Protein AF-0000000066282594 (afdb_homodimer)

InterPro domains:
  IPR005519 Acid phosphatase, class B-like [PF03767] (32-254)
  IPR011267 Vegetative storage protein [TIGR01680] (4-250)
  IPR014403 Vegetative storage protein/acid phosphatase [PIRSF002674] (5-254)
  IPR023214 HAD superfamily [G3DSA:3.40.50.1000] (39-254)
  IPR036412 HAD-like superfamily [SSF56784] (94-238)

Radius of gyration: 31.0 Å; Cα contacts (8 Å, |Δi|>4): 776; chains: 2; bounding box: 67×126×119 Å

Structure (mmCIF, N/CA/C/O backbone):
data_AF-0000000066282594-model_v1
#
loop_
_entity.id
_entity.type
_entity.pdbx_description
1 polymer 'Stem 28 kDa glycoprotein'
#
loop_
_atom_site.group_PDB
_atom_site.id
_atom_site.type_symbol
_atom_site.label_atom_id
_atom_site.label_alt_id
_atom_site.label_comp_id
_atom_site.label_asym_id
_atom_site.label_entity_id
_atom_site.label_seq_id
_atom_site.pdbx_PDB_ins_code
_atom_site.Cartn_x
_atom_site.Cartn_y
_atom_site.Cartn_z
_atom_site.occupancy
_atom_site.B_iso_or_equiv
_atom_site.auth_seq_id
_atom_site.auth_comp_id
_atom_site.auth_asym_id
_atom_site.auth_atom_id
_atom_site.pdbx_PDB_model_num
ATOM 1 N N . MET A 1 1 ? -28.25 36.562 92.438 1 31.73 1 MET A N 1
ATOM 2 C CA . MET A 1 1 ? -28.422 35.531 91.375 1 31.73 1 MET A CA 1
ATOM 3 C C . MET A 1 1 ? -27.719 35.906 90.125 1 31.73 1 MET A C 1
ATOM 5 O O . MET A 1 1 ? -28.188 36.781 89.375 1 31.73 1 MET A O 1
ATOM 9 N N . LYS A 1 2 ? -26.438 35.938 90.125 1 34.5 2 LYS A N 1
ATOM 10 C CA . LYS A 1 2 ? -25.469 36.375 89.125 1 34.5 2 LYS A CA 1
ATOM 11 C C . LYS A 1 2 ? -25.578 35.531 87.875 1 34.5 2 LYS A C 1
ATOM 13 O O . LYS A 1 2 ? -25.547 34.281 87.938 1 34.5 2 LYS A O 1
ATOM 18 N N . MET A 1 3 ? -26.266 36.031 86.875 1 27.12 3 MET A N 1
ATOM 19 C CA . MET A 1 3 ? -26.516 35.406 85.562 1 27.12 3 MET A CA 1
ATOM 20 C C . MET A 1 3 ? -25.203 35.094 84.875 1 27.12 3 MET A C 1
ATOM 22 O O . MET A 1 3 ? -24.391 35.969 84.625 1 27.12 3 MET A O 1
ATOM 26 N N . LYS A 1 4 ? -24.703 33.844 85.062 1 37 4 LYS A N 1
ATOM 27 C CA . LYS A 1 4 ? -23.531 33.219 84.438 1 37 4 LYS A CA 1
ATOM 28 C C . LYS A 1 4 ? -23.625 33.312 82.875 1 37 4 LYS A C 1
ATOM 30 O O . LYS A 1 4 ? -24.547 32.75 82.312 1 37 4 LYS A O 1
ATOM 35 N N . VAL A 1 5 ? -23.375 34.469 82.25 1 31.92 5 VAL A N 1
ATOM 36 C CA . VAL A 1 5 ? -23.406 34.594 80.812 1 31.92 5 VAL A CA 1
ATOM 37 C C . VAL A 1 5 ? -22.453 33.594 80.188 1 31.92 5 VAL A C 1
ATOM 39 O O . VAL A 1 5 ? -21.25 33.594 80.438 1 31.92 5 VAL A O 1
ATOM 42 N N . LEU A 1 6 ? -22.875 32.406 79.875 1 33.69 6 LEU A N 1
ATOM 43 C CA . LEU A 1 6 ? -22.141 31.344 79.188 1 33.69 6 LEU A CA 1
ATOM 44 C C . LEU A 1 6 ? -21.766 31.781 77.75 1 33.69 6 LEU A C 1
ATOM 46 O O . LEU A 1 6 ? -22.656 32.062 76.938 1 33.69 6 LEU A O 1
ATOM 50 N N . VAL A 1 7 ? -20.703 32.469 77.562 1 32.22 7 VAL A N 1
ATOM 51 C CA . VAL A 1 7 ? -20.188 32.875 76.25 1 32.22 7 VAL A CA 1
ATOM 52 C C . VAL A 1 7 ? -19.844 31.625 75.438 1 32.22 7 VAL A C 1
ATOM 54 O O . VAL A 1 7 ? -19.047 30.781 75.875 1 32.22 7 VAL A O 1
ATOM 57 N N . PHE A 1 8 ? -20.766 31.047 74.75 1 31.28 8 PHE A N 1
ATOM 58 C CA . PHE A 1 8 ? -20.562 29.938 73.812 1 31.28 8 PHE A CA 1
ATOM 59 C C . PHE A 1 8 ? -19.578 30.328 72.688 1 31.28 8 PHE A C 1
ATOM 61 O O . PHE A 1 8 ? -19.781 31.328 72 1 31.28 8 PHE A O 1
ATOM 68 N N . PHE A 1 9 ? -18.344 30.109 72.875 1 31.17 9 PHE A N 1
ATOM 69 C CA . PHE A 1 9 ? -17.266 30.297 71.938 1 31.17 9 PHE A CA 1
ATOM 70 C C . PHE A 1 9 ? -17.484 29.422 70.688 1 31.17 9 PHE A C 1
ATOM 72 O O . PHE A 1 9 ? -17.594 28.203 70.812 1 31.17 9 PHE A O 1
ATOM 79 N N . VAL A 1 10 ? -18.281 29.828 69.75 1 32.06 10 VAL A N 1
ATOM 80 C CA . VAL A 1 10 ? -18.453 29.125 68.5 1 32.06 10 VAL A CA 1
ATOM 81 C C . VAL A 1 10 ? -17.109 29.016 67.812 1 32.06 10 VAL A C 1
ATOM 83 O O . VAL A 1 10 ? -16.5 30.031 67.438 1 32.06 10 VAL A O 1
ATOM 86 N N . ALA A 1 11 ? -16.312 28.062 68.062 1 30.88 11 ALA A N 1
ATOM 87 C CA . ALA A 1 11 ? -15.078 27.734 67.375 1 30.88 11 ALA A CA 1
ATOM 88 C C . ALA A 1 11 ? -15.336 27.5 65.875 1 30.88 11 ALA A C 1
ATOM 90 O O . ALA A 1 11 ? -16.125 26.625 65.5 1 30.88 11 ALA A O 1
ATOM 91 N N . THR A 1 12 ? -15.43 28.531 65.062 1 30.45 12 THR A N 1
ATOM 92 C CA . THR A 1 12 ? -15.516 28.406 63.594 1 30.45 12 THR A CA 1
ATOM 93 C C . THR A 1 12 ? -14.391 27.531 63.062 1 30.45 12 THR A C 1
ATOM 95 O O . THR A 1 12 ? -13.211 27.812 63.281 1 30.45 12 THR A O 1
ATOM 98 N N . ILE A 1 13 ? -14.539 26.219 63.031 1 33.38 13 ILE A N 1
ATOM 99 C CA . ILE A 1 13 ? -13.625 25.266 62.406 1 33.38 13 ILE A CA 1
ATOM 100 C C . ILE A 1 13 ? -13.375 25.672 60.969 1 33.38 13 ILE A C 1
ATOM 102 O O . ILE A 1 13 ? -14.312 25.719 60.156 1 33.38 13 ILE A O 1
ATOM 106 N N . LEU A 1 14 ? -12.594 26.672 60.719 1 28.94 14 LEU A N 1
ATOM 107 C CA . LEU A 1 14 ? -12.141 26.938 59.344 1 28.94 14 LEU A CA 1
ATOM 108 C C . LEU A 1 14 ? -11.547 25.672 58.719 1 28.94 14 LEU A C 1
ATOM 110 O O . LEU A 1 14 ? -10.516 25.172 59.188 1 28.94 14 LEU A O 1
ATOM 114 N N . VAL A 1 15 ? -12.344 24.672 58.375 1 31.45 15 VAL A N 1
ATOM 115 C CA . VAL A 1 15 ? -11.852 23.578 57.562 1 31.45 15 VAL A CA 1
ATOM 116 C C . VAL A 1 15 ? -11.133 24.141 56.344 1 31.45 15 VAL A C 1
ATOM 118 O O . VAL A 1 15 ? -11.75 24.797 55.5 1 31.45 15 VAL A O 1
ATOM 121 N N . ALA A 1 16 ? -9.93 24.594 56.5 1 28.61 16 ALA A N 1
ATOM 122 C CA . ALA A 1 16 ? -9.117 24.875 55.312 1 28.61 16 ALA A CA 1
ATOM 123 C C . ALA A 1 16 ? -9.188 23.734 54.312 1 28.61 16 ALA A C 1
ATOM 125 O O . ALA A 1 16 ? -8.867 22.594 54.656 1 28.61 16 ALA A O 1
ATOM 126 N N . TRP A 1 17 ? -10.203 23.75 53.438 1 31.44 17 TRP A N 1
ATOM 127 C CA . TRP A 1 17 ? -10.211 22.875 52.25 1 31.44 17 TRP A CA 1
ATOM 128 C C . TRP A 1 17 ? -8.852 22.906 51.562 1 31.44 17 TRP A C 1
ATOM 130 O O . TRP A 1 17 ? -8.406 23.938 51.094 1 31.44 17 TRP A O 1
ATOM 140 N N . GLN A 1 18 ? -7.832 22.219 52.125 1 27 18 GLN A N 1
ATOM 141 C CA . GLN A 1 18 ? -6.609 22.016 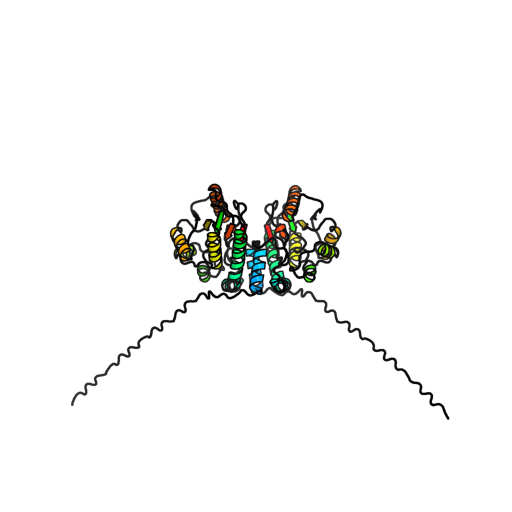51.375 1 27 18 GLN A CA 1
ATOM 142 C C . GLN A 1 18 ? -6.93 21.562 49.938 1 27 18 GLN A C 1
ATOM 144 O O . GLN A 1 18 ? -7.547 20.516 49.75 1 27 18 GLN A O 1
ATOM 149 N N . CYS A 1 19 ? -7.254 22.5 49.062 1 28.05 19 CYS A N 1
ATOM 150 C CA . CYS A 1 19 ? -7.25 22.188 47.625 1 28.05 19 CYS A CA 1
ATOM 151 C C . CYS A 1 19 ? -6.047 21.328 47.25 1 28.05 19 CYS A C 1
ATOM 153 O O . CYS A 1 19 ? -4.906 21.797 47.312 1 28.05 19 CYS A O 1
ATOM 155 N N . HIS A 1 20 ? -6.039 20.094 47.719 1 28.69 20 HIS A N 1
ATOM 156 C CA . HIS A 1 20 ? -5 19.25 47.156 1 28.69 20 HIS A CA 1
ATOM 157 C C . HIS A 1 20 ? -4.867 19.484 45.656 1 28.69 20 HIS A C 1
ATOM 159 O O . HIS A 1 20 ? -5.832 19.328 44.906 1 28.69 20 HIS A O 1
ATOM 165 N N . ALA A 1 21 ? -4.113 20.516 45.312 1 29.17 21 ALA A N 1
ATOM 166 C CA . ALA A 1 21 ? -3.656 20.578 43.906 1 29.17 21 ALA A CA 1
ATOM 167 C C . ALA A 1 21 ? -3.303 19.203 43.375 1 29.17 21 ALA A C 1
ATOM 169 O O . ALA A 1 21 ? -2.408 18.531 43.906 1 29.17 21 ALA A O 1
ATOM 170 N N . TYR A 1 22 ? -4.297 18.406 43 1 27.08 22 TYR A N 1
ATOM 171 C CA . TYR A 1 22 ? -3.963 17.266 42.156 1 27.08 22 TYR A CA 1
ATOM 172 C C . TYR A 1 22 ? -2.826 17.594 41.219 1 27.08 22 TYR A C 1
ATOM 174 O O . TYR A 1 22 ? -2.889 18.578 40.469 1 27.08 22 TYR A O 1
ATOM 182 N N . ASP A 1 23 ? -1.637 17.328 41.625 1 27.12 23 ASP A N 1
ATOM 183 C CA . ASP A 1 23 ? -0.494 17.328 40.719 1 27.12 23 ASP A CA 1
ATOM 184 C C . ASP A 1 23 ? -0.9 16.875 39.312 1 27.12 23 ASP A C 1
ATOM 186 O O . ASP A 1 23 ? -1.333 15.734 39.125 1 27.12 23 ASP A O 1
ATOM 190 N N . MET A 1 24 ? -1.604 17.703 38.625 1 27.31 24 MET A N 1
ATOM 191 C CA . MET A 1 24 ? -1.705 17.391 37.188 1 27.31 24 MET A CA 1
ATOM 192 C C . MET A 1 24 ? -0.394 16.812 36.656 1 27.31 24 MET A C 1
ATOM 194 O O . MET A 1 24 ? 0.635 17.5 36.688 1 27.31 24 MET A O 1
ATOM 198 N N . PHE A 1 25 ? -0.106 15.555 37 1 27.42 25 PHE A N 1
ATOM 199 C CA . PHE A 1 25 ? 0.994 14.914 36.281 1 27.42 25 PHE A CA 1
ATOM 200 C C . PHE A 1 25 ? 1.01 15.344 34.812 1 27.42 25 PHE A C 1
ATOM 202 O O . PHE A 1 25 ? 0.014 15.188 34.094 1 27.42 25 PHE A O 1
ATOM 209 N N . PRO A 1 26 ? 1.711 16.375 34.5 1 30.33 26 PRO A N 1
ATOM 210 C CA . PRO A 1 26 ? 1.862 16.484 33.062 1 30.33 26 PRO A CA 1
ATOM 211 C C . PRO A 1 26 ? 2.064 15.141 32.375 1 30.33 26 PRO A C 1
ATOM 213 O O . PRO A 1 26 ? 2.781 14.281 32.906 1 30.33 26 PRO A O 1
ATOM 216 N N . LEU A 1 27 ? 1.071 14.508 31.875 1 29.5 27 LEU A N 1
ATOM 217 C CA . LEU A 1 27 ? 1.38 13.453 30.906 1 29.5 27 LEU A CA 1
ATOM 218 C C . LEU A 1 27 ? 2.707 13.727 30.203 1 29.5 27 LEU A C 1
ATOM 220 O O . LEU A 1 27 ? 2.799 14.625 29.375 1 29.5 27 LEU A O 1
ATOM 224 N N . ARG A 1 28 ? 3.779 13.711 30.906 1 31.67 28 ARG A N 1
ATOM 225 C CA . ARG A 1 28 ? 5.043 13.602 30.188 1 31.67 28 ARG A CA 1
ATOM 226 C C . ARG A 1 28 ? 4.887 12.719 28.953 1 31.67 28 ARG A C 1
ATOM 228 O O . ARG A 1 28 ? 4.543 11.539 29.078 1 31.67 28 ARG A O 1
ATOM 235 N N . MET A 1 29 ? 4.52 13.266 27.922 1 33.06 29 MET A N 1
ATOM 236 C CA . MET A 1 29 ? 4.82 12.523 26.703 1 33.06 29 MET A CA 1
ATOM 237 C C . MET A 1 29 ? 6.156 11.797 26.828 1 33.06 29 MET A C 1
ATOM 239 O O . MET A 1 29 ? 7.191 12.43 27.047 1 33.06 29 MET A O 1
ATOM 243 N N . ASN A 1 30 ? 6.266 10.742 27.578 1 34.03 30 ASN A N 1
ATOM 244 C CA . ASN A 1 30 ? 7.438 9.875 27.531 1 34.03 30 ASN A CA 1
ATOM 245 C C . ASN A 1 30 ? 8.172 9.992 26.203 1 34.03 30 ASN A C 1
ATOM 247 O O . ASN A 1 30 ? 7.727 9.438 25.188 1 34.03 30 ASN A O 1
ATOM 251 N N . THR A 1 31 ? 8.656 11.039 25.812 1 38.94 31 THR A N 1
ATOM 252 C CA . THR A 1 31 ? 9.586 11.25 24.703 1 38.94 31 THR A CA 1
ATOM 253 C C . THR A 1 31 ? 10.609 10.117 24.625 1 38.94 31 THR A C 1
ATOM 255 O O . THR A 1 31 ? 11.453 10.094 23.734 1 38.94 31 THR A O 1
ATOM 258 N N . GLY A 1 32 ? 10.898 9.391 25.719 1 40.34 32 GLY A N 1
ATOM 259 C CA . GLY A 1 32 ? 11.945 8.383 25.688 1 40.34 32 GLY A CA 1
ATOM 260 C C . GLY A 1 32 ? 11.57 7.148 24.875 1 40.34 32 GLY A C 1
ATOM 261 O O . GLY A 1 32 ? 11.398 6.066 25.438 1 40.34 32 GLY A O 1
ATOM 262 N N . TYR A 1 33 ? 10.664 7.176 23.938 1 48.03 33 TYR A N 1
ATOM 263 C CA . TYR A 1 33 ? 10.562 5.875 23.297 1 48.03 33 TYR A CA 1
ATOM 264 C C . TYR A 1 33 ? 11.945 5.273 23.062 1 48.03 33 TYR A C 1
ATOM 266 O O . TYR A 1 33 ? 12.766 5.84 22.344 1 48.03 33 TYR A O 1
ATOM 274 N N . GLY A 1 34 ? 12.422 4.598 24 1 55.06 34 GLY A N 1
ATOM 275 C CA . GLY A 1 34 ? 13.625 3.787 23.875 1 55.06 34 GLY A CA 1
ATOM 276 C C . GLY A 1 34 ? 13.789 3.158 22.5 1 55.06 34 GLY A C 1
ATOM 277 O O . GLY A 1 34 ? 12.969 3.377 21.609 1 55.06 34 GLY A O 1
ATOM 278 N N . ALA A 1 35 ? 14.938 2.461 22.188 1 78.25 35 ALA A N 1
ATOM 279 C CA . ALA A 1 35 ? 15.281 1.725 20.969 1 78.25 35 ALA A CA 1
ATOM 280 C C . ALA A 1 35 ? 14.172 0.739 20.609 1 78.25 35 ALA A C 1
ATOM 282 O O . ALA A 1 35 ? 13.617 0.068 21.469 1 78.25 35 ALA A O 1
ATOM 283 N N . ARG A 1 36 ? 13.633 0.884 19.391 1 89.31 36 ARG A N 1
ATOM 284 C CA . ARG A 1 36 ? 12.656 -0.071 18.875 1 89.31 36 ARG A CA 1
ATOM 285 C C . ARG A 1 36 ? 13.164 -1.502 19.016 1 89.31 36 ARG A C 1
ATOM 287 O O . ARG A 1 36 ? 14.328 -1.785 18.734 1 89.31 36 ARG A O 1
ATOM 294 N N . THR A 1 37 ? 12.281 -2.297 19.562 1 93.31 37 THR A N 1
ATOM 295 C CA . THR A 1 37 ? 12.641 -3.709 19.531 1 93.31 37 THR A CA 1
ATOM 296 C C . THR A 1 37 ? 12.727 -4.207 18.078 1 93.31 37 THR A C 1
ATOM 298 O O . THR A 1 37 ? 12.133 -3.615 17.188 1 93.31 37 THR A O 1
ATOM 301 N N . PRO A 1 38 ? 13.477 -5.289 17.859 1 93.94 38 PRO A N 1
ATOM 302 C CA . PRO A 1 38 ? 13.555 -5.852 16.5 1 93.94 38 PRO A CA 1
ATOM 303 C C . PRO A 1 38 ? 12.188 -6.246 15.953 1 93.94 38 PRO A C 1
ATOM 305 O O . PRO A 1 38 ? 11.914 -6.055 14.766 1 93.94 38 PRO A O 1
ATOM 308 N N . GLU A 1 39 ? 11.344 -6.785 16.828 1 94.94 39 GLU A N 1
ATOM 309 C CA . GLU A 1 39 ? 10.016 -7.203 16.406 1 94.94 39 GLU A CA 1
ATOM 310 C C . GLU A 1 39 ? 9.211 -6.02 15.859 1 94.94 39 GLU A C 1
ATOM 312 O O . GLU A 1 39 ? 8.586 -6.117 14.805 1 94.94 39 GLU A O 1
AT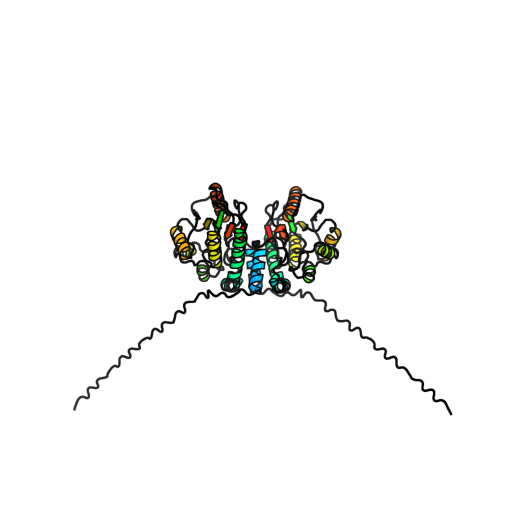OM 317 N N . VAL A 1 40 ? 9.266 -4.93 16.594 1 97.06 40 VAL A N 1
ATOM 318 C CA . VAL A 1 40 ? 8.531 -3.729 16.219 1 97.06 40 VAL A CA 1
ATOM 319 C C . VAL A 1 40 ? 9.117 -3.143 14.93 1 97.06 40 VAL A C 1
ATOM 321 O O . VAL A 1 40 ? 8.383 -2.77 14.016 1 97.06 40 VAL A O 1
ATOM 324 N N . LYS A 1 41 ? 10.422 -3.111 14.852 1 97.62 41 LYS A N 1
ATOM 325 C CA . LYS A 1 41 ? 11.125 -2.578 13.68 1 97.62 41 LYS A CA 1
ATOM 326 C C . LYS A 1 41 ? 10.82 -3.406 12.438 1 97.62 41 LYS A C 1
ATOM 328 O O . LYS A 1 41 ? 10.578 -2.854 11.359 1 97.62 41 LYS A O 1
ATOM 333 N N . CYS A 1 42 ? 10.859 -4.68 12.578 1 98.31 42 CYS A N 1
ATOM 334 C CA . CYS A 1 42 ? 10.664 -5.57 11.438 1 98.31 42 CYS A CA 1
ATOM 335 C C . CYS A 1 42 ? 9.211 -5.551 10.977 1 98.31 42 CYS A C 1
ATOM 337 O O . CYS A 1 42 ? 8.938 -5.684 9.781 1 98.31 42 CYS A O 1
ATOM 339 N N . ALA A 1 43 ? 8.25 -5.383 11.945 1 98.06 43 ALA A N 1
ATOM 340 C CA . ALA A 1 43 ? 6.852 -5.207 11.562 1 98.06 43 ALA A CA 1
ATOM 341 C C . ALA A 1 43 ? 6.66 -3.922 10.766 1 98.06 43 ALA A C 1
ATOM 343 O O . ALA A 1 43 ? 5.91 -3.898 9.781 1 98.06 43 ALA A O 1
ATOM 344 N N . SER A 1 44 ? 7.367 -2.875 11.156 1 98.62 44 SER A N 1
ATOM 345 C CA . SER A 1 44 ? 7.305 -1.614 10.43 1 98.62 44 SER A CA 1
ATOM 346 C C . SER A 1 44 ? 7.906 -1.752 9.031 1 98.62 44 SER A C 1
ATOM 348 O O . SER A 1 44 ? 7.387 -1.183 8.07 1 98.62 44 SER A O 1
ATOM 350 N N . TRP A 1 45 ? 9.023 -2.457 8.953 1 98.38 45 TRP A N 1
ATOM 351 C CA . TRP A 1 45 ? 9.648 -2.707 7.66 1 98.38 45 TRP A CA 1
ATOM 352 C C . TRP A 1 45 ? 8.688 -3.443 6.73 1 98.38 45 TRP A C 1
ATOM 354 O O . TRP A 1 45 ? 8.516 -3.057 5.57 1 98.38 45 TRP A O 1
ATOM 364 N N . ARG A 1 46 ? 8.031 -4.457 7.246 1 98.19 46 ARG A N 1
ATOM 365 C CA . ARG A 1 46 ? 7.082 -5.23 6.453 1 98.19 46 ARG A CA 1
ATOM 366 C C . ARG A 1 46 ? 5.926 -4.355 5.973 1 98.19 46 ARG A C 1
ATOM 368 O O . ARG A 1 46 ? 5.535 -4.422 4.805 1 98.19 46 ARG A O 1
ATOM 375 N N . LEU A 1 47 ? 5.387 -3.525 6.871 1 98.5 47 LEU A N 1
ATOM 376 C CA . LEU A 1 47 ? 4.305 -2.625 6.48 1 98.5 47 LEU A CA 1
ATOM 377 C C . LEU A 1 47 ? 4.762 -1.68 5.375 1 98.5 47 LEU A C 1
ATOM 379 O O . LEU A 1 47 ? 4.023 -1.433 4.418 1 98.5 47 LEU A O 1
ATOM 383 N N . ALA A 1 48 ? 5.949 -1.167 5.531 1 98.56 48 ALA A N 1
ATOM 384 C CA . ALA A 1 48 ? 6.477 -0.222 4.551 1 98.56 48 ALA A CA 1
ATOM 385 C C . ALA A 1 48 ? 6.641 -0.882 3.186 1 98.56 48 ALA A C 1
ATOM 387 O O . ALA A 1 48 ? 6.438 -0.241 2.15 1 98.56 48 ALA A O 1
ATOM 388 N N . VAL A 1 49 ? 6.996 -2.141 3.152 1 98.31 49 VAL A N 1
ATOM 389 C CA . VAL A 1 49 ? 7.109 -2.891 1.906 1 98.31 49 VAL A CA 1
ATOM 390 C C . VAL A 1 49 ? 5.727 -3.088 1.293 1 98.31 49 VAL A C 1
ATOM 392 O O . VAL A 1 49 ? 5.527 -2.84 0.101 1 98.31 49 VAL A O 1
ATOM 395 N N . GLU A 1 50 ? 4.738 -3.508 2.16 1 98.44 50 GLU A N 1
ATOM 396 C CA . GLU A 1 50 ? 3.391 -3.789 1.673 1 98.44 50 GLU A CA 1
ATOM 397 C C . GLU A 1 50 ? 2.705 -2.518 1.184 1 98.44 50 GLU A C 1
ATOM 399 O O . GLU A 1 50 ? 1.892 -2.561 0.257 1 98.44 50 GLU A O 1
ATOM 404 N N . ALA A 1 51 ? 3.082 -1.38 1.747 1 97.88 51 ALA A N 1
ATOM 405 C CA . ALA A 1 51 ? 2.506 -0.101 1.34 1 97.88 51 ALA A CA 1
ATOM 406 C C . ALA A 1 51 ? 3.354 0.564 0.259 1 97.88 51 ALA A C 1
ATOM 408 O O . ALA A 1 51 ? 3.156 1.739 -0.059 1 97.88 51 ALA A O 1
ATOM 409 N N . HIS A 1 52 ? 4.348 -0.109 -0.227 1 97.25 52 HIS A N 1
ATOM 410 C CA . HIS A 1 52 ? 5.223 0.268 -1.33 1 97.25 52 HIS A CA 1
ATOM 411 C C . HIS A 1 52 ? 6.07 1.483 -0.97 1 97.25 52 HIS A C 1
ATOM 413 O O . HIS A 1 52 ? 6.43 2.275 -1.844 1 97.25 52 HIS A O 1
ATOM 419 N N . ASN A 1 53 ? 6.336 1.726 0.315 1 98 53 ASN A N 1
ATOM 420 C CA . ASN A 1 53 ? 7.293 2.727 0.773 1 98 53 ASN A CA 1
ATOM 421 C C . ASN A 1 53 ? 8.734 2.242 0.614 1 98 53 ASN A C 1
ATOM 423 O O . ASN A 1 53 ? 9.633 3.039 0.36 1 98 53 ASN A O 1
ATOM 427 N N . ILE A 1 54 ? 8.898 0.956 0.827 1 97.56 54 ILE A N 1
ATOM 428 C CA . ILE A 1 54 ? 10.195 0.306 0.632 1 97.56 54 ILE A CA 1
ATOM 429 C C . ILE A 1 54 ? 10.117 -0.652 -0.555 1 97.56 54 ILE A C 1
ATOM 431 O O . ILE A 1 54 ? 9.195 -1.465 -0.645 1 97.56 54 ILE A O 1
ATOM 435 N N . PHE A 1 55 ? 11.023 -0.49 -1.493 1 95.5 55 PHE A N 1
ATOM 436 C CA . PHE A 1 55 ? 11.094 -1.351 -2.668 1 95.5 55 PHE A CA 1
ATOM 437 C C . PHE A 1 55 ? 12.531 -1.484 -3.152 1 95.5 55 PHE A C 1
ATOM 439 O O . PHE A 1 55 ? 13.422 -0.777 -2.674 1 95.5 55 PHE A O 1
ATOM 446 N N . GLY A 1 56 ? 12.742 -2.453 -3.957 1 94.62 56 GLY A N 1
ATOM 447 C CA . GLY A 1 56 ? 14.031 -2.605 -4.605 1 94.62 56 GLY A CA 1
ATOM 448 C C . GLY A 1 56 ? 15.055 -3.312 -3.738 1 94.62 56 GLY A C 1
ATOM 449 O O . GLY A 1 56 ? 16.25 -3.299 -4.043 1 94.62 56 GLY A O 1
ATOM 450 N N . PHE A 1 57 ? 14.656 -3.906 -2.662 1 96 57 PHE A N 1
ATOM 451 C CA . PHE A 1 57 ? 15.609 -4.586 -1.792 1 96 57 PHE A CA 1
ATOM 452 C C . PHE A 1 57 ? 15.945 -5.969 -2.334 1 96 57 PHE A C 1
ATOM 454 O O . PHE A 1 57 ? 15.109 -6.617 -2.959 1 96 57 PHE A O 1
ATOM 461 N N . GLU A 1 58 ? 17.125 -6.426 -2.051 1 96.38 58 GLU A N 1
ATOM 462 C CA . GLU A 1 58 ? 17.594 -7.734 -2.502 1 96.38 58 GLU A CA 1
ATOM 463 C C . GLU A 1 58 ? 17.281 -8.812 -1.469 1 96.38 58 GLU A C 1
ATOM 465 O O . GLU A 1 58 ? 17.062 -9.977 -1.823 1 96.38 58 GLU A O 1
ATOM 470 N N . THR A 1 59 ? 17.375 -8.391 -0.194 1 97.75 59 THR A N 1
ATOM 471 C CA . THR A 1 59 ? 17.078 -9.273 0.928 1 97.75 59 THR A CA 1
ATOM 472 C C . THR A 1 59 ? 16.266 -8.531 1.996 1 97.75 59 THR A C 1
ATOM 474 O O . THR A 1 59 ? 16.25 -7.301 2.023 1 97.75 59 THR A O 1
ATOM 477 N N . ILE A 1 60 ? 15.617 -9.305 2.787 1 97.88 60 ILE A N 1
ATOM 478 C CA . ILE A 1 60 ? 15.07 -8.672 3.982 1 97.88 60 ILE A CA 1
ATOM 479 C C . ILE A 1 60 ? 16.203 -8.328 4.945 1 97.88 60 ILE A C 1
ATOM 481 O O . ILE A 1 60 ? 17.312 -8.867 4.828 1 97.88 60 ILE A O 1
ATOM 485 N N . PRO A 1 61 ? 15.961 -7.387 5.875 1 97.25 61 PRO A N 1
ATOM 486 C CA . PRO A 1 61 ? 17.016 -7.156 6.871 1 97.25 61 PRO A CA 1
ATOM 487 C C . PRO A 1 61 ? 17.359 -8.414 7.664 1 97.25 61 PRO A C 1
ATOM 489 O O . PRO A 1 61 ? 16.453 -9.148 8.094 1 97.25 61 PRO A O 1
ATOM 492 N N . GLU A 1 62 ? 18.625 -8.617 7.84 1 97.31 62 GLU A N 1
ATOM 493 C CA . GLU A 1 62 ? 19.094 -9.82 8.531 1 97.31 62 GLU A CA 1
ATOM 494 C C . GLU A 1 62 ? 18.453 -9.945 9.914 1 97.31 62 GLU A C 1
ATOM 496 O O . GLU A 1 62 ? 18.109 -11.047 10.344 1 97.31 62 GLU A O 1
ATOM 501 N N . GLU A 1 63 ? 18.281 -8.867 10.547 1 97.25 63 GLU A N 1
ATOM 502 C CA . GLU A 1 63 ? 17.75 -8.883 11.914 1 97.25 63 GLU A CA 1
ATOM 503 C C . GLU A 1 63 ? 16.281 -9.273 11.93 1 97.25 63 GLU A C 1
ATOM 505 O O . GLU A 1 63 ? 15.719 -9.57 12.984 1 97.25 63 GLU A O 1
ATOM 510 N N . CYS A 1 64 ? 15.625 -9.367 10.734 1 97.94 64 CYS A N 1
ATOM 511 C CA . CYS A 1 64 ? 14.18 -9.578 10.695 1 97.94 64 CYS A CA 1
ATOM 512 C C . CYS A 1 64 ? 13.852 -11.039 10.391 1 97.94 64 CYS A C 1
ATOM 514 O O . CYS A 1 64 ? 12.688 -11.391 10.227 1 97.94 64 CYS A O 1
ATOM 516 N N . VAL A 1 65 ? 14.828 -11.922 10.32 1 97.69 65 VAL A N 1
ATOM 517 C CA . VAL A 1 65 ? 14.586 -13.297 9.891 1 97.69 65 VAL A CA 1
ATOM 518 C C . VAL A 1 65 ? 13.625 -13.977 10.867 1 97.69 65 VAL A C 1
ATOM 520 O O . VAL A 1 65 ? 12.68 -14.648 10.445 1 97.69 65 VAL A O 1
ATOM 523 N N . GLU A 1 66 ? 13.82 -13.82 12.188 1 97.56 66 GLU A N 1
ATOM 524 C CA . GLU A 1 66 ? 12.969 -14.492 13.164 1 97.56 66 GLU A CA 1
ATOM 525 C C . GLU A 1 66 ? 11.555 -13.922 13.148 1 97.56 66 GLU A C 1
ATOM 527 O O . GLU A 1 66 ? 10.578 -14.672 13.219 1 97.56 66 GLU A O 1
ATOM 532 N N . ALA A 1 67 ? 11.469 -12.625 13.078 1 97.44 67 ALA A N 1
ATOM 533 C CA . ALA A 1 67 ? 10.164 -11.984 13 1 97.44 67 ALA A CA 1
ATOM 534 C C . ALA A 1 67 ? 9.414 -12.414 11.742 1 97.44 67 ALA A C 1
ATOM 536 O O . ALA A 1 67 ? 8.195 -12.586 11.758 1 97.44 67 ALA A O 1
ATOM 537 N N . THR A 1 68 ? 10.133 -12.578 10.648 1 97.75 68 THR A N 1
ATOM 538 C CA . THR A 1 68 ? 9.531 -13.008 9.391 1 97.75 68 THR A CA 1
ATOM 539 C C . THR A 1 68 ? 9.016 -14.438 9.5 1 97.75 68 THR A C 1
ATOM 541 O O . THR A 1 68 ? 7.91 -14.742 9.047 1 97.75 68 THR A O 1
ATOM 544 N N . LYS A 1 69 ? 9.766 -15.266 10.156 1 97.56 69 LYS A N 1
ATOM 545 C CA . LYS A 1 69 ? 9.336 -16.641 10.391 1 97.56 69 LYS A CA 1
ATOM 546 C C . LYS A 1 69 ? 8.047 -16.688 11.211 1 97.56 69 LYS A C 1
ATOM 548 O O . LYS A 1 69 ? 7.117 -17.422 10.875 1 97.56 69 LYS A O 1
ATOM 553 N N . GLU A 1 70 ? 8.094 -15.938 12.211 1 96.94 70 GLU A N 1
ATOM 554 C CA . GLU A 1 70 ? 6.918 -15.891 13.078 1 96.94 70 GLU A CA 1
ATOM 555 C C . GLU A 1 70 ? 5.691 -15.391 12.32 1 96.94 70 GLU A C 1
ATOM 557 O O . GLU A 1 70 ? 4.59 -15.906 12.5 1 96.94 70 GLU A O 1
ATOM 562 N N . TYR A 1 71 ? 5.867 -14.422 11.477 1 97.56 71 TYR A N 1
ATOM 563 C CA . TYR A 1 71 ? 4.766 -13.883 10.688 1 97.56 71 TYR A CA 1
ATOM 564 C C . TYR A 1 71 ? 4.223 -14.93 9.727 1 97.56 71 TYR A C 1
ATOM 566 O O . TYR A 1 71 ? 3.014 -15.164 9.664 1 97.56 71 TYR A O 1
ATOM 574 N N . ILE A 1 72 ? 5.117 -15.586 9.031 1 97.06 72 ILE A N 1
ATOM 575 C CA . ILE A 1 72 ? 4.758 -16.5 7.953 1 97.06 72 ILE A CA 1
ATOM 576 C C . ILE A 1 72 ? 4.086 -17.75 8.531 1 97.06 72 ILE A C 1
ATOM 578 O O . ILE A 1 72 ? 3.146 -18.281 7.945 1 97.06 72 ILE A O 1
ATOM 582 N N . HIS A 1 73 ? 4.52 -18.156 9.641 1 95.81 73 HIS A N 1
ATOM 583 C CA . HIS A 1 73 ? 4.02 -19.406 10.195 1 95.81 73 HIS A CA 1
ATOM 584 C C . HIS A 1 73 ? 2.951 -19.172 11.25 1 95.81 73 HIS A C 1
ATOM 586 O O . HIS A 1 73 ? 2.311 -20.109 11.727 1 95.81 73 HIS A O 1
ATOM 592 N N . GLY A 1 74 ? 2.805 -17.891 11.594 1 93.81 74 GLY A N 1
ATOM 593 C CA . GLY A 1 74 ? 1.743 -17.547 12.523 1 93.81 74 GLY A CA 1
ATOM 594 C C . GLY A 1 74 ? 0.401 -17.344 11.852 1 93.81 74 GLY A C 1
ATOM 595 O O . GLY A 1 74 ? 0.265 -17.562 10.648 1 93.81 74 GLY A O 1
ATOM 596 N N . GLU A 1 75 ? -0.566 -16.891 12.625 1 95.94 75 GLU A N 1
ATOM 597 C CA . GLU A 1 75 ? -1.929 -16.734 12.125 1 95.94 75 GLU A CA 1
ATOM 598 C C . GLU A 1 75 ? -2.061 -15.484 11.258 1 95.94 75 GLU A C 1
ATOM 600 O O . GLU A 1 75 ? -2.975 -15.383 10.438 1 95.94 75 GLU A O 1
ATOM 605 N N . GLN A 1 76 ? -1.122 -14.562 11.461 1 97.81 76 GLN A N 1
ATOM 606 C CA . GLN A 1 76 ? -1.294 -13.242 10.859 1 97.81 76 GLN A CA 1
ATOM 607 C C . GLN A 1 76 ? -1.15 -13.305 9.344 1 97.81 76 GLN A C 1
ATOM 609 O O . GLN A 1 76 ? -1.896 -12.641 8.617 1 97.81 76 GLN A O 1
ATOM 614 N N . TYR A 1 77 ? -0.216 -14.094 8.844 1 97.88 77 TYR A N 1
ATOM 615 C CA . TYR A 1 77 ? 0.002 -14.18 7.402 1 97.88 77 TYR A CA 1
ATOM 616 C C . TYR A 1 77 ? -1.243 -14.703 6.691 1 97.88 77 TYR A C 1
ATOM 618 O O . TYR A 1 77 ? -1.678 -14.133 5.688 1 97.88 77 TYR A O 1
ATOM 626 N N . ARG A 1 78 ? -1.752 -15.703 7.191 1 97.44 78 ARG A N 1
ATOM 627 C CA . ARG A 1 78 ? -2.967 -16.266 6.609 1 97.44 78 ARG A CA 1
ATOM 628 C C . ARG A 1 78 ? -4.129 -15.289 6.715 1 97.44 78 ARG A C 1
ATOM 630 O O . ARG A 1 78 ?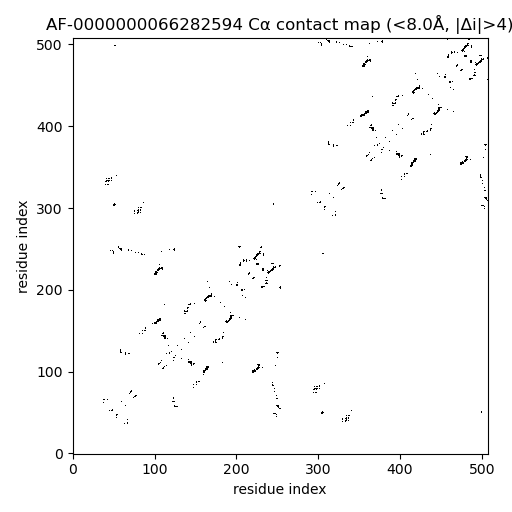 -4.934 -15.164 5.789 1 97.44 78 ARG A O 1
ATOM 637 N N . SER A 1 79 ? -4.242 -14.656 7.852 1 98.56 79 SER A N 1
ATOM 638 C CA . SER A 1 79 ? -5.301 -13.672 8.055 1 98.56 79 SER A CA 1
ATOM 639 C C . SER A 1 79 ? -5.184 -12.523 7.055 1 98.56 79 SER A C 1
ATOM 641 O O . SER A 1 79 ? -6.191 -12.062 6.512 1 98.56 79 SER A O 1
ATOM 643 N N . ASP A 1 80 ? -3.973 -12.047 6.848 1 98.81 80 ASP A N 1
ATOM 644 C CA . ASP A 1 80 ? -3.744 -10.984 5.875 1 98.81 80 ASP A CA 1
ATOM 645 C C . ASP A 1 80 ? -4.18 -11.422 4.477 1 98.81 80 ASP A C 1
ATOM 647 O O . ASP A 1 80 ? -4.879 -10.68 3.779 1 98.81 80 ASP A O 1
ATOM 651 N N . SER A 1 81 ? -3.768 -12.617 4.109 1 98.69 81 SER A N 1
ATOM 652 C CA . SER A 1 81 ? -4.137 -13.172 2.811 1 98.69 81 SER A CA 1
ATOM 653 C C . SER A 1 81 ? -5.648 -13.328 2.682 1 98.69 81 SER A C 1
ATOM 655 O O . SER A 1 81 ? -6.227 -12.984 1.649 1 98.69 81 SER A O 1
ATOM 657 N N . LYS A 1 82 ? -6.242 -13.82 3.719 1 98.69 82 LYS A N 1
ATOM 658 C CA . LYS A 1 82 ? -7.691 -14 3.73 1 98.69 82 LYS A CA 1
ATOM 659 C C . LYS A 1 82 ? -8.406 -12.664 3.52 1 98.69 82 LYS A C 1
ATOM 661 O O . LYS A 1 82 ? -9.344 -12.578 2.721 1 98.69 82 LYS A O 1
ATOM 666 N N . THR A 1 83 ? -8.008 -11.68 4.199 1 98.75 83 THR A N 1
ATOM 667 C CA . THR A 1 83 ? -8.641 -10.367 4.125 1 98.75 83 THR A CA 1
ATOM 668 C C . THR A 1 83 ? -8.586 -9.812 2.705 1 98.75 83 THR A C 1
ATOM 670 O O . THR A 1 83 ? -9.594 -9.336 2.18 1 98.75 83 THR A O 1
ATOM 673 N N . VAL A 1 84 ? -7.445 -9.906 2.051 1 98.88 84 VAL A N 1
ATOM 674 C CA . VAL A 1 84 ? -7.273 -9.375 0.704 1 98.88 84 VAL A CA 1
ATOM 675 C C . VAL A 1 84 ? -8.102 -10.188 -0.288 1 98.88 84 VAL A C 1
ATOM 677 O O . VAL A 1 84 ? -8.797 -9.625 -1.139 1 98.88 84 VAL A O 1
ATOM 680 N N . ASN A 1 85 ? -8.039 -11.477 -0.177 1 98.88 85 ASN A N 1
ATOM 681 C CA . ASN A 1 85 ? -8.82 -12.328 -1.069 1 98.88 85 ASN A CA 1
ATOM 682 C C . ASN A 1 85 ? -10.312 -12.109 -0.888 1 98.88 85 ASN A C 1
ATOM 684 O O . ASN A 1 85 ? -11.07 -12.141 -1.86 1 98.88 85 ASN A O 1
ATOM 688 N N . GLN A 1 86 ? -10.758 -11.906 0.337 1 98.56 86 GLN A N 1
ATOM 689 C CA . GLN A 1 86 ? -12.156 -11.602 0.596 1 98.56 86 GLN A CA 1
ATOM 690 C C . GLN A 1 86 ? -12.562 -10.281 -0.051 1 98.56 86 GLN A C 1
ATOM 692 O O . GLN A 1 86 ? -13.664 -10.164 -0.591 1 98.56 86 GLN A O 1
ATOM 697 N N . GLN A 1 87 ? -11.68 -9.336 0.01 1 98.38 87 GLN A N 1
ATOM 698 C CA . GLN A 1 87 ? -11.977 -8.055 -0.628 1 98.38 87 GLN A CA 1
ATOM 699 C C . GLN A 1 87 ? -12.148 -8.219 -2.137 1 98.38 87 GLN A C 1
ATOM 701 O O . GLN A 1 87 ? -13.023 -7.602 -2.736 1 98.38 87 GLN A O 1
ATOM 706 N N . ALA A 1 88 ? -11.305 -9.055 -2.742 1 98.69 88 ALA A N 1
ATOM 707 C CA . ALA A 1 88 ? -11.422 -9.328 -4.172 1 98.69 88 ALA A CA 1
ATOM 708 C C . ALA A 1 88 ? -12.766 -9.977 -4.492 1 98.69 88 ALA A C 1
ATOM 710 O O . ALA A 1 88 ? -13.43 -9.609 -5.465 1 98.69 88 ALA A O 1
ATOM 711 N N . TYR A 1 89 ? -13.18 -10.867 -3.656 1 98.69 89 TYR A N 1
ATOM 712 C CA . TYR A 1 89 ? -14.461 -11.539 -3.861 1 98.69 89 TYR A CA 1
ATOM 713 C C . TYR A 1 89 ? -15.625 -10.562 -3.689 1 98.69 89 TYR A C 1
ATOM 715 O O . TYR A 1 89 ? -16.562 -10.57 -4.48 1 98.69 89 TYR A O 1
ATOM 723 N N . PHE A 1 90 ? -15.555 -9.711 -2.619 1 97.81 90 PHE A N 1
ATOM 724 C CA . PHE A 1 90 ? -16.625 -8.742 -2.367 1 97.81 90 PHE A CA 1
ATOM 725 C C . PHE A 1 90 ? -16.766 -7.781 -3.539 1 97.81 90 PHE A C 1
ATOM 727 O O . PHE A 1 90 ? -17.875 -7.426 -3.924 1 97.81 90 PHE A O 1
ATOM 734 N N . TYR A 1 91 ? -15.719 -7.418 -4.086 1 97.88 91 TYR A N 1
ATOM 735 C CA . TYR A 1 91 ? -15.719 -6.574 -5.277 1 97.88 91 TYR A CA 1
ATOM 736 C C . TYR A 1 91 ? -16.359 -7.297 -6.457 1 97.88 91 TYR A C 1
ATOM 738 O O . TYR A 1 91 ? -17.234 -6.75 -7.133 1 97.88 91 TYR A O 1
ATOM 746 N N . A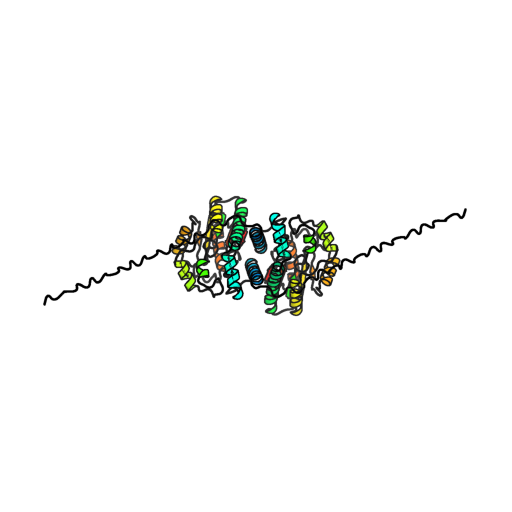LA A 1 92 ? -15.969 -8.523 -6.684 1 98.31 92 ALA A N 1
ATOM 747 C CA . ALA A 1 92 ? -16.391 -9.312 -7.84 1 98.31 92 ALA A CA 1
ATOM 748 C C . ALA A 1 92 ? -17.875 -9.656 -7.766 1 98.31 92 ALA A C 1
ATOM 750 O O . ALA A 1 92 ? -18.578 -9.617 -8.781 1 98.31 9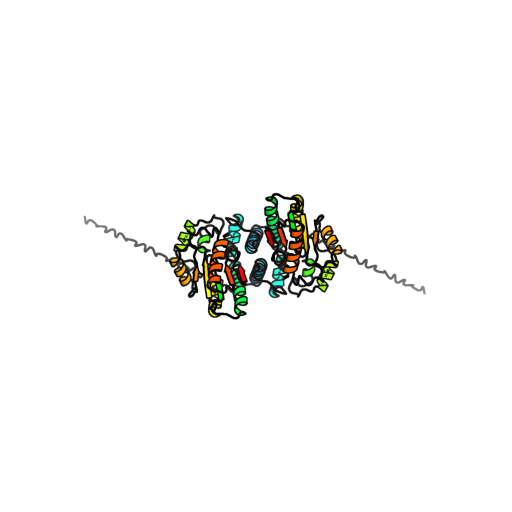2 ALA A O 1
ATOM 751 N N . ARG A 1 93 ? -18.312 -9.922 -6.582 1 97.56 93 ARG A N 1
ATOM 752 C CA . ARG A 1 93 ? -19.656 -10.445 -6.41 1 97.56 93 ARG A CA 1
ATOM 753 C C . ARG A 1 93 ? -20.703 -9.383 -6.746 1 97.56 93 ARG A C 1
ATOM 755 O O . ARG A 1 93 ? -21.844 -9.711 -7.07 1 97.56 93 ARG A O 1
ATOM 762 N N . ASP A 1 94 ? -20.344 -8.172 -6.738 1 95.5 94 ASP A N 1
ATOM 763 C CA . ASP A 1 94 ? -21.281 -7.074 -6.969 1 95.5 94 ASP A CA 1
ATOM 764 C C . ASP A 1 94 ? -21.266 -6.645 -8.438 1 95.5 94 ASP A C 1
ATOM 766 O O . ASP A 1 94 ? -22.016 -5.75 -8.828 1 95.5 94 ASP A O 1
ATOM 770 N N . LEU A 1 95 ? -20.469 -7.316 -9.289 1 96.5 95 LEU A N 1
ATOM 771 C CA . LEU A 1 95 ? -20.344 -6.949 -10.695 1 96.5 95 LEU A CA 1
ATOM 772 C C . LEU A 1 95 ? -21.25 -7.809 -11.562 1 96.5 95 LEU A C 1
ATOM 774 O O . LEU A 1 95 ? -21.5 -8.977 -11.242 1 96.5 95 LEU A O 1
ATOM 778 N N . GLU A 1 96 ? -21.797 -7.125 -12.602 1 96.94 96 GLU A N 1
ATOM 779 C CA . GLU A 1 96 ? -22.359 -7.922 -13.688 1 96.94 96 GLU A CA 1
ATOM 780 C C . GLU A 1 96 ? -21.25 -8.562 -14.531 1 96.94 96 GLU A C 1
ATOM 782 O O . GLU A 1 96 ? -20.406 -7.863 -15.094 1 96.94 96 GLU A O 1
ATOM 787 N N . VAL A 1 97 ? -21.375 -9.867 -14.625 1 97.88 97 VAL A N 1
ATOM 788 C CA . VAL A 1 97 ? -20.281 -10.586 -15.289 1 97.88 97 VAL A CA 1
ATOM 789 C C . VAL A 1 97 ? -20.609 -10.766 -16.766 1 97.88 97 VAL A C 1
ATOM 791 O O . VAL A 1 97 ? -21.688 -11.234 -17.125 1 97.88 97 VAL A O 1
ATOM 794 N N . HIS A 1 98 ? -19.703 -10.344 -17.609 1 97.31 98 HIS A N 1
ATOM 795 C CA . HIS A 1 98 ? -19.797 -10.508 -19.062 1 97.31 98 HIS A CA 1
ATOM 796 C C . HIS A 1 98 ? -18.812 -11.562 -19.562 1 97.31 98 HIS A C 1
ATOM 798 O O . HIS A 1 98 ? -17.875 -11.922 -18.859 1 97.31 98 HIS A O 1
ATOM 804 N N . PRO A 1 99 ? -19.125 -11.797 -20.922 1 89.31 99 PRO A N 1
ATOM 805 C CA . PRO A 1 99 ? -18.203 -12.773 -21.5 1 89.31 99 PRO A CA 1
ATOM 806 C C . PRO A 1 99 ? -16.781 -12.242 -21.594 1 89.31 99 PRO A C 1
ATOM 808 O O . PRO A 1 99 ? -16.578 -11.07 -21.906 1 89.31 99 PRO A O 1
ATOM 811 N N . LYS A 1 100 ? -15.844 -12.602 -21.031 1 97.06 100 LYS A N 1
ATOM 812 C CA . LYS A 1 100 ? -14.414 -12.328 -21.172 1 97.06 100 LYS A CA 1
ATOM 813 C C . LYS A 1 100 ? -13.906 -11.477 -20 1 97.06 100 LYS A C 1
ATOM 815 O O . LYS A 1 100 ? -12.797 -10.953 -20.047 1 97.06 100 LYS A O 1
ATOM 820 N N . ASP A 1 101 ? -14.852 -11.148 -19.062 1 98.12 101 ASP A N 1
ATOM 821 C CA . ASP A 1 101 ? -14.367 -10.555 -17.828 1 98.12 101 ASP A CA 1
ATOM 822 C C . ASP A 1 101 ? -13.352 -11.461 -17.141 1 98.12 101 ASP A C 1
ATOM 824 O O . ASP A 1 101 ? -13.617 -12.648 -16.922 1 98.12 101 ASP A O 1
ATOM 828 N N . THR A 1 102 ? -12.203 -10.859 -16.797 1 98.12 102 THR A N 1
ATOM 829 C CA . THR A 1 102 ? -11.102 -11.719 -16.391 1 98.12 102 THR A CA 1
ATOM 830 C C . THR A 1 102 ? -10.453 -11.188 -15.109 1 98.12 102 THR A C 1
ATOM 832 O O . THR A 1 102 ? -10.312 -9.977 -14.938 1 98.12 102 THR A O 1
ATOM 835 N N . PHE A 1 103 ? -10.164 -12.102 -14.258 1 98.75 103 PHE A N 1
ATOM 836 C CA . PHE A 1 103 ? -9.211 -11.844 -13.188 1 98.75 103 PHE A CA 1
ATOM 837 C C . PHE A 1 103 ? -7.836 -12.398 -13.547 1 98.75 103 PHE A C 1
ATOM 839 O O . PHE A 1 103 ? -7.723 -13.547 -13.992 1 98.75 103 PHE A O 1
ATOM 846 N N . VAL A 1 104 ? -6.797 -11.586 -13.352 1 98.88 104 VAL A N 1
ATOM 847 C CA . VAL A 1 104 ? -5.418 -11.984 -13.602 1 98.88 104 VAL A CA 1
ATOM 848 C C . VAL A 1 104 ? -4.715 -12.266 -12.281 1 98.88 104 VAL A C 1
ATOM 850 O O . VAL A 1 104 ? -4.703 -11.422 -11.383 1 98.88 104 VAL A O 1
ATOM 853 N N . PHE A 1 105 ? -4.188 -13.477 -12.164 1 98.94 105 PHE A N 1
ATOM 854 C CA . PHE A 1 105 ? -3.424 -13.891 -10.992 1 98.94 105 PHE A CA 1
ATOM 855 C C . PHE A 1 105 ? -1.95 -14.062 -11.344 1 98.94 105 PHE A C 1
ATOM 857 O O . PHE A 1 105 ? -1.615 -14.672 -12.359 1 98.94 105 PHE A O 1
ATOM 864 N N . SER A 1 106 ? -1.087 -13.523 -10.422 1 98.81 106 SER A N 1
ATOM 865 C CA . SER A 1 106 ? 0.276 -14.047 -10.406 1 98.81 106 SER A CA 1
ATOM 866 C C . SER A 1 106 ? 0.312 -15.484 -9.914 1 98.81 106 SER A C 1
ATOM 868 O O . SER A 1 106 ? -0.71 -16.031 -9.477 1 98.81 106 SER A O 1
ATOM 870 N N . ILE A 1 107 ? 1.498 -16.094 -10.016 1 98.94 107 ILE A N 1
ATOM 871 C CA . ILE A 1 107 ? 1.539 -17.484 -9.578 1 98.94 107 ILE A CA 1
ATOM 872 C C . ILE A 1 107 ? 2.375 -17.609 -8.312 1 98.94 107 ILE A C 1
ATOM 874 O O . ILE A 1 107 ? 1.833 -17.812 -7.219 1 98.94 107 ILE A O 1
ATOM 878 N N . ASP A 1 108 ? 3.676 -17.359 -8.367 1 98.75 108 ASP A N 1
ATOM 879 C CA . ASP A 1 108 ? 4.555 -17.547 -7.215 1 98.75 108 ASP A CA 1
ATOM 880 C C . ASP A 1 108 ? 4.219 -16.547 -6.102 1 98.75 108 ASP A C 1
ATOM 882 O O . ASP A 1 108 ? 4.25 -15.336 -6.316 1 98.75 108 ASP A O 1
ATOM 886 N N . GLY A 1 109 ? 3.902 -17.094 -4.945 1 98.5 109 GLY A N 1
ATOM 887 C CA . GLY A 1 109 ? 3.543 -16.266 -3.811 1 98.5 109 GLY A CA 1
ATOM 888 C C . GLY A 1 109 ? 2.113 -15.758 -3.865 1 98.5 109 GLY A C 1
ATOM 889 O O . GLY A 1 109 ? 1.66 -15.055 -2.961 1 98.5 109 GLY A O 1
ATOM 890 N N . THR A 1 110 ? 1.38 -16.141 -4.91 1 98.88 110 THR A N 1
ATOM 891 C CA . THR A 1 110 ? 0.005 -15.688 -5.105 1 98.88 110 THR A CA 1
ATOM 892 C C . THR A 1 110 ? -0.95 -16.875 -5.129 1 98.88 110 THR A C 1
ATOM 894 O O . THR A 1 110 ? -1.761 -17.047 -4.215 1 98.88 110 THR A O 1
ATOM 897 N N . VAL A 1 111 ? -0.8 -17.75 -6.102 1 98.88 111 VAL A N 1
ATOM 898 C CA . VAL A 1 111 ? -1.66 -18.922 -6.141 1 98.88 111 VAL A CA 1
ATOM 899 C C . VAL A 1 111 ? -0.9 -20.141 -5.605 1 98.88 111 VAL A C 1
ATOM 901 O O . VAL A 1 111 ? -1.474 -20.984 -4.91 1 98.88 111 VAL A O 1
ATOM 904 N N . LEU A 1 112 ? 0.414 -20.234 -5.934 1 98.94 112 LEU A N 1
ATOM 905 C CA . LEU A 1 112 ? 1.285 -21.266 -5.398 1 98.94 112 LEU A CA 1
ATOM 906 C C . LEU A 1 112 ? 2.234 -20.703 -4.352 1 98.94 112 LEU A C 1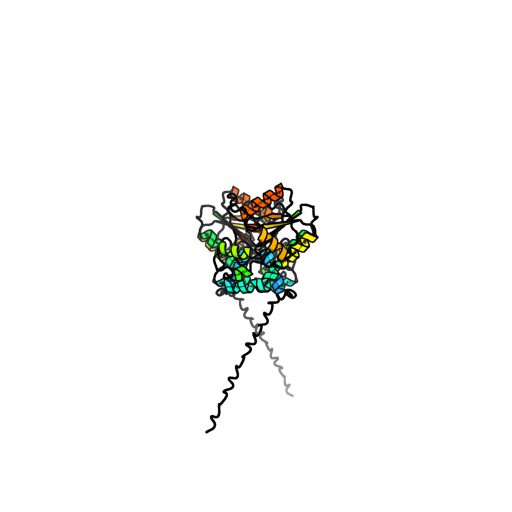
ATOM 908 O O . LEU A 1 112 ? 2.861 -19.656 -4.574 1 98.94 112 LEU A O 1
ATOM 912 N N . SER A 1 113 ? 2.375 -21.406 -3.258 1 98.69 113 SER A N 1
ATOM 913 C CA . SER A 1 113 ? 3.234 -20.953 -2.17 1 98.69 113 SER A CA 1
ATOM 914 C C . SER A 1 113 ? 4.699 -21.266 -2.453 1 98.69 113 SER A C 1
ATOM 916 O O . SER A 1 113 ? 5.043 -22.406 -2.781 1 98.69 113 SER A O 1
ATOM 918 N N . ASN A 1 114 ? 5.504 -20.328 -2.309 1 97.25 114 ASN A N 1
ATOM 919 C CA . ASN A 1 114 ? 6.934 -20.609 -2.402 1 97.25 114 ASN A CA 1
ATOM 920 C C . ASN A 1 114 ? 7.602 -20.562 -1.033 1 97.25 114 ASN A C 1
ATOM 922 O O . ASN A 1 114 ? 8.828 -20.5 -0.94 1 97.25 114 ASN A O 1
ATOM 926 N N . ILE A 1 115 ? 6.812 -20.578 0.02 1 97.81 115 ILE A N 1
ATOM 927 C CA . ILE A 1 115 ? 7.305 -20.609 1.394 1 97.81 115 ILE A CA 1
ATOM 928 C C . ILE A 1 115 ? 8.203 -21.828 1.594 1 97.81 115 ILE A C 1
ATOM 930 O O . ILE A 1 115 ? 9.273 -21.734 2.199 1 97.81 115 ILE A O 1
ATOM 934 N N . PRO A 1 116 ? 7.809 -23.047 1.065 1 98.19 116 PRO A N 1
ATOM 935 C CA . PRO A 1 116 ? 8.703 -24.203 1.246 1 98.19 116 PRO A CA 1
ATOM 936 C C . PRO A 1 116 ? 10.102 -23.953 0.693 1 98.19 116 PRO A C 1
ATOM 938 O O . PRO A 1 116 ? 11.086 -24.422 1.271 1 98.19 116 PRO A O 1
ATOM 941 N N . TYR A 1 117 ? 10.227 -23.25 -0.409 1 98.25 117 TYR A N 1
ATOM 942 C CA . TYR A 1 117 ? 11.547 -22.922 -0.938 1 98.25 117 TYR A CA 1
ATOM 943 C C . TYR A 1 117 ? 12.297 -22 0.02 1 98.25 117 TYR A C 1
ATOM 945 O O . TYR A 1 117 ? 13.453 -22.266 0.366 1 98.25 117 TYR A O 1
ATOM 953 N N . TYR A 1 118 ? 11.664 -20.969 0.472 1 97.81 118 TYR A N 1
ATOM 954 C CA . TYR A 1 118 ? 12.328 -19.953 1.281 1 97.81 118 TYR A CA 1
ATOM 955 C C . TYR A 1 118 ? 12.641 -20.484 2.678 1 97.81 118 TYR A C 1
ATOM 957 O O . TYR A 1 118 ? 13.602 -20.047 3.316 1 97.81 118 TYR A O 1
ATOM 965 N N . LYS A 1 119 ? 11.82 -21.406 3.117 1 97.25 119 LYS A N 1
ATOM 966 C CA . LYS A 1 119 ? 12.133 -22.094 4.371 1 97.25 119 LYS A CA 1
ATOM 967 C C . LYS A 1 119 ? 13.523 -22.719 4.324 1 97.25 119 LYS A C 1
ATOM 969 O O . LYS A 1 119 ? 14.234 -22.75 5.332 1 97.25 119 LYS A O 1
ATOM 974 N N . LYS A 1 120 ? 13.914 -23.188 3.189 1 96.94 120 LYS A N 1
ATOM 975 C CA . LYS A 1 120 ? 15.195 -23.859 3.031 1 96.94 120 LYS A CA 1
ATOM 976 C C . LYS A 1 120 ? 16.281 -22.875 2.584 1 96.94 120 LYS A C 1
ATOM 978 O O . LYS A 1 120 ? 17.453 -23.234 2.496 1 96.94 120 LYS A O 1
ATOM 983 N N . HIS A 1 121 ? 15.859 -21.625 2.312 1 96.25 121 HIS A N 1
ATOM 984 C CA . HIS A 1 121 ? 16.797 -20.656 1.778 1 96.25 121 HIS A CA 1
ATOM 985 C C . HIS A 1 121 ? 16.75 -19.344 2.555 1 96.25 121 HIS A C 1
ATOM 987 O O . HIS A 1 121 ? 16.641 -18.266 1.957 1 96.25 121 HIS A O 1
ATOM 993 N N . GLY A 1 122 ? 16.656 -19.391 3.863 1 96.12 122 GLY A N 1
ATOM 994 C CA . GLY A 1 122 ? 16.969 -18.297 4.77 1 96.12 122 GLY A CA 1
ATOM 995 C C . GLY A 1 122 ? 15.797 -17.359 4.992 1 96.12 122 GLY A C 1
ATOM 996 O O . GLY A 1 122 ? 15.945 -16.312 5.613 1 96.12 122 GLY A O 1
ATOM 997 N N . TYR A 1 123 ? 14.617 -17.609 4.473 1 97.38 123 TYR A N 1
ATOM 998 C CA . TYR A 1 123 ? 13.422 -16.797 4.672 1 97.38 123 TYR A CA 1
ATOM 999 C C . TYR A 1 123 ? 13.664 -15.359 4.223 1 97.38 123 TYR A C 1
ATOM 1001 O O . TYR A 1 123 ? 13.336 -14.414 4.945 1 97.38 123 TYR A O 1
ATOM 1009 N N . GLY A 1 124 ? 14.375 -15.234 3.105 1 96.5 124 GLY A N 1
ATOM 1010 C CA . GLY A 1 124 ? 14.492 -13.922 2.486 1 96.5 124 GLY A CA 1
ATOM 1011 C C . GLY A 1 124 ? 15.797 -13.219 2.824 1 96.5 124 GLY A C 1
ATOM 1012 O O . GLY A 1 124 ? 16.109 -12.18 2.25 1 96.5 124 GLY A O 1
ATOM 1013 N N . VAL A 1 125 ? 16.625 -13.773 3.734 1 96.75 125 VAL A N 1
ATOM 1014 C CA . VAL A 1 125 ? 17.859 -13.086 4.09 1 96.75 125 VAL A CA 1
ATOM 1015 C C . VAL A 1 125 ? 18.984 -13.508 3.131 1 96.75 125 VAL A C 1
ATOM 1017 O O . VAL A 1 125 ? 20.047 -12.883 3.1 1 96.75 125 VAL A O 1
ATOM 1020 N N . GLU A 1 126 ? 18.766 -14.539 2.369 1 96.56 126 GLU A N 1
ATOM 1021 C CA . GLU A 1 126 ? 19.703 -14.945 1.316 1 96.56 126 GLU A CA 1
ATOM 1022 C C . GLU A 1 126 ? 19.312 -14.312 -0.022 1 96.56 126 GLU A C 1
ATOM 1024 O O . GLU A 1 126 ? 18.141 -14.211 -0.353 1 96.56 126 GLU A O 1
ATOM 1029 N N . LYS A 1 127 ? 20.297 -13.945 -0.752 1 95.88 127 LYS A N 1
ATOM 1030 C CA . LYS A 1 127 ? 20.031 -13.43 -2.094 1 95.88 127 LYS A CA 1
ATOM 1031 C C . LYS A 1 127 ? 19.375 -14.484 -2.971 1 95.88 127 LYS A C 1
ATOM 1033 O O . LYS A 1 127 ? 19.719 -15.664 -2.912 1 95.88 127 LYS A O 1
ATOM 1038 N N . PHE A 1 128 ? 18.469 -14.062 -3.73 1 95.38 128 PHE A N 1
ATOM 1039 C CA . PHE A 1 128 ? 17.734 -14.953 -4.621 1 95.38 128 PHE A CA 1
ATOM 1040 C C . PHE A 1 128 ? 18.672 -15.625 -5.609 1 95.38 128 PHE A C 1
ATOM 1042 O O . PHE A 1 128 ? 19.562 -14.977 -6.172 1 95.38 128 PHE A O 1
ATOM 1049 N N . ASN A 1 129 ? 18.531 -16.859 -5.754 1 96.06 129 ASN A N 1
ATOM 1050 C CA . ASN A 1 129 ? 19.234 -17.656 -6.75 1 96.06 129 ASN A CA 1
ATOM 1051 C C . ASN A 1 129 ? 18.266 -18.266 -7.77 1 96.06 129 ASN A C 1
ATOM 1053 O O . ASN A 1 129 ? 17.562 -19.219 -7.465 1 96.06 129 ASN A O 1
ATOM 1057 N N . SER A 1 130 ? 18.328 -17.734 -8.945 1 94.5 130 SER A N 1
ATOM 1058 C CA . SER A 1 130 ? 17.344 -18.125 -9.961 1 94.5 130 SER A CA 1
ATOM 1059 C C . SER A 1 130 ? 17.516 -19.594 -10.344 1 94.5 130 SER A C 1
ATOM 1061 O O . SER A 1 130 ? 16.531 -20.266 -10.633 1 94.5 130 SER A O 1
ATOM 1063 N N . THR A 1 131 ? 18.734 -20.078 -10.367 1 97.12 131 THR A N 1
ATOM 1064 C CA . THR A 1 131 ? 19 -21.469 -10.711 1 97.12 131 THR A CA 1
ATOM 1065 C C . THR A 1 131 ? 18.359 -22.406 -9.688 1 97.12 131 THR A C 1
ATOM 1067 O O . THR A 1 131 ? 17.672 -23.359 -10.055 1 97.12 131 THR A O 1
ATOM 1070 N N . LEU A 1 132 ? 18.594 -22.109 -8.438 1 97.81 132 LEU A N 1
ATOM 1071 C CA . LEU A 1 132 ? 18.031 -22.953 -7.379 1 97.81 132 LEU A CA 1
ATOM 1072 C C . LEU A 1 132 ? 16.516 -22.859 -7.352 1 97.81 132 LEU A C 1
ATOM 1074 O O . LEU A 1 132 ? 15.828 -23.844 -7.082 1 97.81 132 LEU A O 1
ATOM 1078 N N . TYR A 1 133 ? 15.992 -21.688 -7.613 1 97.88 133 TYR A N 1
ATOM 1079 C CA . TYR A 1 133 ? 14.539 -21.531 -7.637 1 97.88 133 TYR A CA 1
ATOM 1080 C C . TYR A 1 133 ? 13.922 -22.312 -8.789 1 97.88 133 TYR A C 1
ATOM 1082 O O . TYR A 1 133 ? 12.891 -22.969 -8.625 1 97.88 133 TYR A O 1
ATOM 1090 N N . ASP A 1 134 ? 14.562 -22.281 -9.93 1 97.62 134 ASP A N 1
ATOM 1091 C CA . ASP A 1 134 ? 14.094 -23.031 -11.086 1 97.62 134 ASP A CA 1
ATOM 1092 C C . ASP A 1 134 ? 14.086 -24.531 -10.797 1 97.62 134 ASP A C 1
ATOM 1094 O O . ASP A 1 134 ? 13.164 -25.25 -11.195 1 97.62 134 ASP A O 1
ATOM 1098 N N . GLU A 1 135 ? 15.172 -24.922 -10.188 1 98.25 135 GLU A N 1
ATOM 1099 C CA . GLU A 1 135 ? 15.227 -26.328 -9.797 1 98.25 135 GLU A CA 1
ATOM 1100 C C . GLU A 1 135 ? 14.055 -26.703 -8.891 1 98.25 135 GLU A C 1
ATOM 1102 O O . GLU A 1 135 ? 13.461 -27.766 -9.039 1 98.25 135 GLU A O 1
ATOM 1107 N N . TRP A 1 136 ? 13.734 -25.844 -7.988 1 98.69 136 TRP A N 1
ATOM 1108 C CA . TRP A 1 136 ? 12.625 -26.078 -7.074 1 98.69 136 TRP A CA 1
ATOM 1109 C C . TRP A 1 136 ? 11.297 -26.062 -7.82 1 98.69 136 TRP A C 1
ATOM 1111 O O . TRP A 1 136 ? 10.438 -26.922 -7.586 1 98.69 136 TRP A O 1
ATOM 1121 N N . VAL A 1 137 ? 11.078 -25.141 -8.719 1 98.75 137 VAL A N 1
ATOM 1122 C CA . VAL A 1 137 ? 9.867 -25.031 -9.531 1 98.75 137 VAL A CA 1
ATOM 1123 C C . VAL A 1 137 ? 9.68 -26.312 -10.336 1 98.75 137 VAL A C 1
ATOM 1125 O O . VAL A 1 137 ? 8.555 -26.812 -10.469 1 98.75 137 VAL A O 1
ATOM 1128 N N . ASN A 1 138 ? 10.742 -26.812 -10.789 1 98.62 138 ASN A N 1
ATOM 1129 C CA . ASN A 1 138 ? 10.703 -27.984 -11.656 1 98.62 138 ASN A CA 1
ATOM 1130 C C . ASN A 1 138 ? 10.258 -29.234 -10.891 1 98.62 138 ASN A C 1
ATOM 1132 O O . ASN A 1 138 ? 9.906 -30.25 -11.5 1 98.62 138 ASN A O 1
ATOM 1136 N N . LYS A 1 139 ? 10.242 -29.172 -9.617 1 98.44 139 LYS A N 1
ATOM 1137 C CA . LYS A 1 139 ? 9.711 -30.281 -8.828 1 98.44 139 LYS A CA 1
ATOM 1138 C C . LYS A 1 139 ? 8.188 -30.344 -8.938 1 98.44 139 LYS A C 1
ATOM 1140 O O . LYS A 1 139 ? 7.59 -31.391 -8.695 1 98.44 139 LYS A O 1
ATOM 1145 N N . GLY A 1 140 ? 7.566 -29.203 -9.211 1 98.62 140 GLY A N 1
ATOM 1146 C CA . GLY A 1 140 ? 6.133 -29.172 -9.453 1 98.62 140 GLY A CA 1
ATOM 1147 C C . GLY A 1 140 ? 5.316 -29.5 -8.219 1 98.62 140 GLY A C 1
ATOM 1148 O O . GLY A 1 140 ? 4.27 -30.141 -8.312 1 98.62 140 GLY A O 1
ATOM 1149 N N . ASN A 1 141 ? 5.82 -29.094 -7.02 1 98.31 141 ASN A N 1
ATOM 1150 C CA . ASN A 1 141 ? 5.168 -29.531 -5.793 1 98.31 141 ASN A CA 1
ATOM 1151 C C . ASN A 1 141 ? 4.793 -28.344 -4.898 1 98.31 141 ASN A C 1
ATOM 1153 O O . ASN A 1 141 ? 4.59 -28.516 -3.695 1 98.31 141 ASN A O 1
ATOM 1157 N N . ALA A 1 142 ? 4.777 -27.156 -5.438 1 98.81 142 ALA A N 1
ATOM 1158 C CA . ALA A 1 142 ? 4.379 -26 -4.633 1 98.81 142 ALA A CA 1
ATOM 1159 C C . ALA A 1 142 ? 2.912 -26.094 -4.23 1 98.81 142 ALA A C 1
ATOM 1161 O O . ALA A 1 142 ? 2.039 -26.297 -5.078 1 98.81 142 ALA A O 1
ATOM 1162 N N . PRO A 1 143 ? 2.623 -26.031 -2.936 1 98.81 143 PRO A N 1
ATOM 1163 C CA . PRO A 1 143 ? 1.222 -26.109 -2.518 1 98.81 143 PRO A CA 1
ATOM 1164 C C . PRO A 1 143 ? 0.445 -24.828 -2.844 1 98.81 143 PRO A C 1
ATOM 1166 O O . PRO A 1 143 ? 1.047 -23.781 -3.068 1 98.81 143 PRO A O 1
ATOM 1169 N N . ALA A 1 144 ? -0.885 -24.922 -2.889 1 98.88 144 ALA A N 1
ATOM 1170 C CA . ALA A 1 144 ? -1.732 -23.75 -3.057 1 98.88 144 ALA A CA 1
ATOM 1171 C C . ALA A 1 144 ? -1.646 -22.828 -1.841 1 98.88 144 ALA A C 1
ATOM 1173 O O . ALA A 1 144 ? -1.442 -23.297 -0.717 1 98.88 144 ALA A O 1
ATOM 1174 N N . LEU A 1 145 ? -1.685 -21.578 -2.025 1 98.62 145 LEU A N 1
ATOM 1175 C CA . LEU A 1 145 ? -2.09 -20.688 -0.948 1 98.62 145 LEU A CA 1
ATOM 1176 C C . LEU A 1 145 ? -3.592 -20.781 -0.696 1 98.62 145 LEU A C 1
ATOM 1178 O O . LEU A 1 145 ? -4.395 -20.422 -1.559 1 98.62 145 LEU A O 1
ATOM 1182 N N . PRO A 1 146 ? -3.965 -21.266 0.462 1 98.25 146 PRO A N 1
ATOM 1183 C CA . PRO A 1 146 ? -5.34 -21.734 0.638 1 98.25 146 PRO A CA 1
ATOM 1184 C C . PRO A 1 146 ? -6.375 -20.641 0.426 1 98.25 146 PRO A C 1
ATOM 1186 O O . PRO A 1 146 ? -7.438 -20.891 -0.153 1 98.25 146 PRO A O 1
ATOM 1189 N N . GLU A 1 147 ? -6.137 -19.406 0.907 1 98.69 147 GLU A N 1
ATOM 1190 C CA . GLU A 1 147 ? -7.125 -18.344 0.782 1 98.69 147 GLU A CA 1
ATOM 1191 C C . GLU A 1 147 ? -7.273 -17.891 -0.669 1 98.69 147 GLU A C 1
ATOM 1193 O O . GLU A 1 147 ? -8.367 -17.5 -1.097 1 98.69 147 GLU A O 1
ATOM 1198 N N . THR A 1 148 ? -6.172 -17.953 -1.436 1 98.94 148 THR A N 1
ATOM 1199 C CA . THR A 1 148 ? -6.25 -17.641 -2.855 1 98.94 148 THR A CA 1
ATOM 1200 C C . THR A 1 148 ? -7.016 -18.719 -3.613 1 98.94 148 THR A C 1
ATOM 1202 O O . THR A 1 148 ? -7.801 -18.422 -4.512 1 98.94 148 THR A O 1
ATOM 1205 N N . LEU A 1 149 ? -6.762 -19.922 -3.27 1 98.94 149 LEU A N 1
ATOM 1206 C CA . LEU A 1 149 ? -7.512 -21.016 -3.895 1 98.94 149 LEU A CA 1
ATOM 1207 C C . LEU A 1 149 ? -9.008 -20.859 -3.639 1 98.94 149 LEU A C 1
ATOM 1209 O O . LEU A 1 149 ? -9.82 -21.062 -4.543 1 98.94 149 LEU A O 1
ATOM 1213 N N . LYS A 1 150 ? -9.344 -20.562 -2.385 1 98.81 150 LYS A N 1
ATOM 1214 C CA . LYS A 1 150 ? -10.75 -20.312 -2.059 1 98.81 150 LYS A CA 1
ATOM 1215 C C . LYS A 1 150 ? -11.328 -19.203 -2.93 1 98.81 150 LYS A C 1
ATOM 1217 O O . LYS A 1 150 ? -12.438 -19.328 -3.453 1 98.81 150 LYS A O 1
ATOM 1222 N N . ASN A 1 151 ? -10.633 -18.094 -3.096 1 98.94 151 ASN A N 1
ATOM 1223 C CA . ASN A 1 151 ? -11.094 -16.984 -3.92 1 98.94 151 ASN A CA 1
ATOM 1224 C C . ASN A 1 151 ? -11.211 -17.391 -5.391 1 98.94 151 ASN A C 1
ATOM 1226 O O . ASN A 1 151 ? -12.188 -17.062 -6.055 1 98.94 151 ASN A O 1
ATOM 1230 N N . TYR A 1 152 ? -10.188 -18.078 -5.852 1 98.94 152 TYR A N 1
ATOM 1231 C CA . TYR A 1 152 ? -10.211 -18.609 -7.207 1 98.94 152 TYR A CA 1
ATOM 1232 C C . TYR A 1 152 ? -11.508 -19.375 -7.465 1 98.94 152 TYR A C 1
ATOM 1234 O O . TYR A 1 152 ? -12.188 -19.141 -8.461 1 98.94 152 TYR A O 1
ATOM 1242 N N . ASN A 1 153 ? -11.836 -20.266 -6.625 1 98.94 153 ASN A N 1
ATOM 1243 C CA . ASN A 1 153 ? -13.047 -21.062 -6.781 1 98.94 153 ASN A CA 1
ATOM 1244 C C . ASN A 1 153 ? -14.297 -20.188 -6.812 1 98.94 153 ASN A C 1
ATOM 1246 O O . ASN A 1 153 ? -15.211 -20.438 -7.602 1 98.94 153 ASN A O 1
ATOM 1250 N N . LYS A 1 154 ? -14.352 -19.219 -5.98 1 98.88 154 LYS A N 1
ATOM 1251 C CA . LYS A 1 154 ? -15.5 -18.312 -5.926 1 98.88 154 LYS A CA 1
ATOM 1252 C C . LYS A 1 154 ? -15.609 -17.484 -7.203 1 98.88 154 LYS A C 1
ATOM 1254 O O . LYS A 1 154 ? -16.703 -17.297 -7.734 1 98.88 154 LYS A O 1
ATOM 1259 N N . LEU A 1 155 ? -14.492 -17.031 -7.703 1 98.81 155 LEU A N 1
ATOM 1260 C CA . LEU A 1 155 ? -14.492 -16.219 -8.922 1 98.81 155 LEU A CA 1
ATOM 1261 C C . LEU A 1 155 ? -14.922 -17.062 -10.125 1 98.81 155 LEU A C 1
ATOM 1263 O O . LEU A 1 155 ? -15.695 -16.594 -10.961 1 98.81 155 LEU A O 1
ATOM 1267 N N . VAL A 1 156 ? -14.414 -18.266 -10.195 1 98.75 156 VAL A N 1
ATOM 1268 C CA . VAL A 1 156 ? -14.82 -19.188 -11.25 1 98.75 156 VAL A CA 1
ATOM 1269 C C . VAL A 1 156 ? -16.328 -19.438 -11.18 1 98.75 156 VAL A C 1
ATOM 1271 O O . VAL A 1 156 ? -17.016 -19.422 -12.203 1 98.75 156 VAL A O 1
ATOM 1274 N N . SER A 1 157 ? -16.828 -19.609 -9.992 1 98.5 157 SER A N 1
ATOM 1275 C CA . SER A 1 157 ? -18.266 -19.859 -9.797 1 98.5 157 SER A CA 1
ATOM 1276 C C . SER A 1 157 ? -19.094 -18.672 -10.234 1 98.5 157 SER A C 1
ATOM 1278 O O . SER A 1 157 ? -20.25 -18.828 -10.672 1 98.5 157 SER A O 1
ATOM 1280 N N . LEU A 1 158 ? -18.594 -17.469 -10.117 1 98.5 158 LEU A N 1
ATOM 1281 C CA . LEU A 1 158 ? -19.281 -16.25 -10.523 1 98.5 158 LEU A CA 1
ATOM 1282 C C . LEU A 1 158 ? -19.266 -16.094 -12.039 1 98.5 158 LEU A C 1
ATOM 1284 O O . LEU A 1 158 ? -20.016 -15.297 -12.602 1 98.5 158 LEU A O 1
ATOM 1288 N N . GLY A 1 159 ? -18.312 -16.844 -12.695 1 98.5 159 GLY A N 1
ATOM 1289 C CA . GLY A 1 159 ? -18.297 -16.844 -14.148 1 98.5 159 GLY A CA 1
ATOM 1290 C C . GLY A 1 159 ? -17.125 -16.078 -14.734 1 98.5 159 GLY A C 1
ATOM 1291 O O . GLY A 1 159 ? -17.031 -15.93 -15.953 1 98.5 159 GLY A O 1
ATOM 1292 N N . PHE A 1 160 ? -16.203 -15.625 -13.906 1 98.69 160 PHE A N 1
ATOM 1293 C CA . PHE A 1 160 ? -15.039 -14.898 -14.406 1 98.69 160 PHE A CA 1
ATOM 1294 C C . PHE A 1 160 ? -14.047 -15.844 -15.078 1 98.69 160 PHE A C 1
ATOM 1296 O O . PHE A 1 160 ? -13.875 -16.984 -14.633 1 98.69 160 PHE A O 1
ATOM 1303 N N . LYS A 1 161 ? -13.453 -15.367 -16.125 1 98.69 161 LYS A N 1
ATOM 1304 C CA . LYS A 1 161 ? -12.281 -16.062 -16.656 1 98.69 161 LYS A CA 1
ATOM 1305 C C . LYS A 1 161 ? -11.055 -15.812 -15.789 1 98.69 161 LYS A C 1
ATOM 1307 O O . LYS A 1 161 ? -10.859 -14.703 -15.273 1 98.69 161 LYS A O 1
ATOM 1312 N N . ILE A 1 162 ? -10.289 -16.875 -15.695 1 98.88 162 ILE A N 1
ATOM 1313 C CA . ILE A 1 162 ? -9.062 -16.766 -14.906 1 98.88 162 ILE A CA 1
ATOM 1314 C C . ILE A 1 162 ? -7.852 -16.812 -15.828 1 98.88 162 ILE A C 1
ATOM 1316 O O . ILE A 1 162 ? -7.742 -17.703 -16.688 1 98.88 162 ILE A O 1
ATOM 1320 N N . ILE A 1 163 ? -6.969 -15.859 -15.656 1 98.94 163 ILE A N 1
ATOM 1321 C CA . ILE A 1 163 ? -5.688 -15.859 -16.359 1 98.94 163 ILE A CA 1
ATOM 1322 C C . ILE A 1 163 ? -4.543 -15.852 -15.352 1 98.94 163 ILE A C 1
ATOM 1324 O O . ILE A 1 163 ? -4.535 -15.047 -14.414 1 98.94 163 ILE A O 1
ATOM 1328 N N . PHE A 1 164 ? -3.656 -16.812 -15.531 1 98.94 164 PHE A N 1
ATOM 1329 C CA . PHE A 1 164 ? -2.414 -16.812 -14.766 1 98.94 164 PHE A CA 1
ATOM 1330 C C . PHE A 1 164 ? -1.298 -16.125 -15.547 1 98.94 164 PHE A C 1
ATOM 1332 O O . PHE A 1 164 ? -0.998 -16.516 -16.672 1 98.94 164 PHE A O 1
ATOM 1339 N N . LEU A 1 165 ? -0.764 -15.102 -14.961 1 98.81 165 LEU A N 1
ATOM 1340 C CA . LEU A 1 165 ? 0.325 -14.328 -15.547 1 98.81 165 LEU A CA 1
ATOM 1341 C C . LEU A 1 165 ? 1.556 -14.352 -14.648 1 98.81 165 LEU A C 1
ATOM 1343 O O . LEU A 1 165 ? 1.562 -13.727 -13.586 1 98.81 165 LEU A O 1
ATOM 1347 N N . SER A 1 166 ? 2.619 -15.07 -15.102 1 98.56 166 SER A N 1
ATOM 1348 C CA . SER A 1 166 ? 3.75 -15.359 -14.227 1 98.56 166 SER A CA 1
ATOM 1349 C C . SER A 1 166 ? 5.07 -14.977 -14.883 1 98.56 166 SER A C 1
ATOM 1351 O O . SER A 1 166 ? 5.176 -14.961 -16.109 1 98.56 166 SER A O 1
ATOM 1353 N N . GLY A 1 167 ? 6.051 -14.656 -14.055 1 97 167 GLY A N 1
ATOM 1354 C CA . GLY A 1 167 ? 7.406 -14.422 -14.531 1 97 167 GLY A CA 1
ATOM 1355 C C . GLY A 1 167 ? 8.164 -15.703 -14.82 1 97 167 GLY A C 1
ATOM 1356 O O . GLY A 1 167 ? 9.289 -15.664 -15.328 1 97 167 GLY A O 1
ATOM 1357 N N . ARG A 1 168 ? 7.59 -16.875 -14.484 1 97.69 168 ARG A N 1
ATOM 1358 C CA . ARG A 1 168 ? 8.195 -18.125 -14.922 1 97.69 168 ARG A CA 1
ATOM 1359 C C . ARG A 1 168 ? 8.383 -18.141 -16.438 1 97.69 168 ARG A C 1
ATOM 1361 O O . ARG A 1 168 ? 7.574 -17.578 -17.172 1 97.69 168 ARG A O 1
ATOM 1368 N N . THR A 1 169 ? 9.43 -18.812 -16.844 1 97.06 169 THR A N 1
ATOM 1369 C CA . THR A 1 169 ? 9.727 -18.812 -18.281 1 97.06 169 THR A CA 1
ATOM 1370 C C . THR A 1 169 ? 8.992 -19.953 -18.984 1 97.06 169 THR A C 1
ATOM 1372 O O . THR A 1 169 ? 8.539 -20.906 -18.344 1 97.06 169 THR A O 1
ATOM 1375 N N . LEU A 1 170 ? 8.945 -19.844 -20.25 1 97.69 170 LEU A N 1
ATOM 1376 C CA . LEU A 1 170 ? 8.164 -20.719 -21.109 1 97.69 170 LEU A CA 1
ATOM 1377 C C . LEU A 1 170 ? 8.586 -22.188 -20.938 1 97.69 170 LEU A C 1
ATOM 1379 O O . LEU A 1 170 ? 7.766 -23.094 -21.078 1 97.69 170 LEU A O 1
ATOM 1383 N N . ASP A 1 171 ? 9.828 -22.406 -20.594 1 97.5 171 ASP A N 1
ATOM 1384 C CA . ASP A 1 171 ? 10.32 -23.781 -20.422 1 97.5 171 ASP A CA 1
ATOM 1385 C C . ASP A 1 171 ? 9.711 -24.438 -19.188 1 97.5 171 ASP A C 1
ATOM 1387 O O . ASP A 1 171 ? 9.867 -25.641 -18.984 1 97.5 171 ASP A O 1
ATOM 1391 N N . LYS A 1 172 ? 8.938 -23.672 -18.422 1 98.56 172 LYS A N 1
ATOM 1392 C CA . LYS A 1 172 ? 8.289 -24.203 -17.219 1 98.56 172 LYS A CA 1
ATOM 1393 C C . LYS A 1 172 ? 6.805 -24.453 -17.469 1 98.56 172 LYS A C 1
ATOM 1395 O O . LYS A 1 172 ? 6.051 -24.703 -16.531 1 98.56 172 LYS A O 1
ATOM 1400 N N . GLN A 1 173 ? 6.348 -24.375 -18.656 1 98.56 173 GLN A N 1
ATOM 1401 C CA . GLN A 1 173 ? 4.93 -24.438 -18.984 1 98.56 173 GLN A CA 1
ATOM 1402 C C . GLN A 1 173 ? 4.309 -25.734 -18.453 1 98.56 173 GLN A C 1
ATOM 1404 O O . GLN A 1 173 ? 3.348 -25.688 -17.688 1 98.56 173 GLN A O 1
ATOM 1409 N N . ALA A 1 174 ? 4.859 -26.859 -18.828 1 98.75 174 ALA A N 1
ATOM 1410 C CA . ALA A 1 174 ? 4.262 -28.141 -18.469 1 98.75 174 ALA A CA 1
ATOM 1411 C C . ALA A 1 174 ? 4.25 -28.359 -16.969 1 98.75 174 ALA A C 1
ATOM 1413 O O . ALA A 1 174 ? 3.234 -28.766 -16.391 1 98.75 174 ALA A O 1
ATOM 1414 N N . VAL A 1 175 ? 5.379 -28.062 -16.344 1 98.88 175 VAL A N 1
ATOM 1415 C CA . VAL A 1 175 ? 5.484 -28.312 -14.914 1 98.88 175 VAL A CA 1
ATOM 1416 C C . VAL A 1 175 ? 4.578 -27.344 -14.156 1 98.88 175 VAL A C 1
ATOM 1418 O O . VAL A 1 175 ? 4.008 -27.703 -13.125 1 98.88 175 VAL A O 1
ATOM 1421 N N . THR A 1 176 ? 4.426 -26.109 -14.625 1 98.94 176 THR A N 1
ATOM 1422 C CA . THR A 1 176 ? 3.555 -25.141 -13.984 1 98.94 176 THR A CA 1
ATOM 1423 C C . THR A 1 176 ? 2.094 -25.562 -14.094 1 98.94 176 THR A C 1
ATOM 1425 O O . THR A 1 176 ? 1.357 -25.531 -13.109 1 98.94 176 THR A O 1
ATOM 1428 N N . GLU A 1 177 ? 1.708 -26.016 -15.297 1 98.88 177 GLU A N 1
ATOM 1429 C CA . GLU A 1 177 ? 0.343 -26.5 -15.484 1 98.88 177 GLU A CA 1
ATOM 1430 C C . GLU A 1 177 ? 0.038 -27.672 -14.555 1 98.88 177 GLU A C 1
ATOM 1432 O O . GLU A 1 177 ? -1.009 -27.688 -13.906 1 98.88 177 GLU A O 1
ATOM 1437 N N . ALA A 1 178 ? 0.94 -28.578 -14.516 1 98.81 178 ALA A N 1
ATOM 1438 C CA . ALA A 1 178 ? 0.75 -29.75 -13.68 1 98.81 178 ALA A CA 1
ATOM 1439 C C . ALA A 1 178 ? 0.648 -29.375 -12.203 1 98.81 178 ALA A C 1
ATOM 1441 O O . ALA A 1 178 ? -0.178 -29.922 -11.469 1 98.81 178 ALA A O 1
ATOM 1442 N N . ASN A 1 179 ? 1.54 -28.453 -11.781 1 98.94 179 ASN A N 1
ATOM 1443 C CA . ASN A 1 179 ? 1.522 -28.016 -10.391 1 98.94 179 ASN A CA 1
ATOM 1444 C C . ASN A 1 179 ? 0.217 -27.312 -10.047 1 98.94 179 ASN A C 1
ATOM 1446 O O . ASN A 1 179 ? -0.344 -27.516 -8.969 1 98.94 179 ASN A O 1
ATOM 1450 N N . LEU A 1 180 ? -0.244 -26.438 -10.93 1 98.94 180 LEU A N 1
ATOM 1451 C CA . LEU A 1 180 ? -1.511 -25.734 -10.711 1 98.94 180 LEU A CA 1
ATOM 1452 C C . LEU A 1 180 ? -2.65 -26.734 -10.531 1 98.94 180 LEU A C 1
ATOM 1454 O O . LEU A 1 180 ? -3.436 -26.625 -9.586 1 98.94 180 LEU A O 1
ATOM 1458 N N . LYS A 1 181 ? -2.717 -27.688 -11.398 1 98.81 181 LYS A N 1
ATOM 1459 C CA . LYS A 1 181 ? -3.758 -28.719 -11.297 1 98.81 181 LYS A CA 1
ATOM 1460 C C . LYS A 1 181 ? -3.641 -29.5 -9.992 1 98.81 181 LYS A C 1
ATOM 1462 O O . LYS A 1 181 ? -4.637 -29.703 -9.297 1 98.81 181 LYS A O 1
ATOM 1467 N N . LYS A 1 182 ? -2.447 -29.875 -9.68 1 98.75 182 LYS A N 1
ATOM 1468 C CA . LYS A 1 182 ? -2.193 -30.625 -8.453 1 98.75 182 LYS A CA 1
ATOM 1469 C C . LYS A 1 182 ? -2.619 -29.812 -7.227 1 98.75 182 LYS A C 1
ATOM 1471 O O . LYS A 1 182 ? -3.09 -30.391 -6.242 1 98.75 182 LYS A O 1
ATOM 1476 N N . ALA A 1 183 ? -2.465 -28.547 -7.289 1 98.88 183 ALA A N 1
ATOM 1477 C CA . ALA A 1 183 ? -2.746 -27.656 -6.16 1 98.88 183 ALA A CA 1
ATOM 1478 C C . ALA A 1 183 ? -4.234 -27.344 -6.07 1 98.88 183 ALA A C 1
ATOM 1480 O O . ALA A 1 183 ? -4.684 -26.703 -5.113 1 98.88 183 ALA A O 1
ATOM 1481 N N . GLY A 1 184 ? -5.008 -27.688 -7.086 1 98.81 184 GLY A N 1
ATOM 1482 C CA . GLY A 1 184 ? -6.449 -27.547 -6.965 1 98.81 184 GLY A CA 1
ATOM 1483 C C . GLY A 1 184 ? -7.039 -26.547 -7.941 1 98.81 184 GLY A C 1
ATOM 1484 O O . GLY A 1 184 ? -8.258 -26.344 -7.961 1 98.81 184 GLY A O 1
ATOM 1485 N N . TYR A 1 185 ? -6.227 -25.984 -8.789 1 98.88 185 TYR A N 1
ATOM 1486 C CA . TYR A 1 185 ? -6.727 -25.094 -9.828 1 98.88 185 TYR A CA 1
ATOM 1487 C C . TYR A 1 185 ? -7.152 -25.875 -11.062 1 98.88 185 TYR A C 1
ATOM 1489 O O . TYR A 1 185 ? -6.309 -26.328 -11.844 1 98.88 185 TYR A O 1
ATOM 1497 N N . HIS A 1 186 ? -8.422 -25.938 -11.273 1 98.06 186 HIS A N 1
ATOM 1498 C CA . HIS A 1 186 ? -8.898 -26.969 -12.18 1 98.06 186 HIS A CA 1
ATOM 1499 C C . HIS A 1 186 ? -9.242 -26.391 -13.547 1 98.06 186 HIS A C 1
ATOM 1501 O O . HIS A 1 186 ? -9.383 -27.141 -14.523 1 98.06 186 HIS A O 1
ATOM 1507 N N . THR A 1 187 ? -9.469 -25.094 -13.656 1 98.56 187 THR A N 1
ATOM 1508 C CA . THR A 1 187 ? -9.734 -24.484 -14.953 1 98.56 187 THR A CA 1
ATOM 1509 C C . THR A 1 187 ? -9.133 -23.078 -15.016 1 98.56 187 THR A C 1
ATOM 1511 O O . THR A 1 187 ? -9.008 -22.406 -13.992 1 98.56 187 THR A O 1
ATOM 1514 N N . TRP A 1 188 ? -8.703 -22.672 -16.141 1 98.81 188 TRP A N 1
ATOM 1515 C CA . TRP A 1 188 ? -8.258 -21.312 -16.453 1 98.81 188 TRP A CA 1
ATOM 1516 C C . TRP A 1 188 ? -8.352 -21.016 -17.938 1 98.81 188 TRP A C 1
ATOM 1518 O O . TRP A 1 188 ? -8.477 -21.953 -18.75 1 98.81 188 TRP A O 1
ATOM 1528 N N . GLU A 1 189 ? -8.375 -19.75 -18.219 1 98.81 189 GLU A N 1
ATOM 1529 C CA . GLU A 1 189 ? -8.484 -19.312 -19.609 1 98.81 189 GLU A CA 1
ATOM 1530 C C . GLU A 1 189 ? -7.121 -19.328 -20.297 1 98.81 189 GLU A C 1
ATOM 1532 O O . GLU A 1 189 ? -7.004 -19.766 -21.438 1 98.81 189 GLU A O 1
ATOM 1537 N N . LYS A 1 190 ? -6.125 -18.75 -19.625 1 98.75 190 LYS A N 1
ATOM 1538 C CA . LYS A 1 190 ? -4.766 -18.688 -20.141 1 98.75 190 LYS A CA 1
ATOM 1539 C C . LYS A 1 190 ? -3.732 -18.812 -19.031 1 98.75 190 LYS A C 1
ATOM 1541 O O . LYS A 1 190 ? -3.979 -18.391 -17.906 1 98.75 190 LYS A O 1
ATOM 1546 N N . LEU A 1 191 ? -2.707 -19.5 -19.391 1 98.88 191 LEU A N 1
ATOM 1547 C CA . LEU A 1 191 ? -1.448 -19.453 -18.656 1 98.88 191 LEU A CA 1
ATOM 1548 C C . LEU A 1 191 ? -0.375 -18.734 -19.453 1 98.88 191 LEU A C 1
ATOM 1550 O O . LEU A 1 191 ? 0.058 -19.219 -20.5 1 98.88 191 LEU A O 1
ATOM 1554 N N . ILE A 1 192 ? 0.023 -17.562 -18.953 1 98.81 192 ILE A N 1
ATOM 1555 C CA . ILE A 1 192 ? 0.984 -16.734 -19.672 1 98.81 192 ILE A CA 1
ATOM 1556 C C . ILE A 1 192 ? 2.32 -16.734 -18.938 1 98.81 192 ILE A C 1
ATOM 1558 O O . ILE A 1 192 ? 2.395 -16.312 -17.766 1 98.81 192 ILE A O 1
ATOM 1562 N N . LEU A 1 193 ? 3.357 -17.219 -19.641 1 98.44 193 LEU A N 1
ATOM 1563 C CA . LEU A 1 193 ? 4.719 -17.266 -19.109 1 98.44 193 LEU A CA 1
ATOM 1564 C C . LEU A 1 193 ? 5.652 -16.406 -19.953 1 98.44 193 LEU A C 1
ATOM 1566 O O . LEU A 1 193 ? 5.312 -16.016 -21.062 1 98.44 193 LEU A O 1
ATOM 1570 N N . LYS A 1 194 ? 6.758 -16.156 -19.375 1 97.38 194 LYS A N 1
ATOM 1571 C CA . LYS A 1 194 ? 7.676 -15.203 -19.984 1 97.38 194 LYS A CA 1
ATOM 1572 C C . LYS A 1 194 ? 8.578 -15.883 -21.016 1 97.38 194 LYS A C 1
ATOM 1574 O O . LYS A 1 194 ? 9.086 -16.984 -20.766 1 97.38 194 LYS A O 1
ATOM 1579 N N . ASP A 1 195 ? 8.742 -15.242 -22.156 1 94.88 195 ASP A N 1
ATOM 1580 C CA . ASP A 1 195 ? 9.789 -15.617 -23.094 1 94.88 195 ASP A CA 1
ATOM 1581 C C . ASP A 1 195 ? 11.133 -15 -22.719 1 94.88 195 ASP A C 1
ATOM 1583 O O . ASP A 1 195 ? 11.32 -13.789 -22.859 1 94.88 195 ASP A O 1
ATOM 1587 N N . PRO A 1 196 ? 12.062 -15.828 -22.312 1 89.19 196 PRO A N 1
ATOM 1588 C CA . PRO A 1 196 ? 13.336 -15.266 -21.844 1 89.19 196 PRO A CA 1
ATOM 1589 C C . PRO A 1 196 ? 14.109 -14.562 -22.938 1 89.19 196 PRO A C 1
ATOM 1591 O O . PRO A 1 196 ? 15.031 -13.789 -22.656 1 89.19 196 PRO A O 1
ATOM 1594 N N . GLN A 1 197 ? 13.719 -14.734 -24.141 1 88.75 197 GLN A N 1
ATOM 1595 C CA . GLN A 1 197 ? 14.438 -14.148 -25.281 1 88.75 197 GLN A CA 1
ATOM 1596 C C . GLN A 1 197 ? 13.805 -12.836 -25.719 1 88.75 197 GLN A C 1
ATOM 1598 O O . GLN A 1 197 ? 14.312 -12.164 -26.609 1 88.75 197 GLN A O 1
ATOM 1603 N N . ASP A 1 198 ? 12.703 -12.461 -25.078 1 88 198 ASP A N 1
ATOM 1604 C CA . ASP A 1 198 ? 12.047 -11.211 -25.453 1 88 198 ASP A CA 1
ATOM 1605 C C . ASP A 1 198 ? 12.734 -10.016 -24.797 1 88 198 ASP A C 1
ATOM 1607 O O . ASP A 1 198 ? 12.578 -9.781 -23.594 1 88 198 ASP A O 1
ATOM 1611 N N . PRO A 1 199 ? 13.469 -9.266 -25.516 1 83.06 199 PRO A N 1
ATOM 1612 C CA . PRO A 1 199 ? 14.234 -8.148 -24.938 1 83.06 199 PRO A CA 1
ATOM 1613 C C . PRO A 1 199 ? 13.352 -6.949 -24.594 1 83.06 199 PRO A C 1
ATOM 1615 O O . PRO A 1 199 ? 13.797 -6.027 -23.906 1 83.06 199 PRO A O 1
ATOM 1618 N N . SER A 1 200 ? 12.18 -6.879 -24.969 1 83.75 200 SER A N 1
ATOM 1619 C CA . SER A 1 200 ? 11.32 -5.707 -24.844 1 83.75 200 SER A CA 1
ATOM 1620 C C . SER A 1 200 ? 10.75 -5.574 -23.438 1 83.75 200 SER A C 1
ATOM 1622 O O . SER A 1 200 ? 10.156 -4.547 -23.094 1 83.75 200 SER A O 1
ATOM 1624 N N . THR A 1 201 ? 10.977 -6.48 -22.703 1 84.62 201 THR A N 1
ATOM 1625 C CA . THR A 1 201 ? 10.414 -6.453 -21.344 1 84.62 201 THR A CA 1
ATOM 1626 C C . THR A 1 201 ? 11.5 -6.734 -20.312 1 84.62 201 THR A C 1
ATOM 1628 O O . THR A 1 201 ? 11.555 -7.832 -19.75 1 84.62 201 THR A O 1
ATOM 1631 N N . PRO A 1 202 ? 12.242 -5.719 -19.922 1 82.31 202 PRO A N 1
ATOM 1632 C CA . PRO A 1 202 ? 13.453 -5.887 -19.109 1 82.31 202 PRO A CA 1
ATOM 1633 C C . PRO A 1 202 ? 13.148 -6.203 -17.656 1 82.31 202 PRO A C 1
ATOM 1635 O O . PRO A 1 202 ? 14.039 -6.617 -16.906 1 82.31 202 PRO A O 1
ATOM 1638 N N . ASN A 1 203 ? 11.953 -5.906 -17.234 1 91.31 203 ASN A N 1
ATOM 1639 C CA . ASN A 1 203 ? 11.586 -6.199 -15.859 1 91.31 203 ASN A CA 1
ATOM 1640 C C . ASN A 1 203 ? 10.148 -6.691 -15.758 1 91.31 203 ASN A C 1
ATOM 1642 O O . ASN A 1 203 ? 9.422 -6.734 -16.75 1 91.31 203 ASN A O 1
ATOM 1646 N N . ALA A 1 204 ? 9.758 -7.086 -14.562 1 94.44 204 ALA A N 1
ATOM 1647 C CA . ALA A 1 204 ? 8.453 -7.715 -14.359 1 94.44 204 ALA A CA 1
ATOM 1648 C C . ALA A 1 204 ? 7.32 -6.742 -14.672 1 94.44 204 ALA A C 1
ATOM 1650 O O . ALA A 1 204 ? 6.305 -7.133 -15.258 1 94.44 204 ALA A O 1
ATOM 1651 N N . VAL A 1 205 ? 7.449 -5.465 -14.328 1 95.62 205 VAL A N 1
ATOM 1652 C CA . VAL A 1 205 ? 6.402 -4.484 -14.578 1 95.62 205 VAL A CA 1
ATOM 1653 C C . VAL A 1 205 ? 6.168 -4.348 -16.078 1 95.62 205 VAL A C 1
ATOM 1655 O O . VAL A 1 205 ? 5.027 -4.402 -16.547 1 95.62 205 VAL A O 1
ATOM 1658 N N . SER A 1 206 ? 7.266 -4.18 -16.859 1 95 206 SER A N 1
ATOM 1659 C CA . SER A 1 206 ? 7.137 -4.027 -18.312 1 95 206 SER A CA 1
ATOM 1660 C C . SER A 1 206 ? 6.598 -5.301 -18.953 1 95 206 SER A C 1
ATOM 1662 O O . SER A 1 206 ? 5.781 -5.238 -19.875 1 95 206 SER A O 1
ATOM 1664 N N . TYR A 1 207 ? 7.066 -6.43 -18.469 1 97.06 207 TYR A N 1
ATOM 1665 C CA . TYR A 1 207 ? 6.609 -7.707 -19 1 97.06 207 TYR A CA 1
ATOM 1666 C C . TYR A 1 207 ? 5.113 -7.887 -18.781 1 97.06 207 TYR A C 1
ATOM 1668 O O . TYR A 1 207 ? 4.371 -8.219 -19.703 1 97.06 207 TYR A O 1
ATOM 1676 N N . LYS A 1 208 ? 4.629 -7.617 -17.609 1 97.75 208 LYS A N 1
ATOM 1677 C CA . LYS A 1 208 ? 3.225 -7.84 -17.266 1 97.75 208 LYS A CA 1
ATOM 1678 C C . LYS A 1 208 ? 2.332 -6.781 -17.906 1 97.75 208 LYS A C 1
ATOM 1680 O O . LYS A 1 208 ? 1.196 -7.066 -18.297 1 97.75 208 LYS A O 1
ATOM 1685 N N . THR A 1 209 ? 2.877 -5.574 -18.031 1 97.19 209 THR A N 1
ATOM 1686 C CA . THR A 1 209 ? 2.166 -4.539 -18.781 1 97.19 209 THR A CA 1
ATOM 1687 C C . THR A 1 209 ? 1.917 -4.98 -20.219 1 97.19 209 THR A C 1
ATOM 1689 O O . THR A 1 209 ? 0.799 -4.859 -20.719 1 97.19 209 THR A O 1
ATOM 1692 N N . ALA A 1 210 ? 2.957 -5.512 -20.828 1 97.06 210 ALA A N 1
ATOM 1693 C CA . ALA A 1 210 ? 2.852 -5.961 -22.219 1 97.06 210 ALA A CA 1
ATOM 1694 C C . ALA A 1 210 ? 1.867 -7.121 -22.344 1 97.06 210 ALA A C 1
ATOM 1696 O O . ALA A 1 210 ? 1.099 -7.188 -23.312 1 97.06 210 ALA A O 1
ATOM 1697 N N . ALA A 1 211 ? 1.898 -8 -21.422 1 97.75 211 ALA A N 1
ATOM 1698 C CA . ALA A 1 211 ? 0.984 -9.141 -21.438 1 97.75 211 ALA A CA 1
ATOM 1699 C C . ALA A 1 211 ? -0.465 -8.68 -21.297 1 97.75 211 ALA A C 1
ATOM 1701 O O . ALA A 1 211 ? -1.351 -9.188 -22 1 97.75 211 ALA A O 1
ATOM 1702 N N . ARG A 1 212 ? -0.741 -7.758 -20.422 1 98.12 212 ARG A N 1
ATOM 1703 C CA . ARG A 1 212 ? -2.088 -7.23 -20.234 1 98.12 212 ARG A CA 1
ATOM 1704 C C . ARG A 1 212 ? -2.568 -6.496 -21.484 1 98.12 212 ARG A C 1
ATOM 1706 O O . ARG A 1 212 ? -3.738 -6.598 -21.844 1 98.12 212 ARG A O 1
ATOM 1713 N N . GLU A 1 213 ? -1.645 -5.746 -22.078 1 97.44 213 GLU A N 1
ATOM 1714 C CA . GLU A 1 213 ? -2 -5.078 -23.328 1 97.44 213 GLU A CA 1
ATOM 1715 C C . GLU A 1 213 ? -2.479 -6.078 -24.375 1 97.44 213 GLU A C 1
ATOM 1717 O O . GLU A 1 213 ? -3.477 -5.84 -25.062 1 97.44 213 GLU A O 1
ATOM 1722 N N . LYS A 1 214 ? -1.741 -7.172 -24.469 1 97.25 214 LYS A N 1
ATOM 1723 C CA . LYS A 1 214 ? -2.107 -8.219 -25.422 1 97.25 214 LYS A CA 1
ATOM 1724 C C . LYS A 1 214 ? -3.48 -8.805 -25.094 1 97.25 214 LYS A C 1
ATOM 1726 O O . LYS A 1 214 ? -4.277 -9.07 -26 1 97.25 214 LYS A O 1
ATOM 1731 N N . LEU A 1 215 ? -3.752 -8.992 -23.844 1 97.94 215 LEU A N 1
ATOM 1732 C CA . LEU A 1 215 ? -5.047 -9.516 -23.422 1 97.94 215 LEU A CA 1
ATOM 1733 C C . LEU A 1 215 ? -6.172 -8.57 -23.812 1 97.94 215 LEU A C 1
ATOM 1735 O O . LEU A 1 215 ? -7.203 -9.008 -24.344 1 97.94 215 LEU A O 1
ATOM 1739 N N . ILE A 1 216 ? -5.977 -7.297 -23.594 1 97.5 216 ILE A N 1
ATOM 1740 C CA . ILE A 1 216 ? -6.984 -6.293 -23.906 1 97.5 216 ILE A CA 1
ATOM 1741 C C . ILE A 1 216 ? -7.211 -6.254 -25.422 1 97.5 216 ILE A C 1
ATOM 1743 O O . ILE A 1 216 ? -8.359 -6.195 -25.875 1 97.5 216 ILE A O 1
ATOM 1747 N N . ARG A 1 217 ? -6.148 -6.332 -26.156 1 97.5 217 ARG A N 1
ATOM 1748 C CA . ARG A 1 217 ? -6.25 -6.344 -27.609 1 97.5 217 ARG A CA 1
ATOM 1749 C C . ARG A 1 217 ? -7.02 -7.57 -28.094 1 97.5 217 ARG A C 1
ATOM 1751 O O . ARG A 1 217 ? -7.668 -7.527 -29.141 1 97.5 217 ARG A O 1
ATOM 1758 N N . GLN A 1 218 ? -6.996 -8.602 -27.359 1 97.81 218 GLN A N 1
ATOM 1759 C CA . GLN A 1 218 ? -7.695 -9.836 -27.703 1 97.81 218 GLN A CA 1
ATOM 1760 C C . GLN A 1 218 ? -9.156 -9.781 -27.25 1 97.81 218 GLN A C 1
ATOM 1762 O O . GLN A 1 218 ? -9.906 -10.742 -27.438 1 97.81 218 GLN A O 1
ATOM 1767 N N . GLY A 1 219 ? -9.516 -8.695 -26.578 1 97.06 219 GLY A N 1
ATOM 1768 C CA . GLY A 1 219 ? -10.922 -8.477 -26.266 1 97.06 219 GLY A CA 1
ATOM 1769 C C . GLY A 1 219 ? -11.266 -8.781 -24.812 1 97.06 219 GLY A C 1
ATOM 1770 O O . GLY A 1 219 ? -12.422 -8.68 -24.422 1 97.06 219 GLY A O 1
ATOM 1771 N N . TYR A 1 220 ? -10.266 -9.133 -24.016 1 97.81 220 TYR A N 1
ATOM 1772 C CA . TYR A 1 220 ? -10.531 -9.398 -22.609 1 97.81 220 TYR A CA 1
ATOM 1773 C C . TYR A 1 220 ? -10.742 -8.094 -21.844 1 97.81 220 TYR A C 1
ATOM 1775 O O . TYR A 1 220 ? -10.133 -7.07 -22.156 1 97.81 220 TYR A O 1
ATOM 1783 N N . ASN A 1 221 ? -11.664 -8.203 -20.938 1 97.81 221 ASN A N 1
ATOM 1784 C CA . ASN A 1 221 ? -11.844 -7.129 -19.953 1 97.81 221 ASN A CA 1
ATOM 1785 C C . ASN A 1 221 ? -11.234 -7.492 -18.609 1 97.81 221 ASN A C 1
ATOM 1787 O O . ASN A 1 221 ? -11.789 -8.32 -17.875 1 97.81 221 ASN A O 1
ATOM 1791 N N . ILE A 1 222 ? -10.141 -6.941 -18.344 1 97.94 222 ILE A N 1
ATOM 1792 C CA . ILE A 1 222 ? -9.484 -7.219 -17.062 1 97.94 222 ILE A CA 1
ATOM 1793 C C . ILE A 1 222 ? -10.211 -6.477 -15.945 1 97.94 222 ILE A C 1
ATOM 1795 O O . ILE A 1 222 ? -10.188 -5.246 -15.883 1 97.94 222 ILE A O 1
ATOM 1799 N N . VAL A 1 223 ? -10.766 -7.266 -15.07 1 97.69 223 VAL A N 1
ATOM 1800 C CA . VAL A 1 223 ? -11.602 -6.711 -14.016 1 97.69 223 VAL A CA 1
ATOM 1801 C C . VAL A 1 223 ? -10.805 -6.613 -12.711 1 97.69 223 VAL A C 1
ATOM 1803 O O . VAL A 1 223 ? -11.016 -5.695 -11.914 1 97.69 223 VAL A O 1
ATOM 1806 N N . GLY A 1 224 ? -9.961 -7.512 -12.5 1 98.44 224 GLY A N 1
ATOM 1807 C CA . GLY A 1 224 ? -9.148 -7.547 -11.289 1 98.44 224 GLY A CA 1
ATOM 1808 C C . GLY A 1 224 ? -7.781 -8.156 -11.516 1 98.44 224 GLY A C 1
ATOM 1809 O O . GLY A 1 224 ? -7.613 -9.039 -12.352 1 98.44 224 GLY A O 1
ATOM 1810 N N . ILE A 1 225 ? -6.816 -7.656 -10.781 1 98.88 225 ILE A N 1
ATOM 1811 C CA . ILE A 1 225 ? -5.449 -8.172 -10.789 1 98.88 225 ILE A CA 1
ATOM 1812 C C . ILE A 1 225 ? -5.016 -8.5 -9.359 1 98.88 225 ILE A C 1
ATOM 1814 O O . ILE A 1 225 ? -5.113 -7.648 -8.469 1 98.88 225 ILE A O 1
ATOM 1818 N N . ILE A 1 226 ? -4.605 -9.742 -9.125 1 98.88 226 ILE A N 1
ATOM 1819 C CA . ILE A 1 226 ? -4.23 -10.219 -7.801 1 98.88 226 ILE A CA 1
ATOM 1820 C C . ILE A 1 226 ? -2.783 -10.695 -7.812 1 98.88 226 ILE A C 1
ATOM 1822 O O . ILE A 1 226 ? -2.41 -11.539 -8.633 1 98.88 226 ILE A O 1
ATOM 1826 N N . GLY A 1 227 ? -1.947 -10.172 -6.961 1 98.88 227 GLY A N 1
ATOM 1827 C CA . GLY A 1 227 ? -0.549 -10.562 -6.883 1 98.88 227 GLY A CA 1
ATOM 1828 C C . GLY A 1 227 ? 0.101 -10.203 -5.562 1 98.88 227 GLY A C 1
ATOM 1829 O O . GLY A 1 227 ? -0.403 -9.344 -4.828 1 98.88 227 GLY A O 1
ATOM 1830 N N . ASP A 1 228 ? 1.221 -10.836 -5.316 1 98.81 228 ASP A N 1
ATOM 1831 C CA . ASP A 1 228 ? 1.9 -10.617 -4.043 1 98.81 228 ASP A CA 1
ATOM 1832 C C . ASP A 1 228 ? 3.02 -9.586 -4.188 1 98.81 228 ASP A C 1
ATOM 1834 O O . ASP A 1 228 ? 3.586 -9.133 -3.193 1 98.81 228 ASP A O 1
ATOM 1838 N N . GLN A 1 229 ? 3.355 -9.242 -5.418 1 98.5 229 GLN A N 1
ATOM 1839 C CA . GLN A 1 229 ? 4.367 -8.234 -5.711 1 98.5 229 GLN A CA 1
ATOM 1840 C C . GLN A 1 229 ? 3.736 -6.988 -6.332 1 98.5 229 GLN A C 1
ATOM 1842 O O . GLN A 1 229 ? 2.818 -7.094 -7.148 1 98.5 229 GLN A O 1
ATOM 1847 N N . TRP A 1 230 ? 4.273 -5.859 -5.953 1 97.69 230 TRP A N 1
ATOM 1848 C CA . TRP A 1 230 ? 3.805 -4.637 -6.594 1 97.69 230 TRP A CA 1
ATOM 1849 C C . TRP A 1 230 ? 4.012 -4.695 -8.102 1 97.69 230 TRP A C 1
ATOM 1851 O O . TRP A 1 230 ? 3.211 -4.148 -8.867 1 97.69 230 TRP A O 1
ATOM 1861 N N . SER A 1 231 ? 5.008 -5.453 -8.633 1 97.56 231 SER A N 1
ATOM 1862 C CA . SER A 1 231 ? 5.262 -5.578 -10.062 1 97.56 231 SER A CA 1
ATOM 1863 C C . SER A 1 231 ? 4.133 -6.328 -10.758 1 97.56 231 SER A C 1
ATOM 1865 O O . SER A 1 231 ? 4.008 -6.273 -11.984 1 97.56 231 SER A O 1
ATOM 1867 N N . ASP A 1 232 ? 3.355 -7.035 -9.969 1 98.06 232 ASP A N 1
ATOM 1868 C CA . ASP A 1 232 ? 2.176 -7.688 -10.531 1 98.06 232 ASP A CA 1
ATOM 1869 C C . ASP A 1 232 ? 1.074 -6.672 -10.82 1 98.06 232 ASP A C 1
ATOM 1871 O O . ASP A 1 232 ? 0.214 -6.91 -11.672 1 98.06 232 ASP A O 1
ATOM 1875 N N . LEU A 1 233 ? 1.054 -5.59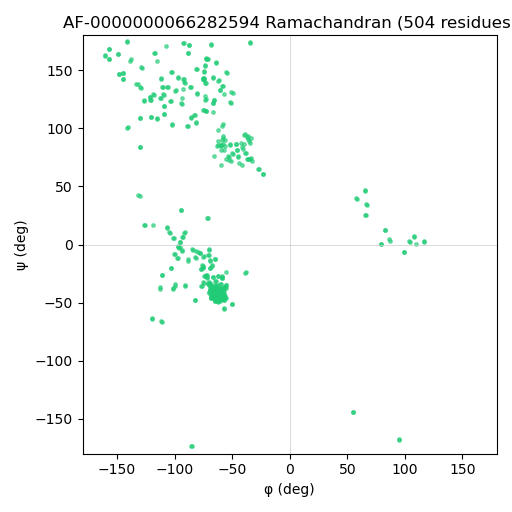 -10.102 1 97.75 233 LEU A N 1
ATOM 1876 C CA . LEU A 1 233 ? -0.116 -4.723 -10 1 97.75 233 LEU A CA 1
ATOM 1877 C C . LEU A 1 233 ? 0.135 -3.385 -10.688 1 97.75 233 LEU A C 1
ATOM 1879 O O . LEU A 1 233 ? -0.806 -2.723 -11.133 1 97.75 233 LEU A O 1
ATOM 1883 N N . LEU A 1 234 ? 1.364 -2.996 -10.773 1 94.81 234 LEU A N 1
ATOM 1884 C CA . LEU A 1 234 ? 1.729 -1.683 -11.289 1 94.81 234 LEU A CA 1
ATOM 1885 C C . LEU A 1 234 ? 1.881 -1.718 -12.805 1 94.81 234 LEU A C 1
ATOM 1887 O O . LEU A 1 234 ? 1.848 -2.791 -13.414 1 94.81 234 LEU A O 1
ATOM 1891 N N . GLY A 1 235 ? 2.045 -0.542 -13.422 1 93 235 GLY A N 1
ATOM 1892 C CA . GLY A 1 235 ? 2.238 -0.413 -14.852 1 93 235 GLY A CA 1
ATOM 1893 C C . GLY A 1 235 ? 0.949 -0.142 -15.609 1 93 235 GLY A C 1
ATOM 1894 O O . GLY A 1 235 ? -0.062 0.224 -15.008 1 93 235 GLY A O 1
ATOM 1895 N N . GLY A 1 236 ? 0.99 -0.245 -16.891 1 92.94 236 GLY A N 1
ATOM 1896 C CA . GLY A 1 236 ? -0.142 0.113 -17.734 1 92.94 236 GLY A CA 1
ATOM 1897 C C . GLY A 1 236 ? -1.06 -1.059 -18.031 1 92.94 236 GLY A C 1
ATOM 1898 O O . GLY A 1 236 ? -0.879 -2.148 -17.484 1 92.94 236 GLY A O 1
ATOM 1899 N N . HIS A 1 237 ? -2.115 -0.673 -18.656 1 91.88 237 HIS A N 1
ATOM 1900 C CA . HIS A 1 237 ? -3.064 -1.621 -19.234 1 91.88 237 HIS A CA 1
ATOM 1901 C C . HIS A 1 237 ? -3.754 -2.438 -18.156 1 91.88 237 HIS A C 1
ATOM 1903 O O . HIS A 1 237 ? -3.809 -3.666 -18.234 1 91.88 237 HIS A O 1
ATOM 1909 N N . ARG A 1 238 ? -4.172 -1.757 -17.172 1 88.5 238 ARG A N 1
ATOM 1910 C CA . ARG A 1 238 ? -4.957 -2.365 -16.094 1 88.5 238 ARG A CA 1
ATOM 1911 C C . ARG A 1 238 ? -6.453 -2.184 -16.344 1 88.5 238 ARG A C 1
ATOM 1913 O O . ARG A 1 238 ? -7.277 -2.754 -15.633 1 88.5 238 ARG A O 1
ATOM 1920 N N . GLY A 1 239 ? -6.73 -1.496 -17.438 1 78 239 GLY A N 1
ATOM 1921 C CA . GLY A 1 239 ? -8.133 -1.168 -17.625 1 78 239 GLY A CA 1
ATOM 1922 C C . GLY A 1 239 ? -8.742 -0.439 -16.438 1 78 239 GLY A C 1
ATOM 1923 O O . GLY A 1 239 ? -8.117 0.467 -15.875 1 78 239 GLY A O 1
ATOM 1924 N N . GLU A 1 240 ? -10.008 -0.732 -16.141 1 83 240 GLU A N 1
ATOM 1925 C CA . GLU A 1 240 ? -10.688 -0.216 -14.953 1 83 240 GLU A CA 1
ATOM 1926 C C . GLU A 1 240 ? -10.602 -1.202 -13.797 1 83 240 GLU A C 1
ATOM 1928 O O . GLU A 1 240 ? -11.469 -1.222 -12.922 1 83 240 GLU A O 1
ATOM 1933 N N . SER A 1 241 ? -9.523 -1.932 -13.828 1 90.25 241 SER A N 1
ATOM 1934 C CA . SER A 1 241 ? -9.398 -3.043 -12.891 1 90.25 241 SER A CA 1
ATOM 1935 C C . SER A 1 241 ? -9.102 -2.545 -11.484 1 90.25 241 SER A C 1
ATOM 1937 O O . SER A 1 241 ? -8.508 -1.48 -11.305 1 90.25 241 SER A O 1
ATOM 1939 N N . ARG A 1 242 ? -9.602 -3.346 -10.586 1 96.75 242 ARG A N 1
ATOM 1940 C CA . ARG A 1 242 ? -9.102 -3.213 -9.219 1 96.75 242 ARG A CA 1
ATOM 1941 C C . ARG A 1 242 ? -7.918 -4.148 -8.977 1 96.75 242 ARG A C 1
ATOM 1943 O O . ARG A 1 242 ? -7.879 -5.258 -9.508 1 96.75 242 ARG A O 1
ATOM 1950 N N . THR A 1 243 ? -6.914 -3.633 -8.258 1 98.12 243 THR A N 1
ATOM 1951 C CA . THR A 1 243 ? -5.766 -4.461 -7.91 1 98.12 243 THR A CA 1
ATOM 1952 C C . THR A 1 243 ? -5.844 -4.906 -6.453 1 98.12 243 THR A C 1
ATOM 1954 O O . THR A 1 243 ? -6.398 -4.199 -5.609 1 98.12 243 THR A O 1
ATOM 1957 N N . PHE A 1 244 ? -5.32 -6.09 -6.172 1 98.81 244 PHE A N 1
ATOM 1958 C CA . PHE A 1 244 ? -5.312 -6.672 -4.836 1 98.81 244 PHE A CA 1
ATOM 1959 C C . PHE A 1 244 ? -3.918 -7.164 -4.469 1 98.81 244 PHE A C 1
ATOM 1961 O O . PHE A 1 244 ? -3.439 -8.156 -5.02 1 98.81 244 PHE A O 1
ATOM 1968 N N . LYS A 1 245 ? -3.26 -6.449 -3.52 1 98.81 245 LYS A N 1
ATOM 1969 C CA . LYS A 1 245 ? -1.892 -6.723 -3.086 1 98.81 245 LYS A CA 1
ATOM 1970 C C . LYS A 1 245 ? -1.87 -7.73 -1.939 1 98.81 245 LYS A C 1
ATOM 1972 O O . LYS A 1 245 ? -2.074 -7.363 -0.78 1 98.81 245 LYS A O 1
ATOM 1977 N N . LEU A 1 246 ? -1.553 -8.969 -2.271 1 98.88 246 LEU A N 1
ATOM 1978 C CA . LEU A 1 246 ? -1.362 -9.992 -1.248 1 98.88 246 LEU A CA 1
ATOM 1979 C C . LEU A 1 246 ? -0.048 -9.781 -0.504 1 98.88 246 LEU A C 1
ATOM 1981 O O . LEU A 1 246 ? 0.889 -9.188 -1.047 1 98.88 246 LEU A O 1
ATOM 1985 N N . PRO A 1 247 ? 0.032 -10.25 0.737 1 98.62 247 PRO A N 1
ATOM 1986 C CA . PRO A 1 247 ? 1.263 -10.039 1.501 1 98.62 247 PRO A CA 1
ATOM 1987 C C . PRO A 1 247 ? 2.418 -10.914 1.017 1 98.62 247 PRO A C 1
ATOM 1989 O O . PRO A 1 247 ? 2.211 -12.07 0.662 1 98.62 247 PRO A O 1
ATOM 1992 N N . ASN A 1 248 ? 3.607 -10.367 0.942 1 96.69 248 ASN A N 1
ATOM 1993 C CA . ASN A 1 248 ? 4.859 -11.078 0.702 1 96.69 248 ASN A CA 1
ATOM 1994 C C . ASN A 1 248 ? 5.996 -10.508 1.544 1 96.69 248 ASN A C 1
ATOM 1996 O O . ASN A 1 248 ? 6.629 -9.523 1.158 1 96.69 248 ASN A O 1
ATOM 2000 N N . PRO A 1 249 ? 6.336 -11.117 2.59 1 91.44 249 PRO A N 1
ATOM 2001 C CA . PRO A 1 249 ? 7.363 -10.617 3.508 1 91.44 249 PRO A CA 1
ATOM 2002 C C . PRO A 1 249 ? 8.758 -11.141 3.17 1 91.44 249 PRO A C 1
ATOM 2004 O O . PRO A 1 249 ? 9.703 -10.938 3.943 1 91.44 249 PRO A O 1
ATOM 2007 N N . LEU A 1 250 ? 8.945 -11.781 2.047 1 96.38 250 LEU A N 1
ATOM 2008 C CA . LEU A 1 250 ? 10.133 -12.617 1.893 1 96.38 250 LEU A CA 1
ATOM 2009 C C . LEU A 1 250 ? 11.086 -12.031 0.858 1 96.38 250 LEU A C 1
ATOM 2011 O O . LEU A 1 250 ? 12.305 -12.18 0.973 1 96.38 250 LEU A O 1
ATOM 2015 N N . TYR A 1 251 ? 10.5 -11.461 -0.177 1 97.31 251 TYR A N 1
ATOM 2016 C CA . TYR A 1 251 ? 11.32 -11 -1.288 1 97.31 251 TYR A CA 1
ATOM 2017 C C . TYR A 1 251 ? 10.609 -9.922 -2.088 1 97.31 251 TYR A C 1
ATOM 2019 O O . TYR A 1 251 ? 9.422 -9.656 -1.864 1 97.31 251 TYR A O 1
ATOM 2027 N N . TYR A 1 252 ? 11.375 -9.297 -2.939 1 96.62 252 TYR A N 1
ATOM 2028 C CA . TYR A 1 252 ? 10.859 -8.242 -3.807 1 96.62 252 TYR A CA 1
ATOM 2029 C C . TYR A 1 252 ? 11.258 -8.492 -5.258 1 96.62 252 TYR A C 1
ATOM 2031 O O . TYR A 1 252 ? 12.391 -8.898 -5.539 1 96.62 252 TYR A O 1
ATOM 2039 N N . ILE A 1 253 ? 10.305 -8.32 -6.133 1 94.25 253 ILE A N 1
ATOM 2040 C CA . ILE A 1 253 ? 10.547 -8.398 -7.57 1 94.25 253 ILE A CA 1
ATOM 2041 C C . ILE A 1 253 ? 10.219 -7.055 -8.219 1 94.25 253 ILE A C 1
ATOM 2043 O O . ILE A 1 253 ? 9.125 -6.516 -8.031 1 94.25 253 ILE A O 1
ATOM 2047 N N . GLN A 1 254 ? 11.133 -6.551 -9 1 89.81 254 GLN A N 1
ATOM 2048 C CA . GLN A 1 254 ? 10.984 -5.258 -9.664 1 89.81 254 GLN A CA 1
ATOM 2049 C C . GLN A 1 254 ? 10.203 -5.391 -10.969 1 89.81 254 GLN A C 1
ATOM 2051 O O . GLN A 1 254 ? 10.414 -6.34 -11.727 1 89.81 254 GLN A O 1
ATOM 2056 N N . MET B 1 1 ? 38.469 -91.438 31.141 1 31.72 1 MET B N 1
ATOM 2057 C CA . MET B 1 1 ? 38.719 -90 31.125 1 31.72 1 MET B CA 1
ATOM 2058 C C . MET B 1 1 ? 37.812 -89.312 30.078 1 31.72 1 MET B C 1
ATOM 2060 O O . MET B 1 1 ? 38.094 -89.375 28.875 1 31.72 1 MET B O 1
ATOM 2064 N N . LYS B 1 2 ? 36.594 -89.375 30.266 1 35.66 2 LYS B N 1
ATOM 2065 C CA . LYS B 1 2 ? 35.469 -88.938 29.422 1 35.66 2 LYS B CA 1
ATOM 2066 C C . LYS B 1 2 ? 35.531 -87.438 29.125 1 35.66 2 LYS B C 1
ATOM 2068 O O . LYS B 1 2 ? 35.656 -86.625 30.031 1 35.66 2 LYS B O 1
ATOM 2073 N N . MET B 1 3 ? 35.969 -87.125 27.969 1 27.28 3 MET B N 1
ATOM 2074 C CA . MET B 1 3 ? 36.156 -85.75 27.422 1 27.28 3 MET B CA 1
ATOM 2075 C C . MET B 1 3 ? 34.844 -85 27.438 1 27.28 3 MET B C 1
ATOM 2077 O O . MET B 1 3 ? 33.844 -85.438 26.922 1 27.28 3 MET B O 1
ATOM 2081 N N . LYS B 1 4 ? 34.719 -84.062 28.438 1 39.16 4 LYS B N 1
ATOM 2082 C CA . LYS B 1 4 ? 33.656 -83.125 28.75 1 39.16 4 LYS B CA 1
ATOM 2083 C C . LYS B 1 4 ? 33.438 -82.188 27.562 1 39.16 4 LYS B C 1
ATOM 2085 O O . LYS B 1 4 ? 34.312 -81.375 27.234 1 39.16 4 LYS B O 1
ATOM 2090 N N . VAL B 1 5 ? 32.938 -82.625 26.406 1 32.22 5 VAL B N 1
ATOM 2091 C CA . VAL B 1 5 ? 32.781 -81.75 25.297 1 32.22 5 VAL B CA 1
ATOM 2092 C C . VAL B 1 5 ? 31.859 -80.562 25.703 1 32.22 5 VAL B C 1
ATOM 2094 O O . VAL B 1 5 ? 30.719 -80.812 26.125 1 32.22 5 VAL B O 1
ATOM 2097 N N . LEU B 1 6 ? 32.344 -79.5 26.156 1 34.81 6 LEU B N 1
ATOM 2098 C CA . LEU B 1 6 ? 31.672 -78.25 26.547 1 34.81 6 LEU B CA 1
ATOM 2099 C C . LEU B 1 6 ? 31.047 -77.562 25.344 1 34.81 6 LEU B C 1
ATOM 2101 O O . LEU B 1 6 ? 31.75 -77.188 24.406 1 34.81 6 LEU B O 1
ATOM 2105 N N . VAL B 1 7 ? 29.953 -78 24.844 1 31.97 7 VAL B N 1
ATOM 2106 C CA . VAL B 1 7 ? 29.297 -77.375 23.719 1 31.97 7 VAL B CA 1
ATOM 2107 C C . VAL B 1 7 ? 28.875 -75.938 24.078 1 31.97 7 VAL B C 1
ATOM 2109 O O . VAL B 1 7 ? 28.172 -75.75 25.078 1 31.97 7 VAL B O 1
ATOM 2112 N N . PHE B 1 8 ? 29.703 -74.938 23.875 1 31.52 8 PHE B N 1
ATOM 2113 C CA . PHE B 1 8 ? 29.453 -73.5 24.047 1 31.52 8 PHE B CA 1
ATOM 2114 C C . PHE B 1 8 ? 28.312 -73.062 23.156 1 31.52 8 PHE B C 1
ATOM 2116 O O . PHE B 1 8 ? 28.359 -73.25 21.938 1 31.52 8 PHE B O 1
ATOM 2123 N N . PHE B 1 9 ? 27.109 -73.188 23.562 1 30.94 9 PHE B N 1
ATOM 2124 C CA . PHE B 1 9 ? 25.938 -72.688 22.844 1 30.94 9 PHE B CA 1
ATOM 2125 C C . PHE B 1 9 ? 26 -71.188 22.641 1 30.94 9 PHE B C 1
ATOM 2127 O O . PHE B 1 9 ? 26.094 -70.438 23.625 1 30.94 9 PHE B O 1
ATOM 2134 N N . VAL B 1 10 ? 26.625 -70.688 21.641 1 33.09 10 VAL B N 1
ATOM 2135 C CA . VAL B 1 10 ? 26.656 -69.312 21.234 1 33.09 10 VAL B CA 1
ATOM 2136 C C . VAL B 1 10 ? 25.234 -68.812 21.016 1 33.09 10 VAL B C 1
ATOM 2138 O O . VAL B 1 10 ? 24.516 -69.312 20.141 1 33.09 10 VAL B O 1
ATOM 2141 N N . ALA B 1 11 ? 24.516 -68.375 21.969 1 30.25 11 ALA B N 1
ATOM 2142 C CA . ALA B 1 11 ? 23.188 -67.75 21.875 1 30.25 11 ALA B CA 1
ATOM 2143 C C . ALA B 1 11 ? 23.25 -66.5 21.016 1 30.25 11 ALA B C 1
ATOM 2145 O O . ALA B 1 11 ? 24 -65.562 21.328 1 30.25 11 ALA B O 1
ATOM 2146 N N . THR B 1 12 ? 23.141 -66.562 19.734 1 30.17 12 THR B N 1
ATOM 2147 C CA . THR B 1 12 ? 23.031 -65.438 18.828 1 30.17 12 THR B CA 1
ATOM 2148 C C . THR B 1 12 ? 21.922 -64.5 19.281 1 30.17 12 THR B C 1
ATOM 2150 O O . THR B 1 12 ? 20.766 -64.875 19.406 1 30.17 12 THR B O 1
ATOM 2153 N N . ILE B 1 13 ? 22.141 -63.562 20.141 1 32.94 13 ILE B N 1
ATOM 2154 C CA . ILE B 1 13 ? 21.219 -62.5 20.562 1 32.94 13 ILE B CA 1
ATOM 2155 C C . ILE B 1 13 ? 20.734 -61.719 19.344 1 32.94 13 ILE B C 1
ATOM 2157 O O . ILE B 1 13 ? 21.531 -61.125 18.641 1 32.94 13 ILE B O 1
ATOM 2161 N N . LEU B 1 14 ? 19.859 -62.281 18.531 1 29.2 14 LEU B N 1
ATOM 2162 C CA . LEU B 1 14 ? 19.219 -61.5 17.484 1 29.2 14 LEU B CA 1
ATOM 2163 C C . LEU B 1 14 ? 18.594 -60.25 18.078 1 29.2 14 LEU B C 1
ATOM 2165 O O . LEU B 1 14 ? 17.641 -60.312 18.875 1 29.2 14 LEU B O 1
ATOM 2169 N N . VAL B 1 15 ? 19.375 -59.219 18.5 1 31.44 15 VAL B N 1
ATOM 2170 C CA . VAL B 1 15 ? 18.828 -57.938 18.859 1 31.44 15 VAL B CA 1
ATOM 2171 C C . VAL B 1 15 ? 17.891 -57.438 17.75 1 31.44 15 VAL B C 1
ATOM 2173 O O . VAL B 1 15 ? 18.344 -57.219 16.625 1 31.44 15 VAL B O 1
ATOM 2176 N N . ALA B 1 16 ? 16.672 -57.938 17.688 1 29.64 16 ALA B N 1
ATOM 2177 C CA . ALA B 1 16 ? 15.672 -57.344 16.812 1 29.64 16 ALA B CA 1
ATOM 2178 C C . ALA B 1 16 ? 15.656 -55.812 16.969 1 29.64 16 ALA B C 1
ATOM 2180 O O . ALA B 1 16 ? 15.461 -55.312 18.078 1 29.64 16 ALA B O 1
ATOM 2181 N N . TRP B 1 17 ? 16.531 -55.094 16.203 1 31.47 17 TRP B N 1
ATOM 2182 C CA . TRP B 1 17 ? 16.422 -53.656 16.062 1 31.47 17 TRP B CA 1
ATOM 2183 C C . TRP B 1 17 ? 14.977 -53.25 15.805 1 31.47 17 TRP B C 1
ATOM 2185 O O . TRP B 1 17 ? 14.383 -53.625 14.789 1 31.47 17 TRP B O 1
ATOM 2195 N N . GLN B 1 18 ? 14.117 -53.281 16.844 1 26.97 18 GLN B N 1
ATOM 2196 C CA . GLN B 1 18 ? 12.805 -52.656 16.672 1 26.97 18 GLN B CA 1
ATOM 2197 C C . GLN B 1 18 ? 12.914 -51.281 16.016 1 26.97 18 GLN B C 1
ATOM 2199 O O . GLN B 1 18 ? 13.531 -50.375 16.578 1 26.97 18 GLN B O 1
ATOM 2204 N N . CYS B 1 19 ? 13.031 -51.219 14.695 1 28.39 19 CYS B N 1
ATOM 2205 C CA . CYS B 1 19 ? 12.828 -49.969 13.992 1 28.39 19 CYS B CA 1
ATOM 2206 C C . CYS B 1 19 ? 11.602 -49.25 14.531 1 28.39 19 CYS B C 1
ATOM 2208 O O . CYS B 1 19 ? 10.477 -49.719 14.398 1 28.39 19 CYS B O 1
ATOM 2210 N N . HIS B 1 20 ? 11.727 -48.75 15.758 1 28.75 20 HIS B N 1
ATOM 2211 C CA . HIS B 1 20 ? 10.641 -47.844 16.141 1 28.75 20 HIS B CA 1
ATOM 2212 C C . HIS B 1 20 ? 10.25 -46.938 14.992 1 28.75 20 HIS B C 1
ATOM 2214 O O . HIS B 1 20 ? 11.078 -46.188 14.492 1 28.75 20 HIS B O 1
ATOM 2220 N N . ALA B 1 21 ? 9.438 -47.469 14.117 1 28.67 21 ALA B N 1
ATOM 2221 C CA . ALA B 1 21 ? 8.766 -46.531 13.203 1 28.67 21 ALA B CA 1
ATOM 2222 C C . ALA B 1 21 ? 8.352 -45.25 13.922 1 28.67 21 ALA B C 1
ATOM 2224 O O . ALA B 1 21 ? 7.555 -45.281 14.859 1 28.67 21 ALA B O 1
ATOM 2225 N N . TYR B 1 22 ? 9.305 -44.344 14.148 1 27.05 22 TYR B N 1
ATOM 2226 C CA . TYR B 1 22 ? 8.867 -43 14.5 1 27.05 22 TYR B CA 1
ATOM 2227 C C . TYR B 1 22 ? 7.602 -42.625 13.734 1 27.05 22 TYR B C 1
ATOM 2229 O O . TYR B 1 22 ? 7.551 -42.719 12.508 1 27.05 22 TYR B O 1
ATOM 2237 N N . ASP B 1 23 ? 6.492 -42.844 14.32 1 27.17 23 ASP B N 1
ATOM 2238 C CA . ASP B 1 23 ? 5.238 -42.312 13.82 1 27.17 23 ASP B CA 1
ATOM 2239 C C . ASP B 1 23 ? 5.461 -40.938 13.195 1 27.17 23 ASP B C 1
ATOM 2241 O O . ASP B 1 23 ? 5.883 -40 13.883 1 27.17 23 ASP B O 1
ATOM 2245 N N . MET B 1 24 ? 6.039 -40.906 12.062 1 27.28 24 MET B N 1
ATOM 2246 C CA . MET B 1 24 ? 5.961 -39.656 11.328 1 27.28 24 MET B CA 1
ATOM 2247 C C . MET B 1 24 ? 4.602 -39 11.531 1 27.28 24 MET B C 1
ATOM 2249 O O . MET B 1 24 ? 3.572 -39.531 11.125 1 27.28 24 MET B O 1
ATOM 2253 N N . PHE B 1 25 ? 4.371 -38.438 12.719 1 27.64 25 PHE B N 1
ATOM 2254 C CA . PHE B 1 25 ? 3.195 -37.562 12.82 1 27.64 25 PHE B CA 1
ATOM 2255 C C . PHE B 1 25 ? 3.004 -36.75 11.539 1 27.64 25 PHE B C 1
ATOM 2257 O O . PHE B 1 25 ? 3.916 -36.062 11.102 1 27.64 25 PHE B O 1
ATOM 2264 N N . PRO B 1 26 ? 2.236 -37.25 10.641 1 30.06 26 PRO B N 1
ATOM 2265 C CA . PRO B 1 26 ? 1.932 -36.281 9.594 1 30.06 26 PRO B CA 1
ATOM 2266 C C . PRO B 1 26 ? 1.705 -34.875 10.148 1 30.06 26 PRO B C 1
ATOM 2268 O O . PRO B 1 26 ? 1.062 -34.719 11.188 1 30.06 26 PRO B O 1
ATOM 2271 N N . LEU B 1 27 ? 2.668 -34.031 10.203 1 29.23 27 LEU B N 1
ATOM 2272 C CA . LEU B 1 27 ? 2.295 -32.625 10.352 1 29.23 27 LEU B CA 1
ATOM 2273 C C . LEU B 1 27 ? 0.918 -32.375 9.742 1 29.23 27 LEU B C 1
ATOM 2275 O O . LEU B 1 27 ? 0.767 -32.344 8.523 1 29.23 27 LEU B O 1
ATOM 2279 N N . ARG B 1 28 ? -0.099 -32.969 10.297 1 31.56 28 ARG B N 1
ATOM 2280 C CA . ARG B 1 28 ? -1.407 -32.406 9.953 1 31.56 28 ARG B CA 1
ATOM 2281 C C . ARG B 1 28 ? -1.337 -30.891 9.789 1 31.56 28 ARG B C 1
ATOM 2283 O O . ARG B 1 28 ? -0.942 -30.172 10.719 1 31.56 28 ARG B O 1
ATOM 2290 N N . MET B 1 29 ? -1.06 -30.469 8.664 1 32.97 29 MET B N 1
ATOM 2291 C CA . MET B 1 29 ? -1.435 -29.078 8.43 1 32.97 29 MET B CA 1
ATOM 2292 C C . MET B 1 29 ? -2.715 -28.719 9.18 1 32.97 29 MET B C 1
ATOM 2294 O O . MET B 1 29 ? -3.752 -29.359 8.977 1 32.97 29 MET B O 1
ATOM 2298 N N . ASN B 1 30 ? -2.703 -28.531 10.477 1 33.78 30 ASN B N 1
ATOM 2299 C CA . ASN B 1 30 ? -3.828 -27.969 11.219 1 33.78 30 ASN B CA 1
ATOM 2300 C C . ASN B 1 30 ? -4.727 -27.125 10.32 1 33.78 30 ASN B C 1
ATOM 2302 O O . ASN B 1 30 ? -4.383 -25.984 9.992 1 33.78 30 ASN B O 1
ATOM 2306 N N . THR B 1 31 ? -5.305 -27.578 9.344 1 38.97 31 THR B N 1
ATOM 2307 C CA . THR B 1 31 ? -6.375 -26.969 8.555 1 38.97 31 THR B CA 1
ATOM 2308 C C . THR B 1 31 ? -7.352 -26.219 9.461 1 38.97 31 THR B C 1
ATOM 2310 O O . THR B 1 31 ? -8.297 -25.594 8.969 1 38.97 31 THR B O 1
ATOM 2313 N N . GLY B 1 32 ? -7.484 -26.547 10.758 1 40 32 GLY B N 1
ATOM 2314 C CA . GLY B 1 32 ? -8.469 -25.906 11.609 1 40 32 GLY B CA 1
ATOM 2315 C C . GLY B 1 32 ? -8.117 -24.469 11.945 1 40 32 GLY B C 1
ATOM 2316 O O . GLY B 1 32 ? -7.809 -24.156 13.094 1 40 32 GLY B O 1
ATOM 2317 N N . TYR B 1 33 ? -7.32 -23.75 11.195 1 47.66 33 TYR B N 1
ATOM 2318 C CA . TYR B 1 33 ? -7.215 -22.391 11.727 1 47.66 33 TYR B CA 1
ATOM 2319 C C . TYR B 1 33 ? -8.562 -21.891 12.227 1 47.66 33 TYR B C 1
ATOM 2321 O O . TYR B 1 33 ? -9.508 -21.734 11.445 1 47.66 33 TYR B O 1
ATOM 2329 N N . GLY B 1 34 ? -8.875 -22.172 13.406 1 54.69 34 GLY B N 1
ATOM 2330 C CA . GLY B 1 34 ? -10.016 -21.625 14.117 1 54.69 34 GLY B CA 1
ATOM 2331 C C . GLY B 1 34 ? -10.32 -20.188 13.734 1 54.69 34 GLY B C 1
ATOM 2332 O O . GLY B 1 34 ? -9.617 -19.594 12.914 1 54.69 34 GLY B O 1
ATOM 2333 N N . ALA B 1 35 ? -11.469 -19.547 14.219 1 78.19 35 ALA B N 1
ATOM 2334 C CA . ALA B 1 35 ? -11.914 -18.172 14.047 1 78.19 35 ALA B CA 1
ATOM 2335 C C . ALA B 1 35 ? -10.805 -17.188 14.398 1 78.19 35 ALA B C 1
ATOM 2337 O O . ALA B 1 35 ? -10.094 -17.375 15.391 1 78.19 35 ALA B O 1
ATOM 2338 N N . ARG B 1 36 ? -10.438 -16.344 13.453 1 89.44 36 ARG B N 1
ATOM 2339 C CA . ARG B 1 36 ? -9.484 -15.258 13.703 1 89.44 36 ARG B CA 1
ATOM 2340 C C . ARG B 1 36 ? -9.875 -14.469 14.953 1 89.44 36 ARG B C 1
ATOM 2342 O O . ARG B 1 36 ? -11.047 -14.148 15.148 1 89.44 36 ARG B O 1
ATOM 2349 N N . THR B 1 37 ? -8.859 -14.32 15.781 1 93.38 37 THR B N 1
ATOM 2350 C CA . THR B 1 37 ? -9.141 -13.391 16.875 1 93.38 37 THR B CA 1
ATOM 2351 C C . THR B 1 37 ? -9.391 -11.984 16.344 1 93.38 37 THR B C 1
ATOM 2353 O O . THR B 1 37 ? -8.961 -11.648 15.234 1 93.38 37 THR B O 1
ATOM 2356 N N . PRO B 1 38 ? -10.102 -11.156 17.094 1 93.88 38 PRO B N 1
ATOM 2357 C CA . PRO B 1 38 ? -10.328 -9.773 16.672 1 93.88 38 PRO B CA 1
ATOM 2358 C C . PRO B 1 38 ? -9.031 -9.008 16.422 1 93.88 38 PRO B C 1
ATOM 2360 O O . PRO B 1 38 ? -8.938 -8.219 15.484 1 93.88 38 PRO B O 1
ATOM 2363 N N . GLU B 1 39 ? -8.047 -9.266 17.281 1 95 39 GLU B N 1
ATOM 2364 C CA . GLU B 1 39 ? -6.77 -8.578 17.141 1 95 39 GLU B CA 1
ATOM 2365 C C . GLU B 1 39 ? -6.121 -8.891 15.797 1 95 39 GLU B C 1
ATOM 2367 O O . GLU B 1 39 ? -5.645 -7.988 15.102 1 95 39 GLU B O 1
ATOM 2372 N N . VAL B 1 40 ? -6.133 -10.156 15.453 1 97.12 40 VAL B N 1
ATOM 2373 C CA . VAL B 1 40 ? -5.527 -10.609 14.203 1 97.12 40 VAL B CA 1
ATOM 2374 C C . VAL B 1 40 ? -6.32 -10.062 13.016 1 97.12 40 VAL B C 1
ATOM 2376 O O . VAL B 1 40 ? -5.742 -9.57 12.047 1 97.12 40 VAL B O 1
ATOM 2379 N N . LYS B 1 41 ? -7.633 -10.109 13.117 1 97.62 41 LYS B N 1
ATOM 2380 C CA . LYS B 1 41 ? -8.516 -9.625 12.062 1 97.62 41 LYS B CA 1
ATOM 2381 C C . LYS B 1 41 ? -8.336 -8.125 11.844 1 97.62 41 LYS B C 1
ATOM 2383 O O . LYS B 1 41 ? -8.273 -7.656 10.703 1 97.62 41 LYS B O 1
ATOM 2388 N N . CYS B 1 42 ? -8.273 -7.398 12.898 1 98.31 42 CYS B N 1
ATOM 2389 C CA . CYS B 1 42 ? -8.18 -5.945 12.812 1 98.31 42 CYS B CA 1
ATOM 2390 C C . CYS B 1 42 ? -6.809 -5.516 12.305 1 98.31 42 CYS B C 1
ATOM 2392 O O . CYS B 1 42 ? -6.688 -4.512 11.602 1 98.31 42 CYS B O 1
ATOM 2394 N N . ALA B 1 43 ? -5.734 -6.305 12.672 1 98.06 43 ALA B N 1
ATOM 2395 C CA . ALA B 1 43 ? -4.414 -6.039 12.109 1 98.06 43 ALA B CA 1
ATOM 2396 C C . ALA B 1 43 ? -4.41 -6.262 10.594 1 98.06 43 ALA B C 1
ATOM 2398 O O . ALA B 1 43 ? -3.801 -5.488 9.852 1 98.06 43 ALA B O 1
ATOM 2399 N N . SER B 1 44 ? -5.121 -7.281 10.156 1 98.62 44 SER B N 1
ATOM 2400 C CA . SER B 1 44 ? -5.23 -7.547 8.727 1 98.62 44 SER B CA 1
ATOM 2401 C C . SER B 1 44 ? -6.004 -6.441 8.016 1 98.62 44 SER B C 1
ATOM 2403 O O . SER B 1 44 ? -5.656 -6.055 6.898 1 98.62 44 SER B O 1
ATOM 2405 N N . TRP B 1 45 ? -7.078 -5.996 8.648 1 98.38 45 TRP B N 1
ATOM 2406 C CA . TRP B 1 45 ? -7.855 -4.891 8.094 1 98.38 45 TRP B CA 1
ATOM 2407 C C . TRP B 1 45 ? -6.988 -3.648 7.926 1 98.38 45 TRP B C 1
ATOM 2409 O O . TRP B 1 45 ? -6.996 -3.016 6.867 1 98.38 45 TRP B O 1
ATOM 2419 N N . ARG B 1 46 ? -6.199 -3.332 8.922 1 98.19 46 ARG B N 1
ATOM 2420 C CA . ARG B 1 46 ? -5.32 -2.168 8.875 1 98.19 46 ARG B CA 1
ATOM 2421 C C . ARG B 1 46 ? -4.297 -2.303 7.754 1 98.19 46 ARG B C 1
ATOM 2423 O O . ARG B 1 46 ? -4.062 -1.354 7.004 1 98.19 46 ARG B O 1
ATOM 2430 N N . LEU B 1 47 ? -3.693 -3.5 7.629 1 98.5 47 LEU B N 1
ATOM 2431 C CA . LEU B 1 47 ? -2.734 -3.725 6.555 1 98.5 47 LEU B CA 1
ATOM 2432 C C . LEU B 1 47 ? -3.393 -3.539 5.191 1 98.5 47 LEU B C 1
ATOM 2434 O O . LEU B 1 47 ? -2.805 -2.936 4.289 1 98.5 47 LEU B O 1
ATOM 2438 N N . ALA B 1 48 ? -4.582 -4.059 5.066 1 98.56 48 ALA B N 1
ATOM 2439 C CA . ALA B 1 48 ? -5.293 -3.969 3.797 1 98.56 48 ALA B CA 1
ATOM 2440 C C . ALA B 1 48 ? -5.598 -2.516 3.439 1 98.56 48 ALA B C 1
ATOM 2442 O O . ALA B 1 48 ? -5.57 -2.141 2.264 1 98.56 48 ALA B O 1
ATOM 2443 N N . VAL B 1 49 ? -5.883 -1.692 4.414 1 98.31 49 VAL B N 1
ATOM 2444 C CA . VAL B 1 49 ? -6.117 -0.269 4.195 1 98.31 49 VAL B CA 1
ATOM 2445 C C . VAL B 1 49 ? -4.816 0.408 3.76 1 98.31 49 VAL B C 1
ATOM 2447 O O . VAL B 1 49 ? -4.797 1.159 2.783 1 98.31 49 VAL B O 1
ATOM 2450 N N . GLU B 1 50 ? -3.695 0.087 4.5 1 98.44 50 GLU B N 1
ATOM 2451 C CA . GLU B 1 50 ? -2.412 0.721 4.215 1 98.44 50 GLU B CA 1
ATOM 2452 C C . GLU B 1 50 ? -1.878 0.301 2.852 1 98.44 50 GLU B C 1
ATOM 2454 O O . GLU B 1 50 ? -1.194 1.076 2.18 1 98.44 50 GLU B O 1
ATOM 2459 N N . ALA B 1 51 ? -2.254 -0.891 2.402 1 97.88 51 ALA B N 1
ATOM 2460 C CA . ALA B 1 51 ? -1.818 -1.385 1.1 1 97.88 51 ALA B CA 1
ATOM 2461 C C . ALA B 1 51 ? -2.844 -1.057 0.018 1 97.88 51 ALA B C 1
ATOM 2463 O O . ALA B 1 51 ? -2.762 -1.572 -1.1 1 97.88 51 ALA B O 1
ATOM 2464 N N . HIS B 1 52 ? -3.848 -0.304 0.353 1 97.25 52 HIS B N 1
ATOM 2465 C CA . HIS B 1 52 ? -4.891 0.226 -0.521 1 97.25 52 HIS B CA 1
ATOM 2466 C C . HIS B 1 52 ? -5.754 -0.894 -1.091 1 97.25 52 HIS B C 1
ATOM 2468 O O . HIS B 1 52 ? -6.281 -0.773 -2.199 1 97.25 52 HIS B O 1
ATOM 2474 N N . ASN B 1 53 ? -5.844 -2.045 -0.416 1 98 53 ASN B N 1
ATOM 2475 C CA . ASN B 1 53 ? -6.789 -3.105 -0.747 1 98 53 ASN B CA 1
ATOM 2476 C C . ASN B 1 53 ? -8.203 -2.758 -0.289 1 98 53 ASN B C 1
ATOM 2478 O O . ASN B 1 53 ? -9.18 -3.148 -0.929 1 98 53 ASN B O 1
ATOM 2482 N N . ILE B 1 54 ? -8.266 -2.088 0.842 1 97.62 54 ILE B N 1
ATOM 2483 C CA . ILE B 1 54 ? -9.531 -1.596 1.381 1 97.62 54 ILE B CA 1
ATOM 2484 C C . ILE B 1 54 ? -9.555 -0.07 1.329 1 97.62 54 ILE B C 1
ATOM 2486 O O . ILE B 1 54 ? -8.602 0.587 1.766 1 97.62 54 ILE B O 1
ATOM 2490 N N . PHE B 1 55 ? -10.594 0.477 0.723 1 95.62 55 PHE B N 1
ATOM 2491 C CA . PHE B 1 55 ? -10.773 1.921 0.627 1 95.62 55 PHE B CA 1
ATOM 2492 C C . PHE B 1 55 ? -12.25 2.283 0.606 1 95.62 55 PHE B C 1
ATOM 2494 O O . PHE B 1 55 ? -13.109 1.404 0.492 1 95.62 55 PHE B O 1
ATOM 2501 N N . GLY B 1 56 ? -12.492 3.514 0.846 1 94.62 56 GLY B N 1
ATOM 2502 C CA . GLY B 1 56 ? -13.852 4.02 0.716 1 94.62 56 GLY B CA 1
ATOM 2503 C C . GLY B 1 56 ? -14.703 3.76 1.942 1 94.62 56 GLY B C 1
ATOM 2504 O O . GLY B 1 56 ? -15.93 3.9 1.894 1 94.62 56 GLY B O 1
ATOM 2505 N N . PHE B 1 57 ? -14.125 3.365 3.033 1 96.06 57 PHE B N 1
ATOM 2506 C CA . PHE B 1 57 ? -14.914 3.092 4.23 1 96.06 57 PHE B CA 1
ATOM 2507 C C . PHE B 1 57 ? -15.234 4.383 4.977 1 96.06 57 PHE B C 1
ATOM 2509 O O . PHE B 1 57 ? -14.445 5.332 4.953 1 96.06 57 PHE B O 1
ATOM 2516 N N . GLU B 1 58 ? -16.344 4.402 5.664 1 96.38 58 GLU B N 1
ATOM 2517 C CA . GLU B 1 58 ? -16.781 5.57 6.422 1 96.38 58 GLU B CA 1
ATOM 2518 C C . GLU B 1 58 ? -16.266 5.516 7.859 1 96.38 58 GLU B C 1
ATOM 2520 O O . GLU B 1 58 ? -16.031 6.551 8.477 1 96.38 58 GLU B O 1
ATOM 2525 N N . THR B 1 59 ? -16.203 4.266 8.367 1 97.75 59 THR B N 1
ATOM 2526 C CA . THR B 1 59 ? -15.711 4.012 9.719 1 97.75 59 THR B CA 1
ATOM 2527 C C . THR B 1 59 ? -14.82 2.775 9.742 1 97.75 59 THR B C 1
ATOM 2529 O O . THR B 1 59 ? -14.867 1.95 8.828 1 97.75 59 THR B O 1
ATOM 2532 N N . ILE B 1 60 ? -14.008 2.723 10.742 1 97.88 60 ILE B N 1
ATOM 2533 C CA . ILE B 1 60 ? -13.352 1.437 10.961 1 97.88 60 ILE B CA 1
ATOM 2534 C C . ILE B 1 60 ? -14.367 0.418 11.469 1 97.88 60 ILE B C 1
ATOM 2536 O O . ILE B 1 60 ? -15.445 0.79 11.945 1 97.88 60 ILE B O 1
ATOM 2540 N N . PRO B 1 61 ? -14.062 -0.884 11.328 1 97.25 61 PRO B N 1
ATOM 2541 C CA . PRO B 1 61 ? -14.977 -1.852 11.938 1 97.25 61 PRO B CA 1
ATOM 2542 C C . PRO B 1 61 ? -15.133 -1.646 13.445 1 97.25 61 PRO B C 1
ATOM 2544 O O . PRO B 1 61 ? -14.148 -1.437 14.148 1 97.25 61 PRO B O 1
ATOM 2547 N N . GLU B 1 62 ? -16.359 -1.731 13.875 1 97.31 62 GLU B N 1
ATOM 2548 C CA . GLU B 1 62 ? -16.641 -1.492 15.281 1 97.31 62 GLU B CA 1
ATOM 2549 C C . GLU B 1 62 ? -15.828 -2.414 16.172 1 97.31 62 GLU B C 1
ATOM 2551 O O . GLU B 1 62 ? -15.359 -2.002 17.25 1 97.31 62 GLU B O 1
ATOM 2556 N N . GLU B 1 63 ? -15.633 -3.59 15.758 1 97.25 63 GLU B N 1
ATOM 2557 C CA . GLU B 1 63 ? -14.922 -4.57 16.578 1 97.25 63 GLU B CA 1
ATOM 2558 C C . GLU B 1 63 ? -13.438 -4.23 16.688 1 97.25 63 GLU B C 1
ATOM 2560 O O . GLU B 1 63 ? -12.727 -4.805 17.516 1 97.25 63 GLU B O 1
ATOM 2565 N N . CYS B 1 64 ? -12.953 -3.242 15.898 1 97.94 64 CYS B N 1
ATOM 2566 C CA . CYS B 1 64 ? -11.516 -2.977 15.836 1 97.94 64 CYS B CA 1
ATOM 2567 C C . CYS B 1 64 ? -11.148 -1.776 16.703 1 97.94 64 CYS B C 1
ATOM 2569 O O . CYS B 1 64 ? -9.992 -1.345 16.703 1 97.94 64 CYS B O 1
ATOM 2571 N N . VAL B 1 65 ? -12.062 -1.202 17.453 1 97.62 65 VAL B N 1
ATOM 2572 C CA . VAL B 1 65 ? -11.797 0.033 18.172 1 97.62 65 VAL B CA 1
ATOM 2573 C C . VAL B 1 65 ? -10.68 -0.196 19.188 1 97.62 65 VAL B C 1
ATOM 2575 O O . VAL B 1 65 ? -9.75 0.614 19.297 1 97.62 65 VAL B O 1
ATOM 2578 N N . GLU B 1 66 ? -10.703 -1.313 19.953 1 97.5 66 GLU B N 1
ATOM 2579 C CA . GLU B 1 66 ? -9.688 -1.555 20.969 1 97.5 66 GLU B CA 1
ATOM 2580 C C . GLU B 1 66 ? -8.32 -1.826 20.344 1 97.5 66 GLU B C 1
ATOM 2582 O O . GLU B 1 66 ? -7.301 -1.327 20.812 1 97.5 66 GLU B O 1
ATOM 2587 N N . ALA B 1 67 ? -8.32 -2.629 19.312 1 97.38 67 ALA B N 1
ATOM 2588 C CA . ALA B 1 67 ? -7.074 -2.906 18.594 1 97.38 67 ALA B CA 1
ATOM 2589 C C . ALA B 1 67 ? -6.48 -1.627 18.016 1 97.38 67 ALA B C 1
ATOM 2591 O O . ALA B 1 67 ? -5.262 -1.457 17.984 1 97.38 67 ALA B O 1
ATOM 2592 N N . THR B 1 68 ? -7.34 -0.734 17.531 1 97.75 68 THR B N 1
ATOM 2593 C CA . THR B 1 68 ? -6.891 0.533 16.953 1 97.75 68 THR B CA 1
ATOM 2594 C C . THR B 1 68 ? -6.277 1.42 18.047 1 97.75 68 THR B C 1
ATOM 2596 O O . THR B 1 68 ? -5.223 2.023 17.828 1 97.75 68 THR B O 1
ATOM 2599 N N . LYS B 1 69 ? -6.871 1.418 19.188 1 97.56 69 LYS B N 1
ATOM 2600 C CA . LYS B 1 69 ? -6.332 2.164 20.328 1 97.56 69 LYS B CA 1
ATOM 2601 C C . LYS B 1 69 ? -4.941 1.656 20.703 1 97.56 69 LYS B C 1
ATOM 2603 O O . LYS B 1 69 ? -4.023 2.447 20.922 1 97.56 69 LYS B O 1
ATOM 2608 N N . GLU B 1 70 ? -4.895 0.409 20.797 1 96.94 70 GLU B N 1
ATOM 2609 C CA . GLU B 1 70 ? -3.619 -0.204 21.156 1 96.94 70 GLU B CA 1
ATOM 2610 C C . GLU B 1 70 ? -2.539 0.118 20.125 1 96.94 70 GLU B C 1
ATOM 2612 O O . GLU B 1 70 ? -1.393 0.392 20.484 1 96.94 70 GLU B O 1
ATOM 2617 N N . TYR B 1 71 ? -2.881 0.112 18.891 1 97.62 71 TYR B N 1
ATOM 2618 C CA . TYR B 1 71 ? -1.932 0.423 17.828 1 97.62 71 TYR B CA 1
ATOM 2619 C C . TYR B 1 71 ? -1.462 1.869 17.922 1 97.62 71 TYR B C 1
ATOM 2621 O O . TYR B 1 71 ? -0.258 2.139 17.906 1 97.62 71 TYR B O 1
ATOM 2629 N N . ILE B 1 72 ? -2.404 2.762 18.094 1 97.06 72 ILE B N 1
ATOM 2630 C CA . ILE B 1 72 ? -2.141 4.195 18.031 1 97.06 72 ILE B CA 1
ATOM 2631 C C . ILE B 1 72 ? -1.328 4.617 19.25 1 97.06 72 ILE B C 1
ATOM 2633 O O . ILE B 1 72 ? -0.451 5.48 19.156 1 97.06 72 ILE B O 1
ATOM 2637 N N . HIS B 1 73 ? -1.566 4.016 20.328 1 95.75 73 HIS B N 1
ATOM 2638 C CA . HIS B 1 73 ? -0.922 4.453 21.562 1 95.75 73 HIS B CA 1
ATOM 2639 C C . HIS B 1 73 ? 0.264 3.559 21.906 1 95.75 73 HIS B C 1
ATOM 2641 O O . HIS B 1 73 ? 1.016 3.854 22.844 1 95.75 73 HIS B O 1
ATOM 2647 N N . GLY B 1 74 ? 0.384 2.486 21.141 1 93.81 74 GLY B N 1
ATOM 2648 C CA . GLY B 1 74 ? 1.538 1.623 21.344 1 93.81 74 GLY B CA 1
ATOM 2649 C C . GLY B 1 74 ? 2.762 2.08 20.562 1 93.81 74 GLY B C 1
ATOM 2650 O O . GLY B 1 74 ? 2.744 3.139 19.938 1 93.81 74 GLY B O 1
ATOM 2651 N N . GLU B 1 75 ? 3.797 1.26 20.594 1 95.94 75 GLU B N 1
ATOM 2652 C CA . GLU B 1 75 ? 5.066 1.623 19.969 1 95.94 75 GLU B CA 1
ATOM 2653 C C . GLU B 1 75 ? 5 1.465 18.453 1 95.94 75 GLU B C 1
ATOM 2655 O O . GLU B 1 75 ? 5.777 2.082 17.719 1 95.94 75 GLU B O 1
ATOM 2660 N N . GLN B 1 76 ? 4.047 0.646 18.031 1 97.81 76 GLN B N 1
ATOM 2661 C CA . GLN B 1 76 ? 4.055 0.245 16.625 1 97.81 76 GLN B CA 1
ATOM 2662 C C . GLN B 1 76 ? 3.707 1.42 15.719 1 97.81 76 GLN B C 1
ATOM 2664 O O . GLN B 1 76 ? 4.301 1.582 14.648 1 97.81 76 GLN B O 1
ATOM 2669 N N . TYR B 1 77 ? 2.756 2.264 16.125 1 97.88 77 TYR B N 1
ATOM 2670 C CA . TYR B 1 77 ? 2.352 3.395 15.289 1 97.88 77 TYR B CA 1
ATOM 2671 C C . TYR B 1 77 ? 3.52 4.348 15.062 1 97.88 77 TYR B C 1
ATOM 2673 O O . TYR B 1 77 ? 3.779 4.762 13.93 1 97.88 77 TYR B O 1
ATOM 2681 N N . ARG B 1 78 ? 4.148 4.652 16.062 1 97.44 78 ARG B N 1
ATOM 2682 C CA . ARG B 1 78 ? 5.309 5.535 15.961 1 97.44 78 ARG B CA 1
ATOM 2683 C C . ARG B 1 78 ? 6.414 4.887 15.133 1 97.44 78 ARG B C 1
ATOM 2685 O O . ARG B 1 78 ? 7.074 5.559 14.336 1 97.44 78 ARG B O 1
ATOM 2692 N N . SER B 1 79 ? 6.641 3.625 15.359 1 98.56 79 SER B N 1
ATOM 2693 C CA . SER B 1 79 ? 7.652 2.895 14.602 1 98.56 79 SER B CA 1
ATOM 2694 C C . SER B 1 79 ? 7.336 2.893 13.117 1 98.56 79 SER B C 1
ATOM 2696 O O . SER B 1 79 ? 8.227 3.064 12.281 1 98.56 79 SER B O 1
ATOM 2698 N N . ASP B 1 80 ? 6.074 2.65 12.781 1 98.75 80 ASP B N 1
ATOM 2699 C CA . ASP B 1 80 ? 5.652 2.68 11.383 1 98.75 80 ASP B CA 1
ATOM 2700 C C . ASP B 1 80 ? 5.918 4.047 10.758 1 98.75 80 ASP B C 1
ATOM 2702 O O . ASP B 1 80 ? 6.469 4.137 9.664 1 98.75 80 ASP B O 1
ATOM 2706 N N . SER B 1 81 ? 5.539 5.086 11.484 1 98.69 81 SER B N 1
ATOM 2707 C CA . SER B 1 81 ? 5.758 6.453 11.023 1 98.69 81 SER B CA 1
ATOM 2708 C C . SER B 1 81 ? 7.246 6.746 10.852 1 98.69 81 SER B C 1
ATOM 2710 O O . SER B 1 81 ? 7.656 7.336 9.852 1 98.69 81 SER B O 1
ATOM 2712 N N . LYS B 1 82 ? 8.016 6.32 11.805 1 98.69 82 LYS B N 1
ATOM 2713 C CA . LYS B 1 82 ? 9.461 6.52 11.75 1 98.69 82 LYS B CA 1
ATOM 2714 C C . LYS B 1 82 ? 10.055 5.855 10.516 1 98.69 82 LYS B C 1
ATOM 2716 O O . LYS B 1 82 ? 10.859 6.457 9.805 1 98.69 82 LYS B O 1
ATOM 2721 N N . THR B 1 83 ? 9.688 4.672 10.258 1 98.75 83 THR B N 1
ATOM 2722 C CA . THR B 1 83 ? 10.227 3.91 9.133 1 98.75 83 THR B CA 1
ATOM 2723 C C . THR B 1 83 ? 9.945 4.617 7.812 1 98.75 83 THR B C 1
ATOM 2725 O O . THR B 1 83 ? 10.836 4.766 6.977 1 98.75 83 THR B O 1
ATOM 2728 N N . VAL B 1 84 ? 8.734 5.102 7.617 1 98.88 84 VAL B N 1
ATOM 2729 C CA . VAL B 1 84 ? 8.352 5.758 6.371 1 98.88 84 VAL B CA 1
ATOM 2730 C C . VAL B 1 84 ? 9.086 7.09 6.242 1 98.88 84 VAL B C 1
ATOM 2732 O O . VAL B 1 84 ? 9.617 7.41 5.18 1 98.88 84 VAL B O 1
ATOM 2735 N N . ASN B 1 85 ? 9.109 7.844 7.293 1 98.88 85 ASN B N 1
ATOM 2736 C CA . ASN B 1 85 ? 9.812 9.125 7.262 1 98.88 85 ASN B CA 1
ATOM 2737 C C . ASN B 1 85 ? 11.305 8.938 7.012 1 98.88 85 ASN B C 1
ATOM 2739 O O . ASN B 1 85 ? 11.93 9.734 6.309 1 98.88 85 ASN B O 1
ATOM 2743 N N . GLN B 1 86 ? 11.891 7.906 7.586 1 98.56 86 GLN B N 1
ATOM 2744 C CA . GLN B 1 86 ? 13.297 7.602 7.332 1 98.56 86 GLN B CA 1
ATOM 2745 C C . GLN B 1 86 ? 13.531 7.254 5.863 1 98.56 86 GLN B C 1
ATOM 2747 O O . GLN B 1 86 ? 14.539 7.652 5.277 1 98.56 86 GLN B O 1
ATOM 2752 N N . GLN B 1 87 ? 12.602 6.535 5.301 1 98.38 87 GLN B N 1
ATOM 2753 C CA . GLN B 1 87 ? 12.727 6.203 3.885 1 98.38 87 GLN B CA 1
ATOM 2754 C C . GLN B 1 87 ? 12.703 7.461 3.021 1 98.38 87 GLN B C 1
ATOM 2756 O O . GLN B 1 87 ? 13.453 7.566 2.049 1 98.38 87 GLN B O 1
ATOM 2761 N N . ALA B 1 88 ? 11.836 8.414 3.377 1 98.69 88 ALA B N 1
ATOM 2762 C CA . ALA B 1 88 ? 11.781 9.68 2.652 1 98.69 88 ALA B CA 1
ATOM 2763 C C . ALA B 1 88 ? 13.109 10.43 2.758 1 98.69 88 ALA B C 1
ATOM 2765 O O . ALA B 1 88 ? 13.609 10.969 1.764 1 98.69 88 ALA B O 1
ATOM 2766 N N . TYR B 1 89 ? 13.688 10.406 3.906 1 98.69 89 TYR B N 1
ATOM 2767 C CA . TYR B 1 89 ? 14.961 11.078 4.109 1 98.69 89 TYR B CA 1
ATOM 2768 C C . TYR B 1 89 ? 16.078 10.383 3.328 1 98.69 89 TYR B C 1
ATOM 2770 O O . TYR B 1 89 ? 16.906 11.047 2.697 1 98.69 89 TYR B O 1
ATOM 2778 N N . PHE B 1 90 ? 16.109 9.016 3.379 1 97.88 90 PHE B N 1
ATOM 2779 C CA . PHE B 1 90 ? 17.125 8.266 2.668 1 97.88 90 PHE B CA 1
ATOM 2780 C C . PHE B 1 90 ? 17.062 8.531 1.168 1 97.88 90 PHE B C 1
ATOM 2782 O O . PHE B 1 90 ? 18.094 8.656 0.503 1 97.88 90 PHE B O 1
ATOM 2789 N N . TYR B 1 91 ? 15.922 8.648 0.684 1 97.88 91 TYR B N 1
ATOM 2790 C CA . TYR B 1 91 ? 15.711 8.992 -0.717 1 97.88 91 TYR B CA 1
ATOM 2791 C C . TYR B 1 91 ? 16.219 10.398 -1.013 1 97.88 91 TYR B C 1
ATOM 2793 O O . TYR B 1 91 ? 16.969 10.602 -1.977 1 97.88 91 TYR B O 1
ATOM 2801 N N . ALA B 1 92 ? 15.891 11.336 -0.177 1 98.31 92 ALA B N 1
ATOM 2802 C CA . ALA B 1 92 ? 16.188 12.75 -0.382 1 98.31 92 ALA B CA 1
ATOM 2803 C C . ALA B 1 92 ? 17.688 13.016 -0.268 1 98.31 92 ALA B C 1
ATOM 2805 O O . ALA B 1 92 ? 18.25 13.797 -1.04 1 98.31 92 ALA B O 1
ATOM 2806 N N . ARG B 1 93 ? 18.297 12.32 0.633 1 97.62 93 ARG B N 1
ATOM 2807 C CA . ARG B 1 93 ? 19.688 12.617 0.958 1 97.62 93 ARG B CA 1
ATOM 2808 C C . ARG B 1 93 ? 20.609 12.25 -0.197 1 97.62 93 ARG B C 1
ATOM 2810 O O . ARG B 1 93 ? 21.719 12.781 -0.31 1 97.62 93 ARG B O 1
ATOM 2817 N N . ASP B 1 94 ? 20.188 11.43 -1.057 1 95.62 94 ASP B N 1
ATOM 2818 C CA . ASP B 1 94 ? 21.016 10.953 -2.156 1 95.62 94 ASP B CA 1
ATOM 2819 C C . ASP B 1 94 ? 20.781 11.773 -3.422 1 95.62 94 ASP B C 1
ATOM 2821 O O . ASP B 1 94 ? 21.406 11.539 -4.453 1 95.62 94 ASP B O 1
ATOM 2825 N N . LEU B 1 95 ? 19.922 12.805 -3.359 1 96.56 95 LEU B N 1
ATOM 2826 C CA . LEU B 1 95 ? 19.578 13.625 -4.52 1 96.56 95 LEU B CA 1
ATOM 2827 C C . LEU B 1 95 ? 20.406 14.898 -4.551 1 96.56 95 LEU B C 1
ATOM 2829 O O . LEU B 1 95 ? 20.766 15.438 -3.498 1 96.56 95 LEU B O 1
ATOM 2833 N N . GLU B 1 96 ? 20.75 15.281 -5.812 1 97.06 96 GLU B N 1
ATOM 2834 C CA . GLU B 1 96 ? 21.203 16.656 -5.984 1 97.06 96 GLU B CA 1
ATOM 2835 C C . GLU B 1 96 ? 20.031 17.641 -5.887 1 97.06 96 GLU B C 1
ATOM 2837 O O . GLU B 1 96 ? 19.078 17.562 -6.664 1 97.06 96 GLU B O 1
ATOM 2842 N N . VAL B 1 97 ? 20.203 18.578 -4.961 1 97.88 97 VAL B N 1
ATOM 2843 C CA . VAL B 1 97 ? 19.078 19.469 -4.691 1 97.88 97 VAL B CA 1
ATOM 2844 C C . VAL B 1 97 ? 19.203 20.719 -5.547 1 97.88 97 VAL B C 1
ATOM 2846 O O . VAL B 1 97 ? 20.25 21.375 -5.559 1 97.88 97 VAL B O 1
ATOM 2849 N N . HIS B 1 98 ? 18.109 21.094 -6.148 1 97.44 98 HIS B N 1
ATOM 2850 C CA . HIS B 1 98 ? 18 22.312 -6.938 1 97.44 98 HIS B CA 1
ATOM 2851 C C . HIS B 1 98 ? 17.031 23.297 -6.301 1 97.44 98 HIS B C 1
ATOM 2853 O O . HIS B 1 98 ? 16.219 22.922 -5.457 1 97.44 98 HIS B O 1
ATOM 2859 N N . PRO B 1 99 ? 17.031 24.594 -6.523 1 94.12 99 PRO B N 1
ATOM 2860 C CA . PRO B 1 99 ? 16.297 25.656 -5.824 1 94.12 99 PRO B CA 1
ATOM 2861 C C . PRO B 1 99 ? 14.781 25.406 -5.809 1 94.12 99 PRO B C 1
ATOM 2863 O O . PRO B 1 99 ? 14.094 25.828 -4.875 1 94.12 99 PRO B O 1
ATOM 2866 N N . LYS B 1 100 ? 14.18 24.641 -6.719 1 97.06 100 LYS B N 1
ATOM 2867 C CA . LYS B 1 100 ? 12.727 24.469 -6.789 1 97.06 100 LYS B CA 1
ATOM 2868 C C . LYS B 1 100 ? 12.328 23.016 -6.578 1 97.06 100 LYS B C 1
ATOM 2870 O O . LYS B 1 100 ? 11.188 22.641 -6.852 1 97.06 100 LYS B O 1
ATOM 2875 N N . ASP B 1 101 ? 13.258 22.297 -6.051 1 98.19 101 ASP B N 1
ATOM 2876 C CA . ASP B 1 101 ? 12.914 20.938 -5.633 1 98.19 101 ASP B CA 1
ATOM 2877 C C . ASP B 1 101 ? 12.062 20.953 -4.363 1 98.19 101 ASP B C 1
ATOM 2879 O O . ASP B 1 101 ? 12.43 21.594 -3.373 1 98.19 101 ASP B O 1
ATOM 2883 N N . THR B 1 102 ? 10.938 20.266 -4.422 1 98.12 102 THR B N 1
ATOM 2884 C CA . THR B 1 102 ? 9.953 20.438 -3.354 1 98.12 102 THR B CA 1
ATOM 2885 C C . THR B 1 102 ? 9.461 19.078 -2.844 1 98.12 102 THR B C 1
ATOM 2887 O O . THR B 1 102 ? 9.273 18.156 -3.629 1 98.12 102 THR B O 1
ATOM 2890 N N . PHE B 1 103 ? 9.344 19.031 -1.56 1 98.75 103 PHE B N 1
ATOM 2891 C CA . PHE B 1 103 ? 8.531 17.984 -0.938 1 98.75 103 PHE B CA 1
ATOM 2892 C C . PHE B 1 103 ? 7.156 18.531 -0.559 1 98.75 103 PHE B C 1
ATOM 2894 O O . PHE B 1 103 ? 7.055 19.625 0.025 1 98.75 103 PHE B O 1
ATOM 2901 N N . VAL B 1 104 ? 6.109 17.797 -0.914 1 98.88 104 VAL B N 1
ATOM 2902 C CA . VAL B 1 104 ? 4.734 18.156 -0.584 1 98.88 104 VAL B CA 1
ATOM 2903 C C . VAL B 1 104 ? 4.238 17.297 0.575 1 98.88 104 VAL B C 1
ATOM 2905 O O . VAL B 1 104 ? 4.297 16.062 0.512 1 98.88 104 VAL B O 1
ATOM 2908 N N . PHE B 1 105 ? 3.799 17.969 1.633 1 98.94 105 PHE B N 1
ATOM 2909 C CA . PHE B 1 105 ? 3.229 17.312 2.799 1 98.94 105 PHE B CA 1
ATOM 2910 C C . PHE B 1 105 ? 1.734 17.594 2.906 1 98.94 105 PHE B C 1
ATOM 2912 O O . PHE B 1 105 ? 1.303 18.734 2.756 1 98.94 105 PHE B O 1
ATOM 2919 N N . SER B 1 106 ? 0.971 16.5 3.205 1 98.81 106 SER B N 1
ATOM 2920 C CA . SER B 1 106 ? -0.343 16.734 3.793 1 98.81 106 SER B CA 1
ATOM 2921 C C . SER B 1 106 ? -0.223 17.297 5.207 1 98.81 106 SER B C 1
ATOM 2923 O O . SER B 1 106 ? 0.877 17.375 5.758 1 98.81 106 SER B O 1
ATOM 2925 N N . ILE B 1 107 ? -1.369 17.703 5.754 1 98.94 107 ILE B N 1
ATOM 2926 C CA . ILE B 1 107 ? -1.267 18.281 7.09 1 98.94 107 ILE B CA 1
ATOM 2927 C C . ILE B 1 107 ? -1.915 17.344 8.109 1 98.94 107 ILE B C 1
ATOM 2929 O O . ILE B 1 107 ? -1.222 16.672 8.883 1 98.94 107 ILE B O 1
ATOM 2933 N N . ASP B 1 108 ? -3.219 17.141 8.062 1 98.75 108 ASP B N 1
ATOM 2934 C CA . ASP B 1 108 ? -3.924 16.344 9.055 1 98.75 108 ASP B CA 1
ATOM 2935 C C . ASP B 1 108 ? -3.506 14.875 8.969 1 98.75 108 ASP B C 1
ATOM 2937 O O . ASP B 1 108 ? -3.643 14.242 7.922 1 98.75 108 ASP B O 1
ATOM 2941 N N . GLY B 1 109 ? -3.002 14.367 10.086 1 98.5 109 GLY B N 1
ATOM 2942 C CA . GLY B 1 109 ? -2.547 12.992 10.133 1 98.5 109 GLY B CA 1
ATOM 2943 C C . GLY B 1 109 ? -1.171 12.797 9.523 1 98.5 109 GLY B C 1
ATOM 2944 O O . GLY B 1 109 ? -0.646 11.68 9.508 1 98.5 109 GLY B O 1
ATOM 2945 N N . THR B 1 110 ? -0.558 13.875 9.047 1 98.88 110 THR B N 1
ATOM 2946 C CA . THR B 1 110 ? 0.749 13.82 8.398 1 98.88 110 THR B CA 1
ATOM 2947 C C . THR B 1 110 ? 1.764 14.672 9.156 1 98.88 110 THR B C 1
ATOM 2949 O O . THR B 1 110 ? 2.689 14.141 9.773 1 98.88 110 THR B O 1
ATOM 2952 N N . VAL B 1 111 ? 1.533 15.961 9.203 1 98.88 111 VAL B N 1
ATOM 2953 C CA . VAL B 1 111 ? 2.451 16.812 9.953 1 98.88 111 VAL B CA 1
ATOM 2954 C C . VAL B 1 111 ? 1.848 17.156 11.32 1 98.88 111 VAL B C 1
ATOM 2956 O O . VAL B 1 111 ? 2.561 17.203 12.32 1 98.88 111 VAL B O 1
ATOM 2959 N N . LEU B 1 112 ? 0.518 17.375 11.359 1 98.94 112 LEU B N 1
ATOM 2960 C CA . LEU B 1 112 ? -0.207 17.594 12.602 1 98.94 112 LEU B CA 1
ATOM 2961 C C . LEU B 1 112 ? -1.039 16.375 12.977 1 98.94 112 LEU B C 1
ATOM 2963 O O . LEU B 1 112 ? -1.752 15.828 12.133 1 98.94 112 LEU B O 1
ATOM 2967 N N . SER B 1 113 ? -0.991 16 14.234 1 98.69 113 SER B N 1
ATOM 2968 C CA . SER B 1 113 ? -1.722 14.836 14.703 1 98.69 113 SER B CA 1
ATOM 2969 C C . SER B 1 113 ? -3.189 15.164 14.961 1 98.69 113 SER B C 1
ATOM 2971 O O . SER B 1 113 ? -3.5 16.125 15.656 1 98.69 113 SER B O 1
ATOM 2973 N N . ASN B 1 114 ? -4.016 14.398 14.445 1 97.25 114 ASN B N 1
ATOM 2974 C CA . ASN B 1 114 ? -5.43 14.555 14.789 1 97.25 114 ASN B CA 1
ATOM 2975 C C . ASN B 1 114 ? -5.91 13.445 15.711 1 97.25 114 ASN B C 1
ATOM 2977 O O . ASN B 1 114 ? -7.113 13.258 15.898 1 97.25 114 ASN B O 1
ATOM 2981 N N . ILE B 1 115 ? -4.984 12.719 16.312 1 97.81 115 ILE B N 1
ATOM 2982 C CA . ILE B 1 115 ? -5.285 11.664 17.281 1 97.81 115 ILE B CA 1
ATOM 2983 C C . ILE B 1 115 ? -6.07 12.258 18.438 1 97.81 115 ILE B C 1
ATOM 2985 O O . ILE B 1 115 ? -7.055 11.664 18.906 1 97.81 115 ILE B O 1
ATOM 2989 N N . PRO B 1 116 ? -5.68 13.477 18.969 1 98.19 116 PRO B N 1
ATOM 2990 C CA . PRO B 1 116 ? -6.465 14.031 20.078 1 98.19 116 PRO B CA 1
ATOM 2991 C C . PRO B 1 116 ? -7.941 14.203 19.719 1 98.19 116 PRO B C 1
ATOM 2993 O O . PRO B 1 116 ? -8.812 14.016 20.578 1 98.19 116 PRO B O 1
ATOM 2996 N N . TYR B 1 117 ? -8.25 14.57 18.5 1 98.25 117 TYR B N 1
ATOM 2997 C CA . TYR B 1 117 ? -9.648 14.664 18.094 1 98.25 117 TYR B CA 1
ATOM 2998 C C . TYR B 1 117 ? -10.32 13.297 18.109 1 98.25 117 TYR B C 1
ATOM 3000 O O . TYR B 1 117 ? -11.398 13.141 18.703 1 98.25 117 TYR B O 1
ATOM 3008 N N . TYR B 1 118 ? -9.703 12.32 17.531 1 97.81 118 TYR B N 1
ATOM 3009 C CA . TYR B 1 118 ? -10.32 11.008 17.375 1 97.81 118 TYR B CA 1
ATOM 3010 C C . TYR B 1 118 ? -10.398 10.281 18.719 1 97.81 118 TYR B C 1
ATOM 3012 O O . TYR B 1 118 ? -11.289 9.453 18.922 1 97.81 118 TYR B O 1
ATOM 3020 N N . LYS B 1 119 ? -9.477 10.602 19.578 1 97.25 119 LYS B N 1
ATOM 3021 C CA . LYS B 1 119 ? -9.562 10.078 20.953 1 97.25 119 LYS B CA 1
ATOM 3022 C C . LYS B 1 119 ? -10.906 10.438 21.578 1 97.25 119 LYS B C 1
ATOM 3024 O O . LYS B 1 119 ? -11.469 9.648 22.344 1 97.25 119 LYS B O 1
ATOM 3029 N N . LYS B 1 120 ? -11.422 11.578 21.25 1 97 120 LYS B N 1
ATOM 3030 C CA . LYS B 1 120 ? -12.672 12.055 21.828 1 97 120 LYS B CA 1
ATOM 3031 C C . LYS B 1 120 ? -13.859 11.688 20.953 1 97 120 LYS B C 1
ATOM 3033 O O . LYS B 1 120 ? -15.016 11.914 21.328 1 97 120 LYS B O 1
ATOM 3038 N N . HIS B 1 121 ? -13.562 11.102 19.781 1 96.31 121 HIS B N 1
ATOM 3039 C CA . HIS B 1 121 ? -14.633 10.812 18.828 1 96.31 121 HIS B CA 1
ATOM 3040 C C . HIS B 1 121 ? -14.547 9.383 18.312 1 96.31 121 HIS B C 1
ATOM 3042 O O . HIS B 1 121 ? -14.602 9.141 17.109 1 96.31 121 HIS B O 1
ATOM 3048 N N . GLY B 1 122 ? -14.281 8.422 19.188 1 96.12 122 GLY B N 1
ATOM 3049 C CA . GLY B 1 122 ? -14.539 7.008 18.969 1 96.12 122 GLY B CA 1
ATOM 3050 C C . GLY B 1 122 ? -13.406 6.301 18.266 1 96.12 122 GLY B C 1
ATOM 3051 O O . GLY B 1 122 ? -13.531 5.133 17.891 1 96.12 122 GLY B O 1
ATOM 3052 N N . TYR B 1 123 ? -12.289 6.93 17.953 1 97.44 123 TYR B N 1
ATOM 3053 C CA . TYR B 1 123 ? -11.133 6.32 17.312 1 97.44 123 TYR B CA 1
ATOM 3054 C C . TYR B 1 123 ? -11.516 5.703 15.969 1 97.44 123 TYR B C 1
ATOM 3056 O O . TYR B 1 123 ? -11.156 4.562 15.68 1 97.44 123 TYR B O 1
ATOM 3064 N N . GLY B 1 124 ? -12.383 6.414 15.258 1 96.56 124 GLY B N 1
ATOM 3065 C CA . GLY B 1 124 ? -12.672 6.02 13.891 1 96.56 124 GLY B CA 1
ATOM 3066 C C . GLY B 1 124 ? -13.953 5.227 13.75 1 96.56 124 GLY B C 1
ATOM 3067 O O . GLY B 1 124 ? -14.414 4.965 12.633 1 96.56 124 GLY B O 1
ATOM 3068 N N . VAL B 1 125 ? -14.625 4.855 14.852 1 96.75 125 VAL B N 1
ATOM 3069 C CA . VAL B 1 125 ? -15.844 4.066 14.727 1 96.75 125 VAL B CA 1
ATOM 3070 C C . VAL B 1 125 ? -17.047 4.992 14.57 1 96.75 125 VAL B C 1
ATOM 3072 O O . VAL B 1 125 ? -18.141 4.543 14.227 1 96.75 125 VAL B O 1
ATOM 3075 N N . GLU B 1 126 ? -16.875 6.254 14.844 1 96.62 126 GLU B N 1
ATOM 3076 C CA . GLU B 1 126 ? -17.906 7.254 14.594 1 96.62 126 GLU B CA 1
ATOM 3077 C C . GLU B 1 126 ? -17.75 7.879 13.211 1 96.62 126 GLU B C 1
ATOM 3079 O O . GLU B 1 126 ? -16.641 8.133 12.758 1 96.62 126 GLU B O 1
ATOM 3084 N N . LYS B 1 127 ? -18.844 8.133 12.594 1 95.88 127 LYS B N 1
ATOM 3085 C CA . LYS B 1 127 ? -18.797 8.828 11.312 1 95.88 127 LYS B CA 1
ATOM 3086 C C . LYS B 1 127 ? -18.188 10.219 11.453 1 95.88 127 LYS B C 1
ATOM 3088 O O . LYS B 1 127 ? -18.469 10.922 12.43 1 95.88 127 LYS B O 1
ATOM 3093 N N . PHE B 1 128 ? -17.438 10.586 10.523 1 95.5 128 PHE B N 1
ATOM 3094 C CA . PHE B 1 128 ? -16.781 11.883 10.523 1 95.5 128 PHE B CA 1
ATOM 3095 C C . PHE B 1 128 ? -17.797 13.008 10.539 1 95.5 128 PHE B C 1
ATOM 3097 O O . PHE B 1 128 ? -18.797 12.969 9.812 1 95.5 128 PHE B O 1
ATOM 3104 N N . ASN B 1 129 ? -17.594 13.922 11.359 1 96.19 129 ASN B N 1
ATOM 3105 C CA . ASN B 1 129 ? -18.375 15.156 11.43 1 96.19 129 ASN B CA 1
ATOM 3106 C C . ASN B 1 129 ? -17.516 16.375 11.102 1 96.19 129 ASN B C 1
ATOM 3108 O O . ASN B 1 129 ? -16.719 16.812 11.93 1 96.19 129 ASN B O 1
ATOM 3112 N N . SER B 1 130 ? -17.766 16.906 9.953 1 94.56 130 SER B N 1
ATOM 3113 C CA . SER B 1 130 ? -16.922 18 9.469 1 94.56 130 SER B CA 1
ATOM 3114 C C . SER B 1 130 ? -17.031 19.234 10.352 1 94.56 130 SER B C 1
ATOM 3116 O O . SER B 1 130 ? -16.047 19.953 10.555 1 94.56 130 SER B O 1
ATOM 3118 N N . THR B 1 131 ? -18.219 19.5 10.875 1 97.06 131 THR B N 1
ATOM 3119 C CA . THR B 1 131 ? -18.438 20.641 11.742 1 97.06 131 THR B CA 1
ATOM 3120 C C . THR B 1 131 ? -17.609 20.531 13.023 1 97.06 131 THR B C 1
ATOM 3122 O O . THR B 1 131 ? -16.922 21.469 13.414 1 97.06 131 THR B O 1
ATOM 3125 N N . LEU B 1 132 ? -17.672 19.375 13.625 1 97.81 132 LEU B N 1
ATOM 3126 C CA . LEU B 1 132 ? -16.938 19.156 14.859 1 97.81 132 LEU B CA 1
ATOM 3127 C C . LEU B 1 132 ? -15.43 19.172 14.602 1 97.81 132 LEU B C 1
ATOM 3129 O O . LEU B 1 132 ? -14.656 19.656 15.43 1 97.81 132 LEU B O 1
ATOM 3133 N N . TYR B 1 133 ? -15.023 18.625 13.484 1 97.88 133 TYR B N 1
ATOM 3134 C CA . TYR B 1 133 ? -13.609 18.641 13.148 1 97.88 133 TYR B CA 1
ATOM 3135 C C . TYR B 1 133 ? -13.102 20.047 12.922 1 97.88 133 TYR B C 1
ATOM 3137 O O . TYR B 1 133 ? -12.016 20.422 13.383 1 97.88 133 TYR B O 1
ATOM 3145 N N . ASP B 1 134 ? -13.898 20.844 12.25 1 97.56 134 ASP B N 1
ATOM 3146 C CA . ASP B 1 134 ? -13.539 22.25 12.016 1 97.56 134 ASP B CA 1
ATOM 3147 C C . ASP B 1 134 ? -13.406 23 13.336 1 97.56 134 ASP B C 1
ATOM 3149 O O . ASP B 1 134 ? -12.5 23.828 13.492 1 97.56 134 ASP B O 1
ATOM 3153 N N . GLU B 1 135 ? -14.359 22.734 14.172 1 98.25 135 GLU B N 1
ATOM 3154 C CA . GLU B 1 135 ? -14.266 23.359 15.492 1 98.25 135 GLU B CA 1
ATOM 3155 C C . GLU B 1 135 ? -12.969 22.984 16.188 1 98.25 135 GLU B C 1
ATOM 3157 O O . GLU B 1 135 ? -12.328 23.828 16.828 1 98.25 135 GLU B O 1
ATOM 3162 N N . TRP B 1 136 ? -12.586 21.766 16.094 1 98.69 136 TRP B N 1
ATOM 3163 C CA . TRP B 1 136 ? -11.344 21.281 16.703 1 98.69 136 TRP B CA 1
ATOM 3164 C C . TRP B 1 136 ? -10.133 21.938 16.031 1 98.69 136 TRP B C 1
ATOM 3166 O O . TRP B 1 136 ? -9.195 22.359 16.703 1 98.69 136 TRP B O 1
ATOM 3176 N N . VAL B 1 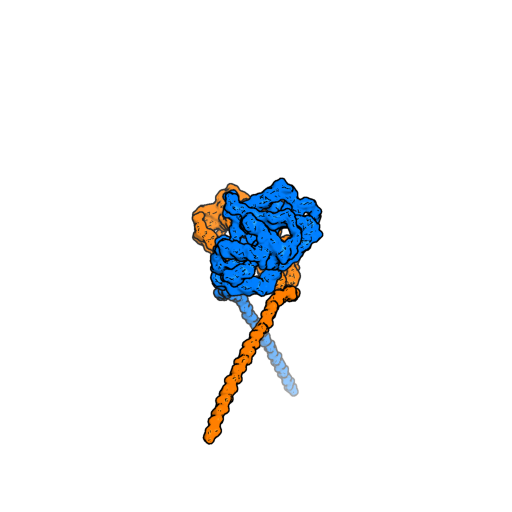137 ? -10.109 22.016 14.711 1 98.75 137 VAL B N 1
ATOM 3177 C CA . VAL B 1 137 ? -9.031 22.641 13.953 1 98.75 137 VAL B CA 1
ATOM 3178 C C . VAL B 1 137 ? -8.867 24.094 14.375 1 98.75 137 VAL B C 1
ATOM 3180 O O . VAL B 1 137 ? -7.746 24.594 14.523 1 98.75 137 VAL B O 1
ATOM 3183 N N . ASN B 1 138 ? -9.953 24.688 14.617 1 98.62 138 ASN B N 1
ATOM 3184 C CA . ASN B 1 138 ? -9.961 26.109 14.945 1 98.62 138 ASN B CA 1
ATOM 3185 C C . ASN B 1 138 ? -9.336 26.375 16.312 1 98.62 138 ASN B C 1
ATOM 3187 O O . ASN B 1 138 ? -9.016 27.516 16.641 1 98.62 138 ASN B O 1
ATOM 3191 N N . LYS B 1 139 ? -9.156 25.375 17.078 1 98.44 139 LYS B N 1
ATOM 3192 C CA . LYS B 1 139 ? -8.453 25.531 18.344 1 98.44 139 LYS B CA 1
ATOM 3193 C C . LYS B 1 139 ? -6.957 25.75 18.125 1 98.44 139 LYS B C 1
ATOM 3195 O O . LYS B 1 139 ? -6.27 26.281 19 1 98.44 139 LYS B O 1
ATOM 3200 N N . GLY B 1 140 ? -6.461 25.25 17 1 98.62 140 GLY B N 1
ATOM 3201 C CA . GLY B 1 140 ? -5.074 25.5 16.625 1 98.62 140 GLY B CA 1
ATOM 3202 C C . GLY B 1 140 ? -4.078 24.844 17.562 1 98.62 140 GLY B C 1
ATOM 3203 O O . GLY B 1 140 ? -3.02 25.406 17.844 1 98.62 140 GLY B O 1
ATOM 3204 N N . ASN B 1 141 ? -4.441 23.641 18.078 1 98.31 141 ASN B N 1
ATOM 3205 C CA . ASN B 1 141 ? -3.602 23.047 19.109 1 98.31 141 ASN B CA 1
ATOM 3206 C C . ASN B 1 141 ? -3.184 21.625 18.75 1 98.31 141 ASN B C 1
ATOM 3208 O O . ASN B 1 141 ? -2.809 20.844 19.609 1 98.31 141 ASN B O 1
ATOM 3212 N N . ALA B 1 142 ? -3.309 21.25 17.484 1 98.81 142 ALA B N 1
ATOM 3213 C CA . ALA B 1 142 ? -2.875 19.922 17.078 1 98.81 142 ALA B CA 1
ATOM 3214 C C . ALA B 1 142 ? -1.362 19.766 17.219 1 98.81 142 ALA B C 1
ATOM 3216 O O . ALA B 1 142 ? -0.602 20.594 16.703 1 98.81 142 ALA B O 1
ATOM 3217 N N . PRO B 1 143 ? -0.911 18.766 17.953 1 98.81 143 PRO B N 1
ATOM 3218 C CA . PRO B 1 143 ? 0.536 18.578 18.094 1 98.81 143 PRO B CA 1
ATOM 3219 C C . PRO B 1 143 ? 1.182 18.047 16.812 1 98.81 143 PRO B C 1
ATOM 3221 O O . PRO B 1 143 ? 0.492 17.5 15.953 1 98.81 143 PRO B O 1
ATOM 3224 N N . ALA B 1 144 ? 2.5 18.219 16.672 1 98.88 144 ALA B N 1
ATOM 3225 C CA . ALA B 1 144 ? 3.244 17.625 15.57 1 98.88 144 ALA B CA 1
ATOM 3226 C C . ALA B 1 144 ? 3.268 16.109 15.664 1 98.88 144 ALA B C 1
ATOM 3228 O O . ALA B 1 144 ? 3.242 15.547 16.766 1 98.88 144 ALA B O 1
ATOM 3229 N N . LEU B 1 145 ? 3.213 15.445 14.602 1 98.62 145 LEU B N 1
ATOM 3230 C CA . LEU B 1 145 ? 3.705 14.07 14.555 1 98.62 145 LEU B CA 1
ATOM 3231 C C . LEU B 1 145 ? 5.23 14.039 14.594 1 98.62 145 LEU B C 1
ATOM 3233 O O . LEU B 1 145 ? 5.883 14.508 13.656 1 98.62 145 LEU B O 1
ATOM 3237 N N . PRO B 1 146 ? 5.781 13.492 15.648 1 98.25 146 PRO B N 1
ATOM 3238 C CA . PRO B 1 146 ? 7.195 13.758 15.938 1 98.25 146 PRO B CA 1
ATOM 3239 C C . PRO B 1 146 ? 8.125 13.266 14.828 1 98.25 146 PRO B C 1
ATOM 3241 O O . PRO B 1 146 ? 9.109 13.93 14.5 1 98.25 146 PRO B O 1
ATOM 3244 N N . GLU B 1 147 ? 7.875 12.086 14.242 1 98.69 147 GLU B N 1
ATOM 3245 C CA . GLU B 1 147 ? 8.766 11.547 13.219 1 98.69 147 GLU B CA 1
ATOM 3246 C C . GLU B 1 147 ? 8.688 12.359 11.93 1 98.69 147 GLU B C 1
ATOM 3248 O O . GLU B 1 147 ? 9.688 12.5 11.219 1 98.69 147 GLU B O 1
ATOM 3253 N N . THR B 1 148 ? 7.496 12.906 11.633 1 98.94 148 THR B N 1
ATOM 3254 C CA . THR B 1 148 ? 7.363 13.773 10.469 1 98.94 148 THR B CA 1
ATOM 3255 C C . THR B 1 148 ? 8.086 15.102 10.695 1 98.94 148 THR B C 1
ATOM 3257 O O . THR B 1 148 ? 8.719 15.633 9.781 1 98.94 148 THR B O 1
ATOM 3260 N N . LEU B 1 149 ? 7.953 15.617 11.867 1 98.94 149 LEU B N 1
ATOM 3261 C CA . LEU B 1 149 ? 8.68 16.844 12.18 1 98.94 149 LEU B CA 1
ATOM 3262 C C . LEU B 1 149 ? 10.18 16.641 12.023 1 98.94 149 LEU B C 1
ATOM 3264 O O . LEU B 1 149 ? 10.875 17.516 11.492 1 98.94 149 LEU B O 1
ATOM 3268 N N . LYS B 1 150 ? 10.672 15.516 12.555 1 98.88 150 LYS B N 1
ATOM 3269 C CA . LYS B 1 150 ? 12.086 15.203 12.391 1 98.88 150 LYS B CA 1
ATOM 3270 C C . LYS B 1 150 ? 12.477 15.172 10.914 1 98.88 150 LYS B C 1
ATOM 3272 O O . LYS B 1 150 ? 13.508 15.727 10.523 1 98.88 150 LYS B O 1
ATOM 3277 N N . ASN B 1 151 ? 11.695 14.531 10.07 1 98.94 151 ASN B N 1
ATOM 3278 C CA . ASN B 1 151 ? 11.969 14.461 8.641 1 98.94 151 ASN B CA 1
ATOM 3279 C C . ASN B 1 151 ? 11.906 15.844 7.988 1 98.94 151 ASN B C 1
ATOM 3281 O O . ASN B 1 151 ? 12.766 16.188 7.18 1 98.94 151 ASN B O 1
ATOM 3285 N N . TYR B 1 152 ? 10.875 16.578 8.352 1 98.94 152 TYR B N 1
ATOM 3286 C CA . TYR B 1 152 ? 10.75 17.953 7.887 1 98.94 152 TYR B CA 1
ATOM 3287 C C . TYR B 1 152 ? 12.039 18.719 8.125 1 98.94 152 TYR B C 1
ATOM 3289 O O . TYR B 1 152 ? 12.562 19.359 7.211 1 98.94 152 TYR B O 1
ATOM 3297 N N . ASN B 1 153 ? 12.539 18.688 9.281 1 98.94 153 ASN B N 1
ATOM 3298 C CA . ASN B 1 153 ? 13.766 19.406 9.625 1 98.94 153 ASN B CA 1
ATOM 3299 C C . ASN B 1 153 ? 14.945 18.938 8.781 1 98.94 153 ASN B C 1
ATOM 3301 O O . ASN B 1 153 ? 15.758 19.75 8.336 1 98.94 153 ASN B O 1
ATOM 3305 N N . LYS B 1 154 ? 15.039 17.672 8.555 1 98.88 154 LYS B N 1
ATOM 3306 C CA . LYS B 1 154 ? 16.125 17.109 7.754 1 98.88 154 LYS B CA 1
ATOM 3307 C C . LYS B 1 154 ? 16.016 17.547 6.297 1 98.88 154 LYS B C 1
ATOM 3309 O O . LYS B 1 154 ? 17.016 17.891 5.664 1 98.88 154 LYS B O 1
ATOM 3314 N N . LEU B 1 155 ? 14.812 17.547 5.785 1 98.81 155 LEU B N 1
ATOM 3315 C CA . LEU B 1 155 ? 14.594 17.953 4.398 1 98.81 155 LEU B CA 1
ATOM 3316 C C . LEU B 1 155 ? 14.914 19.422 4.199 1 98.81 155 LEU B C 1
ATOM 3318 O O . LEU B 1 155 ? 15.531 19.812 3.203 1 98.81 155 LEU B O 1
ATOM 3322 N N . VAL B 1 156 ? 14.477 20.25 5.137 1 98.75 156 VAL B N 1
ATOM 3323 C CA . VAL B 1 156 ? 14.789 21.672 5.102 1 98.75 156 VAL B CA 1
ATOM 3324 C C . VAL B 1 156 ? 16.297 21.875 5.129 1 98.75 156 VAL B C 1
ATOM 3326 O O . VAL B 1 156 ? 16.844 22.672 4.367 1 98.75 156 VAL B O 1
ATOM 3329 N N . SER B 1 157 ? 16.969 21.109 5.949 1 98.56 157 SER B N 1
ATOM 3330 C CA . SER B 1 157 ? 18.422 21.219 6.074 1 98.56 157 SER B CA 1
ATOM 3331 C C . SER B 1 157 ? 19.125 20.828 4.777 1 98.56 157 SER B C 1
ATOM 3333 O O . SER B 1 157 ? 20.203 21.328 4.473 1 98.56 157 SER B O 1
ATOM 3335 N N . LEU B 1 158 ? 18.562 19.922 4.008 1 98.5 158 LEU B N 1
ATOM 3336 C CA . LEU B 1 158 ? 19.125 19.484 2.73 1 98.5 158 LEU B CA 1
ATOM 3337 C C . LEU B 1 158 ? 18.875 20.531 1.646 1 98.5 158 LEU B C 1
ATOM 3339 O O . LEU B 1 158 ? 19.5 20.484 0.583 1 98.5 158 LEU B O 1
ATOM 3343 N N . GLY B 1 159 ? 17.906 21.438 1.922 1 98.56 159 GLY B N 1
ATOM 3344 C CA . GLY B 1 159 ? 17.688 22.547 0.992 1 98.56 159 GLY B CA 1
ATOM 3345 C C . GLY B 1 159 ? 16.406 22.422 0.198 1 98.56 159 GLY B C 1
ATOM 3346 O O . GLY B 1 159 ? 16.125 23.234 -0.687 1 98.56 159 GLY B O 1
ATOM 3347 N N . PHE B 1 160 ? 15.562 21.438 0.518 1 98.69 160 PHE B N 1
ATOM 3348 C CA . PHE B 1 160 ? 14.305 21.266 -0.202 1 98.69 160 PHE B CA 1
ATOM 3349 C C . PHE B 1 160 ? 13.297 22.328 0.219 1 98.69 160 PHE B C 1
ATOM 3351 O O . PHE B 1 160 ? 13.25 22.719 1.385 1 98.69 160 PHE B O 1
ATOM 3358 N N . LYS B 1 161 ? 12.539 22.766 -0.74 1 98.69 161 LYS B N 1
ATOM 3359 C CA . LYS B 1 161 ? 11.352 23.547 -0.41 1 98.69 161 LYS B CA 1
ATOM 3360 C C . LYS B 1 161 ? 10.234 22.656 0.124 1 98.69 161 LYS B C 1
ATOM 3362 O O . LYS B 1 161 ? 10.039 21.531 -0.36 1 98.69 161 LYS B O 1
ATOM 3367 N N . ILE B 1 162 ? 9.555 23.234 1.104 1 98.88 162 ILE B N 1
ATOM 3368 C CA . ILE B 1 162 ? 8.453 22.5 1.702 1 98.88 162 ILE B CA 1
ATOM 3369 C C . ILE B 1 162 ? 7.125 23.141 1.303 1 98.88 162 ILE B C 1
ATOM 3371 O O . ILE B 1 162 ? 6.957 24.359 1.433 1 98.88 162 ILE B O 1
ATOM 3375 N N . ILE B 1 163 ? 6.227 22.328 0.812 1 98.94 163 ILE B N 1
ATOM 3376 C CA . ILE B 1 163 ? 4.867 22.781 0.53 1 98.94 163 ILE B CA 1
ATOM 3377 C C . ILE B 1 163 ? 3.873 21.938 1.33 1 98.94 163 ILE B C 1
ATOM 3379 O O . ILE B 1 163 ? 3.941 20.703 1.318 1 98.94 163 ILE B O 1
ATOM 3383 N N . PHE B 1 164 ? 3.027 22.641 2.055 1 98.94 164 PHE B N 1
ATOM 3384 C CA . PHE B 1 164 ? 1.9 21.984 2.713 1 98.94 164 PHE B CA 1
ATOM 3385 C C . PHE B 1 164 ? 0.65 22.062 1.847 1 98.94 164 PHE B C 1
ATOM 3387 O O . PHE B 1 164 ? 0.224 23.156 1.452 1 98.94 164 PHE B O 1
ATOM 3394 N N . LEU B 1 165 ? 0.137 20.922 1.529 1 98.81 165 LEU B N 1
ATOM 3395 C CA . LEU B 1 165 ? -1.067 20.797 0.716 1 98.81 165 LEU B CA 1
ATOM 3396 C C . LEU B 1 165 ? -2.162 20.047 1.478 1 98.81 165 LEU B C 1
ATOM 3398 O O . LEU B 1 165 ? -2.062 18.844 1.692 1 98.81 165 LEU B O 1
ATOM 3402 N N . SER B 1 166 ? -3.227 20.797 1.868 1 98.56 166 SER B N 1
ATOM 3403 C CA . SER B 1 166 ? -4.207 20.266 2.807 1 98.56 166 SER B CA 1
ATOM 3404 C C . SER B 1 166 ? -5.625 20.422 2.275 1 98.56 166 SER B C 1
ATOM 3406 O O . SER B 1 166 ? -5.902 21.328 1.489 1 98.56 166 SER B O 1
ATOM 3408 N N . GLY B 1 167 ? -6.504 19.531 2.701 1 97.06 167 GLY B N 1
ATOM 3409 C CA . GLY B 1 167 ? -7.922 19.641 2.404 1 97.06 167 GLY B CA 1
ATOM 3410 C C . GLY B 1 167 ? -8.633 20.656 3.281 1 97.06 167 GLY B C 1
ATOM 3411 O O . GLY B 1 167 ? -9.812 20.938 3.076 1 97.06 167 GLY B O 1
ATOM 3412 N N . ARG B 1 168 ? -7.945 21.203 4.301 1 97.62 168 ARG B N 1
ATOM 3413 C CA . ARG B 1 168 ? -8.531 22.312 5.047 1 97.62 168 ARG B CA 1
ATOM 3414 C C . ARG B 1 168 ? -8.922 23.453 4.113 1 97.62 168 ARG B C 1
ATOM 3416 O O . ARG B 1 168 ? -8.25 23.688 3.104 1 97.62 168 ARG B O 1
ATOM 3423 N N . THR B 1 169 ? -9.961 24.141 4.496 1 97.06 169 THR B N 1
ATOM 3424 C CA . THR B 1 169 ? -10.461 25.188 3.625 1 97.06 169 THR B CA 1
ATOM 3425 C C . THR B 1 169 ? -9.75 26.516 3.924 1 97.06 169 THR B C 1
ATOM 3427 O O . THR B 1 169 ? -9.156 26.672 4.988 1 97.06 169 THR B O 1
ATOM 3430 N N . LEU B 1 170 ? -9.891 27.406 3.018 1 97.69 170 LEU B N 1
ATOM 3431 C CA . LEU B 1 170 ? -9.18 28.672 3.02 1 97.69 170 LEU B CA 1
ATOM 3432 C C . LEU B 1 170 ? -9.484 29.469 4.289 1 97.69 170 LEU B C 1
ATOM 3434 O O . LEU B 1 170 ? -8.633 30.219 4.773 1 97.69 170 LEU B O 1
ATOM 3438 N N . ASP B 1 171 ? -10.648 29.281 4.852 1 97.5 171 ASP B N 1
ATOM 3439 C CA . ASP B 1 171 ? -11.023 30.016 6.055 1 97.5 171 ASP B CA 1
ATOM 3440 C C . ASP B 1 171 ? -10.219 29.547 7.262 1 97.5 171 ASP B C 1
ATOM 3442 O O . ASP B 1 171 ? -10.266 30.172 8.32 1 97.5 171 ASP B O 1
ATOM 3446 N N . LYS B 1 172 ? -9.383 28.516 7.078 1 98.56 172 LYS B N 1
ATOM 3447 C CA . LYS B 1 172 ? -8.555 28 8.164 1 98.56 172 LYS B CA 1
ATOM 3448 C C . LYS B 1 172 ? -7.098 28.438 7.996 1 98.56 172 LYS B C 1
ATOM 3450 O O . LYS B 1 172 ? -6.211 27.953 8.695 1 98.56 172 LYS B O 1
ATOM 3455 N N . GLN B 1 173 ? -6.824 29.328 7.105 1 98.56 173 GLN B N 1
ATOM 3456 C CA . GLN B 1 173 ? -5.457 29.703 6.762 1 98.56 173 GLN B CA 1
ATOM 3457 C C . GLN B 1 173 ? -4.695 30.188 7.996 1 98.56 173 GLN B C 1
ATOM 3459 O O . GLN B 1 173 ? -3.643 29.641 8.328 1 98.56 173 GLN B O 1
ATOM 3464 N N . ALA B 1 174 ? -5.215 31.156 8.68 1 98.69 174 ALA B N 1
ATOM 3465 C CA . ALA B 1 174 ? -4.496 31.766 9.797 1 98.69 174 ALA B CA 1
ATOM 3466 C C . ALA B 1 174 ? -4.27 30.766 10.922 1 98.69 174 ALA B C 1
ATOM 3468 O O . ALA B 1 174 ? -3.164 30.672 11.461 1 98.69 174 ALA B O 1
ATOM 3469 N N . VAL B 1 175 ? -5.316 30.047 11.258 1 98.88 175 VAL B N 1
ATOM 3470 C CA . VAL B 1 175 ? -5.215 29.125 12.375 1 98.88 175 VAL B CA 1
ATOM 3471 C C . VAL B 1 175 ? -4.277 27.969 12.016 1 98.88 175 VAL B C 1
ATOM 3473 O O . VAL B 1 175 ? -3.549 27.453 12.867 1 98.88 175 VAL B O 1
ATOM 3476 N N . THR B 1 176 ? -4.273 27.547 10.758 1 98.94 176 THR B N 1
ATOM 3477 C CA . THR B 1 176 ? -3.387 26.469 10.312 1 98.94 176 THR B CA 1
ATOM 3478 C C . THR B 1 176 ? -1.928 26.922 10.375 1 98.94 176 THR B C 1
ATOM 3480 O O . THR B 1 176 ? -1.07 26.188 10.883 1 98.94 176 THR B O 1
ATOM 3483 N N . GLU B 1 177 ? -1.687 28.141 9.891 1 98.88 177 GLU B N 1
ATOM 3484 C CA . GLU B 1 177 ? -0.331 28.688 9.945 1 98.88 177 GLU B CA 1
ATOM 3485 C C . GLU B 1 177 ? 0.167 28.766 11.383 1 98.88 177 GLU B C 1
ATOM 3487 O O . GLU B 1 177 ? 1.291 28.359 11.688 1 98.88 177 GLU B O 1
ATOM 3492 N N . ALA B 1 178 ? -0.661 29.281 12.219 1 98.81 178 ALA B N 1
ATOM 3493 C CA . ALA B 1 178 ? -0.287 29.422 13.617 1 98.81 178 ALA B CA 1
ATOM 3494 C C . ALA B 1 178 ? -0.013 28.062 14.258 1 98.81 178 ALA B C 1
ATOM 3496 O O . ALA B 1 178 ? 0.939 27.922 15.031 1 98.81 178 ALA B O 1
ATOM 3497 N N . ASN B 1 179 ? -0.89 27.094 13.969 1 98.94 179 ASN B N 1
ATOM 3498 C CA . ASN B 1 179 ? -0.713 25.766 14.523 1 98.94 179 ASN B CA 1
ATOM 3499 C C . ASN B 1 179 ? 0.583 25.125 14.031 1 98.94 179 ASN B C 1
ATOM 3501 O O . ASN B 1 179 ? 1.298 24.484 14.812 1 98.94 179 ASN B O 1
ATOM 3505 N N . LEU B 1 180 ? 0.859 25.25 12.742 1 98.94 180 LEU B N 1
ATOM 3506 C CA . LEU B 1 180 ? 2.1 24.703 12.188 1 98.94 180 LEU B CA 1
ATOM 3507 C C . LEU B 1 180 ? 3.311 25.297 12.906 1 98.94 180 LEU B C 1
ATOM 3509 O O . LEU B 1 180 ? 4.207 24.562 13.32 1 98.94 180 LEU B O 1
ATOM 3513 N N . LYS B 1 181 ? 3.314 26.578 13.062 1 98.81 181 LYS B N 1
ATOM 3514 C CA . LYS B 1 181 ? 4.422 27.234 13.758 1 98.81 181 LYS B CA 1
ATOM 3515 C C . LYS B 1 181 ? 4.531 26.75 15.203 1 98.81 181 LYS B C 1
ATOM 3517 O O . LYS B 1 181 ? 5.621 26.422 15.672 1 98.81 181 LYS B O 1
ATOM 3522 N N . LYS B 1 182 ? 3.418 26.688 15.852 1 98.75 182 LYS B N 1
ATOM 3523 C CA . LYS B 1 182 ? 3.381 26.234 17.234 1 98.75 182 LYS B CA 1
ATOM 3524 C C . LYS B 1 182 ? 3.92 24.797 17.359 1 98.75 182 LYS B C 1
ATOM 3526 O O . LYS B 1 182 ? 4.555 24.469 18.359 1 98.75 182 LYS B O 1
ATOM 3531 N N . ALA B 1 183 ? 3.682 24.016 16.375 1 98.88 183 ALA B N 1
ATOM 3532 C CA . ALA B 1 183 ? 4.059 22.594 16.391 1 98.88 183 ALA B CA 1
ATOM 3533 C C . ALA B 1 183 ? 5.523 22.422 16 1 98.88 183 ALA B C 1
ATOM 3535 O O . ALA B 1 183 ? 6.055 21.312 16.062 1 98.88 183 ALA B O 1
ATOM 3536 N N . GLY B 1 184 ? 6.164 23.453 15.508 1 98.81 184 GLY B N 1
ATOM 3537 C CA . GLY B 1 184 ? 7.602 23.359 15.289 1 98.81 184 GLY B CA 1
ATOM 3538 C C . GLY B 1 184 ? 7.992 23.484 13.828 1 98.81 184 GLY B C 1
ATOM 3539 O O . GLY B 1 184 ? 9.18 23.438 13.492 1 98.81 184 GLY B O 1
ATOM 3540 N N . TYR B 1 185 ? 7.039 23.703 12.969 1 98.88 185 TYR B N 1
ATOM 3541 C CA . TYR B 1 185 ? 7.34 23.938 11.562 1 98.88 185 TYR B CA 1
ATOM 3542 C C . TYR B 1 185 ? 7.641 25.422 11.305 1 98.88 185 TYR B C 1
ATOM 3544 O O . TYR B 1 185 ? 6.727 26.25 11.266 1 98.88 185 TYR B O 1
ATOM 3552 N N . HIS B 1 186 ? 8.875 25.688 11.031 1 98.06 186 HIS B N 1
ATOM 3553 C CA . HIS B 1 186 ? 9.281 27.078 11.172 1 98.06 186 HIS B CA 1
ATOM 3554 C C . HIS B 1 186 ? 9.398 27.75 9.812 1 98.06 186 HIS B C 1
ATOM 3556 O O . HIS B 1 186 ? 9.453 28.984 9.727 1 98.06 186 HIS B O 1
ATOM 3562 N N . THR B 1 187 ? 9.539 27 8.727 1 98.56 187 THR B N 1
ATOM 3563 C CA . THR B 1 187 ? 9.578 27.594 7.398 1 98.56 187 THR B CA 1
ATOM 3564 C C . THR B 1 187 ? 8.898 26.688 6.379 1 98.56 187 THR B C 1
ATOM 3566 O O . THR B 1 187 ? 8.875 25.469 6.535 1 98.56 187 THR B O 1
ATOM 3569 N N . TRP B 1 188 ? 8.289 27.25 5.398 1 98.81 188 TRP B N 1
ATOM 3570 C CA . TRP B 1 188 ? 7.723 26.562 4.242 1 98.81 188 TRP B CA 1
ATOM 3571 C C . TRP B 1 188 ? 7.598 27.516 3.053 1 98.81 188 TRP B C 1
ATOM 3573 O O . TRP B 1 188 ? 7.664 28.734 3.215 1 98.81 188 TRP B O 1
ATOM 3583 N N . GLU B 1 189 ? 7.508 26.891 1.925 1 98.81 189 GLU B N 1
ATOM 3584 C CA . GLU B 1 189 ? 7.402 27.656 0.688 1 98.81 189 GLU B CA 1
ATOM 3585 C C . GLU B 1 189 ? 5.961 28.094 0.433 1 98.81 189 GLU B C 1
ATOM 3587 O O . GLU B 1 189 ? 5.715 29.25 0.05 1 98.81 189 GLU B O 1
ATOM 3592 N N . LYS B 1 190 ? 5.039 27.141 0.562 1 98.81 190 LYS B N 1
ATOM 3593 C CA . LYS B 1 190 ? 3.619 27.422 0.365 1 98.81 190 LYS B CA 1
ATOM 3594 C C . LYS B 1 190 ? 2.758 26.594 1.318 1 98.81 190 LYS B C 1
ATOM 3596 O O . LYS B 1 190 ? 3.127 25.484 1.689 1 98.81 190 LYS B O 1
ATOM 3601 N N . LEU B 1 191 ? 1.737 27.266 1.746 1 98.88 191 LEU B N 1
ATOM 3602 C CA . LEU B 1 191 ? 0.588 26.594 2.352 1 98.88 191 LEU B CA 1
ATOM 3603 C C . LEU B 1 191 ? -0.626 26.656 1.433 1 98.88 191 LEU B C 1
ATOM 3605 O O . LEU B 1 191 ? -1.165 27.75 1.187 1 98.88 191 LEU B O 1
ATOM 3609 N N . ILE B 1 192 ? -1.021 25.5 0.928 1 98.81 192 ILE B N 1
ATOM 3610 C CA . ILE B 1 192 ? -2.119 25.438 -0.03 1 98.81 192 ILE B CA 1
ATOM 3611 C C . ILE B 1 192 ? -3.342 24.797 0.626 1 98.81 192 ILE B C 1
ATOM 3613 O O . ILE B 1 192 ? -3.285 23.656 1.071 1 98.81 192 ILE B O 1
ATOM 3617 N N . LEU B 1 193 ? -4.43 25.578 0.68 1 98.44 193 LEU B N 1
ATOM 3618 C CA . LEU B 1 193 ? -5.699 25.141 1.237 1 98.44 193 LEU B CA 1
ATOM 3619 C C . LEU B 1 193 ? -6.793 25.141 0.172 1 98.44 193 LEU B C 1
ATOM 3621 O O . LEU B 1 193 ? -6.629 25.75 -0.887 1 98.44 193 LEU B O 1
ATOM 3625 N N . LYS B 1 194 ? -7.82 24.484 0.511 1 97.38 194 LYS B N 1
ATOM 3626 C CA . LYS B 1 194 ? -8.867 24.25 -0.478 1 97.38 194 LYS B CA 1
ATOM 3627 C C . LYS B 1 194 ? -9.859 25.406 -0.506 1 97.38 194 LYS B C 1
ATOM 3629 O O . LYS B 1 194 ? -10.266 25.922 0.543 1 97.38 194 LYS B O 1
ATOM 3634 N N . ASP B 1 195 ? -10.219 25.844 -1.7 1 94.81 195 ASP B N 1
ATOM 3635 C CA . ASP B 1 195 ? -11.359 26.734 -1.891 1 94.81 195 ASP B CA 1
ATOM 3636 C C . ASP B 1 195 ? -12.672 25.953 -1.932 1 94.81 195 ASP B C 1
ATOM 3638 O O . ASP B 1 195 ? -12.953 25.25 -2.906 1 94.81 195 ASP B O 1
ATOM 3642 N N . PRO B 1 196 ? -13.484 26.125 -0.916 1 89.19 196 PRO B N 1
ATOM 3643 C CA . PRO B 1 196 ? -14.711 25.328 -0.865 1 89.19 196 PRO B CA 1
ATOM 3644 C C . PRO B 1 196 ? -15.672 25.656 -2.004 1 89.19 196 PRO B C 1
ATOM 3646 O O . PRO B 1 196 ? -16.594 24.875 -2.281 1 89.19 196 PRO B O 1
ATOM 3649 N N . GLN B 1 197 ? -15.438 26.703 -2.701 1 88.62 197 GLN B N 1
ATOM 3650 C CA . GLN B 1 197 ? -16.344 27.125 -3.766 1 88.62 197 GLN B CA 1
ATOM 3651 C C . GLN B 1 197 ? -15.852 26.641 -5.129 1 88.62 197 GLN B C 1
ATOM 3653 O O . GLN B 1 197 ? -16.516 26.844 -6.145 1 88.62 197 GLN B O 1
ATOM 3658 N N . ASP B 1 198 ? -14.703 25.984 -5.156 1 87.88 198 ASP B N 1
ATOM 3659 C CA . ASP B 1 198 ? -14.172 25.5 -6.426 1 87.88 198 ASP B CA 1
ATOM 3660 C C . ASP B 1 198 ? -14.836 24.188 -6.82 1 87.88 198 ASP B C 1
ATOM 3662 O O . ASP B 1 198 ? -14.539 23.125 -6.242 1 87.88 198 ASP B O 1
ATOM 3666 N N . PRO B 1 199 ? -15.719 24.188 -7.746 1 82.75 199 PRO B N 1
ATOM 3667 C CA . PRO B 1 199 ? -16.453 22.984 -8.117 1 82.75 199 PRO B CA 1
ATOM 3668 C C . PRO B 1 199 ? -15.609 22 -8.922 1 82.75 199 PRO B C 1
ATOM 3670 O O . PRO B 1 199 ? -16.016 20.844 -9.117 1 82.75 199 PRO B O 1
ATOM 3673 N N . SER B 1 200 ? -14.5 22.297 -9.367 1 83.88 200 SER B N 1
ATOM 3674 C CA . SER B 1 200 ? -13.711 21.5 -10.297 1 83.88 200 SER B CA 1
ATOM 3675 C C . SER B 1 200 ? -12.961 20.391 -9.57 1 83.88 200 SER B C 1
ATOM 3677 O O . SER B 1 200 ? -12.398 19.484 -10.203 1 83.88 200 SER B O 1
ATOM 3679 N N . THR B 1 201 ? -13.039 20.406 -8.375 1 84.5 201 THR B N 1
ATOM 3680 C CA . THR B 1 201 ? -12.305 19.406 -7.605 1 84.5 201 THR B CA 1
ATOM 3681 C C . THR B 1 201 ? -13.219 18.734 -6.578 1 84.5 201 THR B C 1
ATOM 3683 O O . THR B 1 201 ? -13.141 19.031 -5.387 1 84.5 201 THR B O 1
ATOM 3686 N N . PRO B 1 202 ? -13.961 17.734 -6.992 1 82.12 202 PRO B N 1
ATOM 3687 C CA . PRO B 1 202 ? -15.039 17.156 -6.184 1 82.12 202 PRO B CA 1
ATOM 3688 C C . PRO B 1 202 ? -14.523 16.281 -5.047 1 82.12 202 PRO B C 1
ATOM 3690 O O . PRO B 1 202 ? -15.281 15.93 -4.137 1 82.12 202 PRO B O 1
ATOM 3693 N N . ASN B 1 203 ? -13.312 15.844 -5.172 1 91.31 203 ASN B N 1
ATOM 3694 C CA . ASN B 1 203 ? -12.75 15.016 -4.113 1 91.31 203 ASN B CA 1
ATOM 3695 C C . ASN B 1 203 ? -11.281 15.352 -3.863 1 91.31 203 ASN B C 1
ATOM 3697 O O . ASN B 1 203 ? -10.695 16.172 -4.566 1 91.31 203 ASN B O 1
ATOM 3701 N N . ALA B 1 204 ? -10.703 14.727 -2.846 1 94.56 204 ALA B N 1
ATOM 3702 C CA . ALA B 1 204 ? -9.352 15.07 -2.414 1 94.56 204 ALA B CA 1
ATOM 3703 C C . ALA B 1 204 ? -8.336 14.742 -3.5 1 94.56 204 ALA B C 1
ATOM 3705 O O . ALA B 1 204 ? -7.383 15.5 -3.717 1 94.56 204 ALA B O 1
ATOM 3706 N N . VAL B 1 205 ? -8.492 13.641 -4.227 1 95.69 205 VAL B N 1
ATOM 3707 C CA . VAL B 1 205 ? -7.551 13.25 -5.27 1 95.69 205 VAL B CA 1
ATOM 3708 C C . VAL B 1 205 ? -7.527 14.312 -6.363 1 95.69 205 VAL B C 1
ATOM 3710 O O . VAL B 1 205 ? -6.457 14.773 -6.77 1 95.69 205 VAL B O 1
ATOM 3713 N N . SER B 1 206 ? -8.727 14.727 -6.855 1 95.06 206 SER B N 1
ATOM 3714 C CA . SER B 1 206 ? -8.805 15.719 -7.918 1 95.06 206 SER B CA 1
ATOM 3715 C C . SER B 1 206 ? -8.281 17.078 -7.441 1 95.06 206 SER B C 1
ATOM 3717 O O . SER B 1 206 ? -7.602 17.781 -8.188 1 95.06 206 SER B O 1
ATOM 3719 N N . TYR B 1 207 ? -8.617 17.422 -6.219 1 97.06 207 TYR B N 1
ATOM 3720 C CA . TYR B 1 207 ? -8.156 18.688 -5.66 1 97.06 207 TYR B CA 1
ATOM 3721 C C . TYR B 1 207 ? -6.633 18.734 -5.574 1 97.06 207 TYR B C 1
ATOM 3723 O O . TYR B 1 207 ? -6.004 19.688 -6.023 1 97.06 207 TYR B O 1
ATOM 3731 N N . LYS B 1 208 ? -6.012 17.688 -5.086 1 97.75 208 LYS B N 1
ATOM 3732 C CA . LYS B 1 208 ? -4.566 17.672 -4.891 1 97.75 208 LYS B CA 1
ATOM 3733 C C . LYS B 1 208 ? -3.832 17.516 -6.219 1 97.75 208 LYS B C 1
ATOM 3735 O O . LYS B 1 208 ? -2.744 18.062 -6.402 1 97.75 208 LYS B O 1
ATOM 3740 N N . THR B 1 209 ? -4.465 16.797 -7.141 1 97.19 209 THR B N 1
ATOM 3741 C CA . THR B 1 209 ? -3.926 16.719 -8.492 1 97.19 209 THR B CA 1
ATOM 3742 C C . THR B 1 209 ? -3.85 18.109 -9.125 1 97.19 209 THR B C 1
ATOM 3744 O O . THR B 1 209 ? -2.82 18.484 -9.688 1 97.19 209 THR B O 1
ATOM 3747 N N . ALA B 1 210 ? -4.922 18.859 -8.977 1 97.06 210 ALA B N 1
ATOM 3748 C CA . ALA B 1 210 ? -4.977 20.219 -9.539 1 97.06 210 ALA B CA 1
ATOM 3749 C C . ALA B 1 210 ? -3.951 21.125 -8.883 1 97.06 210 ALA B C 1
ATOM 3751 O O . ALA B 1 210 ? -3.318 21.953 -9.547 1 97.06 210 ALA B O 1
ATOM 3752 N N . ALA B 1 211 ? -3.807 21 -7.617 1 97.75 211 ALA B N 1
ATOM 3753 C CA . ALA B 1 211 ? -2.834 21.812 -6.887 1 97.75 211 ALA B CA 1
ATOM 3754 C C . ALA B 1 211 ? -1.411 21.5 -7.34 1 97.75 211 ALA B C 1
ATOM 3756 O O . ALA B 1 211 ? -0.6 22.406 -7.527 1 97.75 211 ALA B O 1
ATOM 3757 N N . ARG B 1 212 ? -1.073 20.25 -7.52 1 98.12 212 ARG B N 1
ATOM 3758 C CA . ARG B 1 212 ? 0.252 19.859 -7.98 1 98.12 212 ARG B CA 1
ATOM 3759 C C . ARG B 1 212 ? 0.512 20.344 -9.398 1 98.12 212 ARG B C 1
ATOM 3761 O O . ARG B 1 212 ? 1.625 20.766 -9.727 1 98.12 212 ARG B O 1
ATOM 3768 N N . GLU B 1 213 ? -0.532 20.25 -10.227 1 97.44 213 GLU B N 1
ATOM 3769 C CA . GLU B 1 213 ? -0.393 20.781 -11.578 1 97.44 213 GLU B CA 1
ATOM 3770 C C . GLU B 1 213 ? -0.001 22.266 -11.555 1 97.44 213 GLU B C 1
ATOM 3772 O O . GLU B 1 213 ? 0.879 22.688 -12.305 1 97.44 213 GLU B O 1
ATOM 3777 N N . LYS B 1 214 ? -0.675 22.984 -10.695 1 97.25 214 LYS B N 1
ATOM 3778 C CA . LYS B 1 214 ? -0.377 24.422 -10.562 1 97.25 214 LYS B CA 1
ATOM 3779 C C . LYS B 1 214 ? 1.06 24.641 -10.102 1 97.25 214 LYS B C 1
ATOM 3781 O O . LYS B 1 214 ? 1.741 25.547 -10.578 1 97.25 214 LYS B O 1
ATOM 3786 N N . LEU B 1 215 ? 1.509 23.828 -9.188 1 97.94 215 LEU B N 1
ATOM 3787 C CA . LEU B 1 215 ? 2.879 23.938 -8.695 1 97.94 215 LEU B CA 1
ATOM 3788 C C . LEU B 1 215 ? 3.881 23.688 -9.82 1 97.94 215 LEU B C 1
ATOM 3790 O O . LEU B 1 215 ? 4.852 24.438 -9.961 1 97.94 215 LEU B O 1
ATOM 3794 N N . ILE B 1 216 ? 3.645 22.672 -10.609 1 97.56 216 ILE B N 1
ATOM 3795 C CA . ILE B 1 216 ? 4.539 22.328 -11.703 1 97.56 216 ILE B CA 1
ATOM 3796 C C . ILE B 1 216 ? 4.559 23.453 -12.734 1 97.56 216 ILE B C 1
ATOM 3798 O O . ILE B 1 216 ? 5.621 23.828 -13.227 1 97.56 216 ILE B O 1
ATOM 3802 N N . ARG B 1 217 ? 3.404 23.984 -13.008 1 97.56 217 ARG B N 1
ATOM 3803 C CA . ARG B 1 217 ? 3.311 25.094 -13.945 1 97.56 217 ARG B CA 1
ATOM 3804 C C . ARG B 1 217 ? 4.078 26.312 -13.43 1 97.56 217 ARG B C 1
ATOM 3806 O O . ARG B 1 217 ? 4.574 27.125 -14.219 1 97.56 217 ARG B O 1
ATOM 3813 N N . GLN B 1 218 ? 4.223 26.438 -12.188 1 97.81 218 GLN B N 1
ATOM 3814 C CA . GLN B 1 218 ? 4.945 27.531 -11.562 1 97.81 218 GLN B CA 1
ATOM 3815 C C . GLN B 1 218 ? 6.445 27.25 -11.516 1 97.81 218 GLN B C 1
ATOM 3817 O O . GLN B 1 218 ? 7.219 28.062 -11 1 97.81 218 GLN B O 1
ATOM 3822 N N . GLY B 1 219 ? 6.828 26.047 -11.945 1 97.12 219 GLY B N 1
ATOM 3823 C CA . GLY B 1 219 ? 8.25 25.766 -12.102 1 97.12 219 GLY B CA 1
ATOM 3824 C C . GLY B 1 219 ? 8.797 24.891 -10.992 1 97.12 219 GLY B C 1
ATOM 3825 O O . GLY B 1 219 ? 10 24.594 -10.961 1 97.12 219 GLY B O 1
ATOM 3826 N N . TYR B 1 220 ? 7.941 24.469 -10.078 1 97.81 220 TYR B N 1
ATOM 3827 C CA . TYR B 1 220 ? 8.406 23.594 -9.008 1 97.81 220 TYR B CA 1
ATOM 3828 C C . TYR B 1 220 ? 8.641 22.172 -9.523 1 97.81 220 TYR B C 1
ATOM 3830 O O . TYR B 1 220 ? 7.941 21.719 -10.43 1 97.81 220 TYR B O 1
ATOM 3838 N N . ASN B 1 221 ? 9.68 21.609 -8.992 1 97.88 221 ASN B N 1
ATOM 3839 C CA . ASN B 1 221 ? 9.922 20.188 -9.195 1 97.88 221 ASN B CA 1
ATOM 3840 C C . ASN B 1 221 ? 9.531 19.359 -7.973 1 97.88 221 ASN B C 1
ATOM 3842 O O . ASN B 1 221 ? 10.227 19.391 -6.953 1 97.88 221 ASN B O 1
ATOM 3846 N N . ILE B 1 222 ? 8.445 18.734 -8.07 1 98 222 ILE B N 1
ATOM 3847 C CA . ILE B 1 222 ? 7.992 17.906 -6.953 1 98 222 ILE B CA 1
ATOM 3848 C C . ILE B 1 222 ? 8.82 16.625 -6.891 1 98 222 ILE B C 1
ATOM 3850 O O . ILE B 1 222 ? 8.719 15.773 -7.777 1 98 222 ILE B O 1
ATOM 3854 N N . VAL B 1 223 ? 9.531 16.516 -5.809 1 97.69 223 VAL B N 1
ATOM 3855 C CA . VAL B 1 223 ? 10.477 15.414 -5.656 1 97.69 223 VAL B CA 1
ATOM 3856 C C . VAL B 1 223 ? 9.852 14.32 -4.797 1 97.69 223 VAL B C 1
ATOM 3858 O O . VAL B 1 223 ? 10.109 13.133 -5.012 1 97.69 223 VAL B O 1
ATOM 3861 N N . GLY B 1 224 ? 9.109 14.688 -3.867 1 98.44 224 GLY B N 1
ATOM 3862 C CA . GLY B 1 224 ? 8.477 13.75 -2.959 1 98.44 224 GLY B CA 1
ATOM 3863 C C . GLY B 1 224 ? 7.125 14.227 -2.455 1 98.44 224 GLY B C 1
ATOM 3864 O O . GLY B 1 224 ? 6.902 15.43 -2.307 1 98.44 224 GLY B O 1
ATOM 3865 N N . ILE B 1 225 ? 6.238 13.289 -2.234 1 98.88 225 ILE B N 1
ATOM 3866 C CA . ILE B 1 225 ? 4.918 13.547 -1.665 1 98.88 225 ILE B CA 1
ATOM 3867 C C . ILE B 1 225 ? 4.703 12.648 -0.447 1 98.88 225 ILE B C 1
ATOM 3869 O O . ILE B 1 225 ? 4.867 11.43 -0.527 1 98.88 225 ILE B O 1
ATOM 3873 N N . ILE B 1 226 ? 4.398 13.258 0.702 1 98.88 226 ILE B N 1
ATOM 3874 C CA . ILE B 1 226 ? 4.234 12.539 1.962 1 98.88 226 ILE B CA 1
ATOM 3875 C C . ILE B 1 226 ? 2.832 12.773 2.514 1 98.88 226 ILE B C 1
ATOM 3877 O O . ILE B 1 226 ? 2.404 13.922 2.672 1 98.88 226 ILE B O 1
ATOM 3881 N N . GLY B 1 227 ? 2.086 11.734 2.773 1 98.88 227 GLY B N 1
ATOM 3882 C CA . GLY B 1 227 ? 0.739 11.852 3.307 1 98.88 227 GLY B CA 1
ATOM 3883 C C . GLY B 1 227 ? 0.249 10.578 3.969 1 98.88 227 GLY B C 1
ATOM 3884 O O . GLY B 1 227 ? 0.783 9.492 3.717 1 98.88 227 GLY B O 1
ATOM 3885 N N . ASP B 1 228 ? -0.782 10.734 4.762 1 98.81 228 ASP B N 1
ATOM 3886 C CA . ASP B 1 228 ? -1.299 9.586 5.504 1 98.81 228 ASP B CA 1
ATOM 3887 C C . ASP B 1 228 ? -2.49 8.961 4.785 1 98.81 228 ASP B C 1
ATOM 3889 O O . ASP B 1 228 ? -2.949 7.879 5.164 1 98.81 228 ASP B O 1
ATOM 3893 N N . GLN B 1 229 ? -3.002 9.641 3.789 1 98.56 229 GLN B N 1
ATOM 3894 C CA . GLN B 1 229 ? -4.102 9.133 2.975 1 98.56 229 GLN B CA 1
ATOM 3895 C C . GLN B 1 229 ? -3.639 8.836 1.551 1 98.56 229 GLN B C 1
ATOM 3897 O O . GLN B 1 229 ? -2.836 9.578 0.984 1 98.56 229 GLN B O 1
ATOM 3902 N N . TRP B 1 230 ? -4.191 7.777 1 1 97.69 230 TRP B N 1
ATOM 3903 C CA . TRP B 1 230 ? -3.885 7.492 -0.399 1 97.69 230 TRP B CA 1
ATOM 3904 C C . TRP B 1 230 ? -4.289 8.656 -1.292 1 97.69 230 TRP B C 1
ATOM 3906 O O . TRP B 1 230 ? -3.637 8.93 -2.303 1 97.69 230 TRP B O 1
ATOM 3916 N N . SER B 1 231 ? -5.309 9.477 -0.913 1 97.62 231 SER B N 1
ATOM 3917 C CA . SER B 1 231 ? -5.746 10.625 -1.701 1 97.62 231 SER B CA 1
ATOM 3918 C C . SER B 1 231 ? -4.676 11.711 -1.735 1 97.62 231 SER B C 1
ATOM 3920 O O . SER B 1 231 ? -4.719 12.609 -2.578 1 97.62 231 SER B O 1
ATOM 3922 N N . ASP B 1 232 ? -3.752 11.633 -0.805 1 98.06 232 ASP B N 1
ATOM 3923 C CA . ASP B 1 232 ? -2.621 12.555 -0.833 1 98.06 232 ASP B CA 1
ATOM 3924 C C . ASP B 1 232 ? -1.636 12.188 -1.938 1 98.06 232 ASP B C 1
ATOM 3926 O O . ASP B 1 232 ? -0.888 13.039 -2.422 1 98.06 232 ASP B O 1
ATOM 3930 N N . LEU B 1 233 ? -1.588 10.93 -2.299 1 97.81 233 LEU B N 1
ATOM 3931 C CA . LEU B 1 233 ? -0.47 10.359 -3.045 1 97.81 233 LEU B CA 1
ATOM 3932 C C . LEU B 1 233 ? -0.896 9.992 -4.461 1 97.81 233 LEU B C 1
ATOM 3934 O O . LEU B 1 233 ? -0.068 9.961 -5.375 1 97.81 233 LEU B O 1
ATOM 3938 N N . LEU B 1 234 ? -2.146 9.719 -4.641 1 94.81 234 LEU B N 1
ATOM 3939 C CA . LEU B 1 234 ? -2.658 9.227 -5.914 1 94.81 234 LEU B CA 1
ATOM 3940 C C . LEU B 1 234 ? -3.014 10.383 -6.84 1 94.81 234 LEU B C 1
ATOM 3942 O O . LEU B 1 234 ? -2.996 11.547 -6.426 1 94.81 234 LEU B O 1
ATOM 3946 N N . GLY B 1 235 ? -3.332 10.07 -8.102 1 93 235 GLY B N 1
ATOM 3947 C CA . GLY B 1 235 ? -3.729 11.055 -9.094 1 93 235 GLY B CA 1
ATOM 3948 C C . GLY B 1 235 ? -2.574 11.523 -9.961 1 93 235 GLY B C 1
ATOM 3949 O O . GLY B 1 235 ? -1.522 10.883 -10 1 93 235 GLY B O 1
ATOM 3950 N N . GLY B 1 236 ? -2.783 12.57 -10.688 1 92.94 236 GLY B N 1
ATOM 3951 C CA . GLY B 1 236 ? -1.802 13.047 -11.656 1 92.94 236 GLY B CA 1
ATOM 3952 C C . GLY B 1 236 ? -0.86 14.094 -11.086 1 92.94 236 GLY B C 1
ATOM 3953 O O . GLY B 1 236 ? -0.893 14.375 -9.883 1 92.94 236 GLY B O 1
ATOM 3954 N N . HIS B 1 237 ? 0.07 14.375 -11.93 1 91.75 237 HIS B N 1
ATOM 3955 C CA . HIS B 1 237 ? 0.989 15.484 -11.711 1 91.75 237 HIS B CA 1
ATOM 3956 C C . HIS B 1 237 ? 1.87 15.242 -10.484 1 91.75 237 HIS B C 1
ATOM 3958 O O . HIS B 1 237 ? 1.991 16.109 -9.617 1 91.75 237 HIS B O 1
ATOM 3964 N N . ARG B 1 238 ? 2.389 14.086 -10.438 1 88.62 238 ARG B N 1
ATOM 3965 C CA . ARG B 1 238 ? 3.348 13.727 -9.398 1 88.62 238 ARG B CA 1
ATOM 3966 C C . ARG B 1 238 ? 4.781 13.883 -9.898 1 88.62 238 ARG B C 1
ATOM 3968 O O . ARG B 1 238 ? 5.73 13.758 -9.125 1 88.62 238 ARG B O 1
ATOM 3975 N N . GLY B 1 239 ? 4.863 14.273 -11.141 1 78.12 239 GLY B N 1
ATOM 3976 C CA . GLY B 1 239 ? 6.203 14.289 -11.695 1 78.12 239 GLY B CA 1
ATOM 3977 C C . GLY B 1 239 ? 6.918 12.953 -11.57 1 78.12 239 GLY B C 1
ATOM 3978 O O . GLY B 1 239 ? 6.328 11.906 -11.812 1 78.12 239 GLY B O 1
ATOM 3979 N N . GLU B 1 240 ? 8.227 13 -11.328 1 83.06 240 GLU B N 1
ATOM 3980 C CA . GLU B 1 240 ? 9.031 11.82 -11.047 1 83.06 240 GLU B CA 1
ATOM 3981 C C . GLU B 1 240 ? 9.164 11.586 -9.539 1 83.06 240 GLU B C 1
ATOM 3983 O O . GLU B 1 240 ? 10.148 11 -9.078 1 83.06 240 GLU B O 1
ATOM 3988 N N . SER B 1 241 ? 8.141 12.016 -8.883 1 90.44 241 SER B N 1
ATOM 3989 C CA . SER B 1 241 ? 8.203 12.031 -7.422 1 90.44 241 SER B CA 1
ATOM 3990 C C . SER B 1 241 ? 8.07 10.625 -6.852 1 90.44 241 SER B C 1
ATOM 3992 O O . SER B 1 241 ? 7.445 9.758 -7.457 1 90.44 241 SER B O 1
ATOM 3994 N N . ARG B 1 242 ? 8.742 10.5 -5.734 1 96.81 242 ARG B N 1
ATOM 3995 C CA . ARG B 1 242 ? 8.422 9.359 -4.891 1 96.81 242 ARG B CA 1
ATOM 3996 C C . ARG B 1 242 ? 7.344 9.703 -3.869 1 96.81 242 ARG B C 1
ATOM 3998 O O . ARG B 1 242 ? 7.309 10.828 -3.357 1 96.81 242 ARG B O 1
ATOM 4005 N N . THR B 1 243 ? 6.414 8.766 -3.668 1 98.12 243 THR B N 1
ATOM 4006 C CA . THR B 1 243 ? 5.379 8.969 -2.66 1 98.12 243 THR B CA 1
ATOM 4007 C C . THR B 1 243 ? 5.684 8.164 -1.4 1 98.12 243 THR B C 1
ATOM 4009 O O . THR B 1 243 ? 6.305 7.102 -1.471 1 98.12 243 THR B O 1
ATOM 4012 N N . PHE B 1 244 ? 5.277 8.688 -0.255 1 98.81 244 PHE B N 1
ATOM 4013 C CA . PHE B 1 244 ? 5.484 8.062 1.043 1 98.81 244 PHE B CA 1
ATOM 4014 C C . PHE B 1 244 ? 4.188 8.016 1.839 1 98.81 244 PHE B C 1
ATOM 4016 O O . PHE B 1 244 ? 3.701 9.055 2.301 1 98.81 244 PHE B O 1
ATOM 4023 N N . LYS B 1 245 ? 3.625 6.801 1.998 1 98.81 245 LYS B N 1
ATOM 4024 C CA . LYS B 1 245 ? 2.35 6.566 2.668 1 98.81 245 LYS B CA 1
ATOM 4025 C C . LYS B 1 245 ? 2.545 6.352 4.168 1 98.81 245 LYS B C 1
ATOM 4027 O O . LYS B 1 245 ? 2.887 5.25 4.602 1 98.81 245 LYS B O 1
ATOM 4032 N N . LEU B 1 246 ? 2.258 7.395 4.938 1 98.88 246 LEU B N 1
ATOM 4033 C CA . LEU B 1 246 ? 2.271 7.273 6.391 1 98.88 246 LEU B CA 1
ATOM 4034 C C . LEU B 1 246 ? 1.062 6.488 6.883 1 98.88 246 LEU B C 1
ATOM 4036 O O . LEU B 1 246 ? 0.027 6.453 6.215 1 98.88 246 LEU B O 1
ATOM 4040 N N . PRO B 1 247 ? 1.18 5.855 8.047 1 98.62 247 PRO B N 1
ATOM 4041 C CA . PRO B 1 247 ? 0.052 5.059 8.539 1 98.62 247 PRO B CA 1
ATOM 4042 C C . PRO B 1 247 ? -1.104 5.922 9.047 1 98.62 247 PRO B C 1
ATOM 4044 O O . PRO B 1 247 ? -0.876 6.965 9.664 1 98.62 247 PRO B O 1
ATOM 4047 N N . ASN B 1 248 ? -2.316 5.543 8.742 1 96.62 248 ASN B N 1
ATOM 4048 C CA . ASN B 1 248 ? -3.541 6.113 9.297 1 96.62 248 ASN B CA 1
ATOM 4049 C C . ASN B 1 248 ? -4.59 5.035 9.555 1 96.62 248 ASN B C 1
ATOM 4051 O O . ASN B 1 248 ? -5.328 4.645 8.648 1 96.62 248 ASN B O 1
ATOM 4055 N N . PRO B 1 249 ? -4.742 4.613 10.734 1 91.5 249 PRO B N 1
ATOM 4056 C CA . PRO B 1 249 ? -5.668 3.533 11.078 1 91.5 249 PRO B CA 1
ATOM 4057 C C . PRO B 1 249 ? -7.059 4.047 11.445 1 91.5 249 PRO B C 1
ATOM 4059 O O . PRO B 1 249 ? -7.902 3.273 11.914 1 91.5 249 PRO B O 1
ATOM 4062 N N . LEU B 1 250 ? -7.371 5.301 11.234 1 96.38 250 LEU B N 1
ATOM 4063 C CA . LEU B 1 250 ? -8.508 5.891 11.93 1 96.38 250 LEU B CA 1
ATOM 4064 C C . LEU B 1 250 ? -9.625 6.227 10.945 1 96.38 250 LEU B C 1
ATOM 4066 O O . LEU B 1 250 ? -10.812 6.152 11.297 1 96.38 250 LEU B O 1
ATOM 4070 N N . TYR B 1 251 ? -9.219 6.688 9.781 1 97.31 251 TYR B N 1
ATOM 4071 C CA . TYR B 1 251 ? -10.211 7.172 8.828 1 97.31 251 TYR B CA 1
ATOM 4072 C C . TYR B 1 251 ? -9.672 7.117 7.406 1 97.31 251 TYR B C 1
ATOM 4074 O O . TYR B 1 251 ? -8.484 6.855 7.191 1 97.31 251 TYR B O 1
ATOM 4082 N N . TYR B 1 252 ? -10.594 7.301 6.484 1 96.69 252 TYR B N 1
ATOM 4083 C CA . TYR B 1 252 ? -10.266 7.301 5.062 1 96.69 252 TYR B CA 1
ATOM 4084 C C . TYR B 1 252 ? -10.836 8.531 4.375 1 96.69 252 TYR B C 1
ATOM 4086 O O . TYR B 1 252 ? -11.969 8.945 4.652 1 96.69 252 TYR B O 1
ATOM 4094 N N . ILE B 1 253 ? -10.023 9.141 3.561 1 94.31 253 ILE B N 1
ATOM 4095 C CA . ILE B 1 253 ? -10.445 10.266 2.729 1 94.31 253 ILE B CA 1
ATOM 4096 C C . ILE B 1 253 ? -10.297 9.898 1.254 1 94.31 253 ILE B C 1
ATOM 4098 O O . ILE B 1 253 ? -9.219 9.477 0.821 1 94.31 253 ILE B O 1
ATOM 4102 N N . GLN B 1 254 ? -11.352 10.102 0.492 1 89.81 254 GLN B N 1
ATOM 4103 C CA . GLN B 1 254 ? -11.367 9.766 -0.928 1 89.81 254 GLN B CA 1
ATOM 4104 C C . GLN B 1 254 ? -10.781 10.898 -1.767 1 89.81 254 GLN B C 1
ATOM 4106 O O . GLN B 1 254 ? -11.055 12.07 -1.515 1 89.81 254 GLN B O 1
#

Secondary structure (DSSP, 8-state):
----------------------------------SPPHHHHHHHHHHHHHTTSS---SS--GGGHHHHHHHHHSHHHHHHHHHHHHHHHHHHHTSPP-TTEEEEE--BTTTB--HHHHHTTGGGTSPP-HHHHHHHHTT--PPB-HHHHHHHHHHHHHT-EEEEEEEEEGGGHHHHHHHHHHHT----SEEEEE-TT-TT--SHHHHHHHHHHHHHHTT-EEEEEEESSHHHH-SS--TTPEEEE----S----/----------------------------------SPPHHHHHHHHHHHHHTTSS---SS--GGGHHHHHHHHHSHHHHHHHHHHHHHHHHHHHTSPP-TTEEEEE--BTTTB--HHHHHTTGGGTSPP-HHHHHHHHTT--PPB-HHHHHHHHHHHHHT-EEEEEEEEEGGGHHHHHHHHHHHT----SEEEEE-TT-TT--SHHHHHHHHHHHHHHTT-EEEEEEESSHHHH-SS--TTPEEEE----S----

Foldseek 3Di:
DPPPPPPPPPPPPPPPPPPPPPPPPPPPPCPCPDDDDLLRVLVVVQVCVLVVVDADDQFRPLSCLVSLVCCCPDPNQLVLQLVLLVVVLVQLVPDDDDPQAEEEEEPDVTFFDCVVVVVVVRLGHHGDDPVSVVVVLQVLATATSVSNLVSLVSNVVSPHAYEYAYAAAPVSVVSPVSSCVVNPNPDHDYYHYDHPPDPQQVFLLSRLQVVLVVSVVVPHDYAEYEYQAVSSVDHDNNHNHDYGHRRDSRGYGD/DDPPPPPPPPPPPPPPPPPPPPPPPPPPPCPCPDDDDLLRVLVVVQVCVLVVVDADDQFRPLSCLVSLVCCCPDPNQLVLQLVLLVVVLVQLVVDDDDQQEEEEEEPDVTFFDCVVVVVVVRLGHHGDDPVSVVVVLQVLATATSVSNLVSLVSNVVSNHAYEYAYAAAPVSVVSPVSSCVVNPNPDHDYYHYDHPPDPQQVFLLSRLQVVLVVSVVVPHDYAEYEYQAVSSVDHDNNHNHDYGHRRDSRGYGD

pLDDT: mean 88.24, std 22.28, range [26.97, 98.94]

Organism: Glycine max (NCBI:txid3847)

Solvent-accessible surface area (backbone atoms only — not comparable to full-atom values): 28294 Å² total; per-residue (Å²): 135,81,78,78,78,77,78,77,77,78,77,77,76,76,74,74,76,73,73,72,71,69,72,72,67,68,76,64,74,73,77,67,73,66,83,74,49,60,61,48,48,39,52,24,50,47,50,31,38,64,42,60,51,45,76,87,48,72,44,42,62,72,82,28,39,65,53,45,49,49,39,65,75,36,70,52,42,55,42,35,35,36,50,43,33,47,45,53,45,59,58,53,71,74,50,89,80,50,92,47,29,23,37,38,30,31,36,80,53,32,40,28,38,50,57,75,58,28,69,77,44,56,52,16,51,41,71,82,50,69,68,62,48,49,57,54,54,66,65,36,70,49,46,46,29,66,48,41,49,53,36,51,53,53,41,48,72,67,59,42,38,37,32,40,50,36,84,53,42,54,93,42,49,68,42,48,53,51,18,41,43,74,45,64,52,84,79,66,74,45,82,46,54,29,60,89,82,53,76,88,35,87,37,45,25,52,39,49,18,52,52,35,42,53,41,43,74,72,61,38,41,49,49,32,33,39,18,31,39,68,27,65,64,44,69,57,59,50,76,87,35,49,61,36,68,36,74,56,83,39,65,65,62,86,135,79,79,78,77,76,80,78,76,80,77,76,75,74,74,73,75,72,74,70,72,70,73,72,67,70,78,64,72,73,76,68,72,66,83,75,50,60,61,48,49,40,52,23,50,45,49,31,38,62,42,60,52,45,76,87,49,71,44,43,62,71,83,30,39,64,54,44,49,50,40,65,73,36,69,52,43,56,41,34,35,37,50,45,33,48,47,53,45,59,58,54,70,75,52,89,79,49,91,43,28,23,38,38,28,32,36,79,52,32,40,29,37,50,58,75,58,28,69,78,44,56,51,14,51,42,71,82,51,68,68,64,49,49,57,54,54,65,63,36,70,48,46,46,28,66,46,41,48,55,35,48,53,51,42,48,72,68,54,42,35,36,32,39,50,36,85,54,42,54,92,41,48,67,41,48,53,50,18,41,44,74,44,65,51,83,79,64,73,43,81,45,53,32,60,90,81,51,76,87,34,87,40,44,25,52,38,49,19,52,50,35,42,52,41,43,75,73,62,39,41,51,50,32,34,38,15,32,39,67,27,65,64,45,71,56,60,48,76,87,36,48,61,36,69,36,73,56,84,40,67,67,61,86

Sequence (508 aa):
MKMKVLVFFVATILVAWQCHAYDMFPLRMNTGYGARTPEVKCASWRLAVEAHNIFGFETIPEECVEATKEYIHGEQYRSDSKTVNQQAYFYARDLEVHPKDTFVFSIDGTVLSNIPYYKKHGYGVEKFNSTLYDEWVNKGNAPALPETLKNYNKLVSLGFKIIFLSGRTLDKQAVTEANLKKAGYHTWEKLILKDPQDPSTPNAVSYKTAAREKLIRQGYNIVGIIGDQWSDLLGGHRGESRTFKLPNPLYYIQMKMKVLVFFVATILVAWQCHAYDMFPLRMNTGYGARTPEVKCASWRLAVEAHNIFGFETIPEECVEATKEYIHGEQYRSDSKTVNQQAYFYARDLEVHPKDTFVFSIDGTVLSNIPYYKKHGYGVEKFNSTLYDEWVNKGNAPALPETLKNYNKLVSLGFKIIFLSGRTLDKQAVTEANLKKAGYHTWEKLILKDPQDPSTPNAVSYKTAAREKLIRQGYNIVGIIGDQWSDLLGGHRGESRTFKLPNPLYYIQ

Nearest PDB structures (foldseek):
  4fyp-assembly1_B  TM=9.335E-01  e=2.720E-24  Arabidopsis thaliana
  3sf0-assembly1_A-2  TM=8.335E-01  e=1.866E-10  Haemophilus influenzae Rd KW20
  3et4-assembly1_A  TM=8.327E-01  e=2.386E-10  Haemophilus influenzae 86-028NP
  3pct-assembly2_C-2  TM=7.566E-01  e=1.010E-10  Pasteurella multocida
  2i34-assembly1_B  TM=7.789E-01  e=1.600E-09  Bacillus anthracis